Protein 5WQC (pdb70)

InterPro domains:
  IPR000204 Orexin receptor family [PR01064] (26-37)
  IPR000204 Orexin receptor family [PR01064] (39-55)
  IPR000204 Orexin receptor family [PR01064] (107-123)
  IPR000204 Orexin receptor family [PR01064] (159-170)
  IPR000204 Orexin receptor family [PR01064] (198-214)
  IPR000204 Orexin receptor family [PR01064] (214-232)
  IPR000204 Orexin receptor family [PR01064] (247-267)
  IPR000204 Orexin receptor family [PR01064] (288-304)
  IPR000204 Orexin receptor family [PR01064] (327-351)
  IPR000204 Orexin receptor family [PR01064] (418-431)
  IPR000276 G protein-coupled receptor, rhodopsin-like [PF00001] (71-364)
  IPR000276 G protein-coupled receptor, rhodopsin-like [PR00237] (56-80)
  IPR000276 G protein-coupled receptor, rhodopsin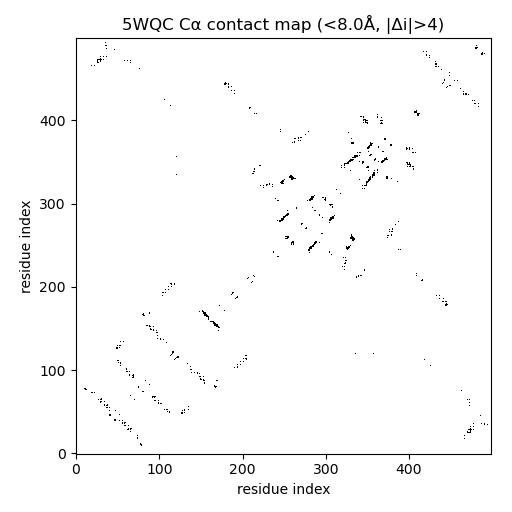-like [PR00237] (89-110)
  IPR000276 G protein-coupled receptor, rhodopsin-like [PR00237] (134-156)
  IPR000276 G protein-coupled receptor, rhodopsin-like [PR00237] (168-189)
  IPR000276 G protein-coupled receptor, rhodopsin-like [PR00237] (224-247)
  IPR000276 G protein-coupled receptor, rhodopsin-like [PR00237] (302-326)
  IPR000276 G protein-coupled receptor, rhodopsin-like [PR00237] (346-372)
  IPR000276 G protein-coupled receptor, rhodopsin-like [PS00237] (140-156)
  IPR000276 G protein-coupled receptor, rhodopsin-like [SM01381] (65-379)

B-factor: mean 40.62, std 17.28, range [17.6, 119.93]

Nearest PDB structures (foldseek):
  5wqc-assembly1_A  TM=1.002E+00  e=1.166E-77  Homo sapiens
  5ws3-assembly1_A  TM=1.001E+00  e=1.354E-74  Homo sapiens
  6tpj-assembly1_A  TM=9.831E-01  e=8.738E-69  Homo sapiens
  6tpg-assembly1_A  TM=9.563E-01  e=2.320E-66  Homo sapiens
  4zjc-assembly1_A  TM=8.568E-01  e=3.722E-63  Homo sapiens

Organism: Homo sapiens (NCBI:txid9606)

Radius of gyration: 32.54 Å; Cα contacts (8 Å, |Δi|>4): 694; chains: 1; bounding box: 53×46×111 Å

Sequence (499 aa):
FLRYLWREYLHPKEYEWVLIAGYIIVFVVALIGNVLVCVAVWKNHHMRTVTNYFIVNLSLADVLVTITCLPATLVVDITETWFFGQSLCKVIPYLQTVSSVSVSVLTLSCIALLDRWYAICHPLMFKSTAKRARNSIVIIWIVSCIIMIPQAIVMECSTVFPNKTTLFTVCDERWGGEIYPKMYHICFFLVTYMMAPLCLMVLAYLQIFRKLWCRQGIDCSFWNESYLTGSRDERKKSSLLSKFGMDEGVTFMFIGRFDRRGQKGVDVLLKAIEILSSKKEFQEMRFIIIGKGDPELEGWARSLEEKHGNVKVITEMLSREFVRELYGSVDFVIIPSYFEPFGLVALEAMCLGAIPIASAVGGLRDIITNETGILVKAGDPGELANAILKALELSRSDLSKFRENCKKRAMSFSKQIRARRKTARMLMVVLLVFAICYLPISILNVLKRVFGMFAHTEDRETVYAWFTTFSHWLVYANSAANPIIYNFLSGKFREEFKAAFSCCC

GO terms:
  GO:0005886 plasma membrane (C, IDA)
  GO:0016499 orexin receptor activity (F, IDA)
  GO:0051480 regulation of cytosolic calcium ion concentration (P, IDA)
  GO:0007218 neuropeptide signaling pathway (P, IDA)
  GO:0008188 neuropeptide receptor activity (F, TAS)
  GO:0005886 plasma membrane (C, TAS)
  GO:0007218 neuropeptide signaling pathway (P, TAS)
  GO:0007268 chemical synaptic transmission (P, TAS)
  GO:0007631 feeding behavior (P, TAS)
  GO:0005515 protein binding (F, IPI)

Foldseek 3Di:
DVVVVVPVQFDFDPCLVVLVVLLVVLLVLLQVLLVLLLVLCVVDVVNDFLLSLLVNQLSVLLNVCSPQASVQLSVCLGRVARDPDWLCLLVRVLSVQLSLQLNLLSLLVSLVQLLCVQVNLDHDPDIPVVSVVSSVVSNVVSNVVCVVVSVQWGKDWAFPVGDDIGIHIDGHDDDQPVLQVVLVVSLCNSANVSLVVSVVSLVSNCCRLPPVAFDPDVPLAQVPPDDDLVVLLVVVCVVVVHDDAAEEEEEDADDPAFFCVVLVLVLLVVCVVPPCNVRYAYEYEYYYDVVSVVSLVVVVVVDVRYHYHHDDDDVVVVSSVLLHHAAYEGQTNEDQYPNVLLSSLLNLHAYEYECDHNVVVQDDPLRHHYFHHPHSNRSNVRVVVSRVVVVDDCVVNSVVSSVSSVVVNVVSVVSVLVSVLSVVLSVLQNVLQVQVSVLSNCCRNVNPPVPDPCVPVNSVSNSSSVSSNSSSSSVSSVSCLVRPPSSVVSVVVVVVVVD

Secondary structure (P-SEA, 3-state):
ccaaaaaaabbbbcaaaaaaaaaaaaaaaaaaaaaaaaaaaaaccccccaaaaaaaaaaaaaaaaacccaaaaaaaaaccccccccaaaaaaaaaaaaaaaaaaaaaaaaaaaaaaacccccccccaaaaaaaaaaaaaaaaaaaaaaaaaabbbbbbccccccccccbbbbbccccaaaaaaaaaaaaaccaaaaaaaaaaaaaaaaacccccccccccccccccccaaaaaaaaaaaacccccbbbbbbcccccccccaaaaaaaaaaaccccccccbbbbbbbbccaaaaaaaaaaaaacccbbbbcccccaaaaaaaaacccbbbbccccccccaaaaaaaaacbbbbcccccccccccccccccccccccaaaaaaaaaaaaaaacccaaaaaaaaaaaaaaaccaaaaaaaaaaaaaaaaaaaaaaaaaaaaaaaaccccccccccccaaaaaaaaaaaaaaaaaaaaaaaaaaaaccaaaaaaaaaaaaaac

CATH classification: 3.40.50.2000

Solvent-accessible surface area: 25496 Å² total; per-residue (Å²): 175,161,170,131,109,130,172,102,73,49,146,104,36,162,58,50,182,74,14,64,41,15,1,101,109,7,60,71,52,0,46,88,12,0,64,30,0,6,52,4,0,130,168,30,154,97,0,78,66,11,9,14,59,3,1,8,4,4,2,76,0,5,26,53,5,0,92,47,0,6,56,9,27,27,50,40,7,31,25,60,8,16,81,72,39,82,82,78,0,55,65,20,25,48,40,34,17,3,3,16,1,0,4,2,44,0,9,20,26,4,2,90,9,35,68,79,12,11,22,67,124,125,108,90,211,44,72,49,140,33,0,134,68,24,36,75,103,5,66,94,60,0,44,102,67,4,86,60,11,20,113,20,14,26,37,50,79,71,103,84,186,132,129,53,79,72,36,43,26,60,25,155,60,62,45,135,112,126,16,76,93,39,4,80,72,38,39,68,67,8,16,92,44,13,28,60,117,5,67,99,12,15,107,90,0,92,118,43,1,79,78,126,40,18,24,67,41,81,24,14,44,73,96,125,21,110,56,51,40,117,107,35,34,146,52,13,4,83,169,33,62,15,109,137,14,18,0,1,1,4,40,18,145,2,12,120,32,74,65,0,0,25,6,1,0,96,0,0,68,61,0,32,104,84,168,43,1,119,65,0,21,2,1,1,7,14,110,37,33,107,126,1,26,39,72,0,85,63,6,47,157,155,25,69,14,1,60,7,22,22,115,178,42,63,120,94,83,13,26,72,2,2,0,2,0,10,0,0,2,10,3,1,79,129,22,79,24,2,67,42,0,0,17,0,0,5,0,0,0,0,0,0,0,1,35,28,32,4,0,142,91,0,5,56,132,111,9,5,24,69,12,141,31,30,41,37,28,75,2,3,93,7,0,31,114,0,1,93,54,26,127,81,123,20,69,137,34,23,88,22,0,29,100,55,0,94,44,31,2,128,89,11,92,57,92,58,130,47,0,120,6,5,46,48,3,12,102,35,3,16,98,10,15,82,29,50,16,67,19,33,19,51,80,42,16,139,34,84,54,93,187,40,176,67,120,134,69,28,42,36,138,35,3,90,0,44,67,28,7,6,15,6,3,8,26,4,6,86,18,1,39,146,39,17,36,111,2,89,104,38,9,109,53,22,113,79,109,101,140

Structure (mmCIF, N/CA/C/O backbone):
data_5WQC
#
_entry.id   5WQC
#
_cell.length_a   94.130
_cell.length_b   75.520
_cell.length_c   95.930
_cell.angle_alpha   90.00
_cell.angle_beta   111.39
_cell.angle_gamma   90.00
#
_symmetry.space_group_name_H-M   'C 1 2 1'
#
loop_
_entity.id
_entity.type
_entity.pdbx_description
1 polymer 'Orexin receptor type 2,GlgA glycogen synthase,Orexin receptor type 2'
2 non-polymer N-ethyl-2-[(6-methoxypyridin-3-yl)-(2-methylphenyl)sulfonyl-amino]-N-(pyridin-3-ylmethyl)ethanamide
3 non-polymer 'OLEIC ACID'
4 non-polymer 'PENTAETHYLENE GLYCOL'
5 water water
#
loop_
_atom_site.group_PDB
_atom_site.id
_atom_site.type_symbol
_atom_site.label_atom_id
_atom_site.label_alt_id
_atom_site.label_comp_id
_atom_site.label_asym_id
_atom_site.label_entity_id
_atom_site.label_seq_id
_atom_site.pdbx_PDB_ins_code
_atom_site.Cartn_x
_atom_site.Cartn_y
_atom_site.Cartn_z
_atom_site.occupancy
_atom_site.B_iso_or_equiv
_atom_site.auth_seq_id
_atom_site.auth_comp_id
_atom_site.auth_asym_id
_atom_site.auth_atom_id
_atom_site.pdbx_PDB_model_num
ATOM 1 N N . PHE A 1 46 ? 58.996 62.172 -73.604 1.00 100.28 39 PHE A N 1
ATOM 2 C CA . PHE A 1 46 ? 58.466 61.236 -74.586 1.00 102.72 39 PHE A CA 1
ATOM 3 C C . PHE A 1 46 ? 58.214 59.913 -73.902 1.00 103.36 39 PHE A C 1
ATOM 4 O O . PHE A 1 46 ? 57.319 59.145 -74.280 1.00 101.20 39 PHE A O 1
ATOM 12 N N . LEU A 1 47 ? 59.022 59.648 -72.878 1.00 104.39 40 LEU A N 1
ATOM 13 C CA . LEU A 1 47 ? 58.928 58.367 -72.194 1.00 100.60 40 LEU A CA 1
ATOM 14 C C . LEU A 1 47 ? 57.651 58.281 -71.367 1.00 96.66 40 LEU A C 1
ATOM 15 O O . LEU A 1 47 ? 56.991 57.234 -71.345 1.00 95.55 40 LEU A O 1
ATOM 20 N N . ARG A 1 48 ? 57.268 59.376 -70.703 1.00 94.09 41 ARG A N 1
ATOM 21 C CA . ARG A 1 48 ? 55.997 59.400 -69.984 1.00 89.51 41 ARG A CA 1
ATOM 22 C C . ARG A 1 48 ? 54.806 59.548 -70.924 1.00 79.25 41 ARG A C 1
ATOM 23 O O . ARG A 1 48 ? 53.682 59.190 -70.551 1.00 75.42 41 ARG A O 1
ATOM 31 N N . TYR A 1 49 ? 55.040 60.036 -72.145 1.00 73.74 42 TYR A N 1
ATOM 32 C CA . TYR A 1 49 ? 53.941 60.376 -73.042 1.00 73.89 42 TYR A CA 1
ATOM 33 C C . TYR A 1 49 ? 53.165 59.140 -73.496 1.00 76.85 42 TYR A C 1
ATOM 34 O O . TYR A 1 49 ? 51.940 59.082 -73.334 1.00 82.40 42 TYR A O 1
ATOM 43 N N . LEU A 1 50 ? 53.855 58.139 -74.069 1.00 72.37 43 LEU A N 1
ATOM 44 C CA . LEU A 1 50 ? 53.158 56.945 -74.552 1.00 68.82 43 LEU A CA 1
ATOM 45 C C . LEU A 1 50 ? 52.433 56.228 -73.414 1.00 65.88 43 LEU A C 1
ATOM 46 O O . LEU A 1 50 ? 51.332 55.701 -73.605 1.00 65.79 43 LEU A O 1
ATOM 51 N N . TRP A 1 51 ? 53.014 56.223 -72.214 1.00 67.46 44 TRP A N 1
ATOM 52 C CA . TRP A 1 51 ? 52.348 55.572 -71.081 1.00 70.44 44 TRP A CA 1
ATOM 53 C C . TRP A 1 51 ? 51.098 56.332 -70.655 1.00 69.16 44 TRP A C 1
ATOM 54 O O . TRP A 1 51 ? 50.075 55.715 -70.328 1.00 65.27 44 TRP A O 1
ATOM 65 N N . ARG A 1 52 ? 51.165 57.672 -70.642 1.00 68.09 45 ARG A N 1
ATOM 66 C CA . ARG A 1 52 ? 49.987 58.453 -70.279 1.00 70.04 45 ARG A CA 1
ATOM 67 C C . ARG A 1 52 ? 48.891 58.332 -71.341 1.00 70.17 45 ARG A C 1
ATOM 68 O O . ARG A 1 52 ? 47.707 58.236 -70.991 1.00 68.83 45 ARG A O 1
ATOM 76 N N . GLU A 1 53 ? 49.262 58.300 -72.639 1.00 66.22 46 GLU A N 1
ATOM 77 C CA . GLU A 1 53 ? 48.297 57.951 -73.688 1.00 66.16 46 GLU A CA 1
ATOM 78 C C . GLU A 1 53 ? 47.712 56.553 -73.488 1.00 71.71 46 GLU A C 1
ATOM 79 O O . GLU A 1 53 ? 46.540 56.311 -73.807 1.00 78.90 46 GLU A O 1
ATOM 85 N N . TYR A 1 54 ? 48.507 55.622 -72.964 1.00 64.94 47 TYR A N 1
ATOM 86 C CA . TYR A 1 54 ? 48.048 54.249 -72.835 1.00 67.39 47 TYR A CA 1
ATOM 87 C C . TYR A 1 54 ? 47.199 54.060 -71.575 1.00 72.12 47 TYR A C 1
ATOM 88 O O . TYR A 1 54 ? 46.172 53.372 -71.620 1.00 75.06 47 TYR A O 1
ATOM 97 N N . LEU A 1 55 ? 47.581 54.705 -70.461 1.00 67.11 48 LEU A N 1
ATOM 98 C CA . LEU A 1 55 ? 46.920 54.556 -69.157 1.00 58.30 48 LEU A CA 1
ATOM 99 C C . LEU A 1 55 ? 45.900 55.679 -68.953 1.00 64.90 48 LEU A C 1
ATOM 100 O O . LEU A 1 55 ? 46.273 56.811 -68.621 1.00 72.40 48 LEU A O 1
ATOM 105 N N . HIS A 1 56 ? 44.610 55.366 -69.117 1.00 63.80 49 HIS A N 1
ATOM 106 C CA . HIS A 1 56 ? 43.556 56.382 -68.981 1.00 71.15 49 HIS A CA 1
ATOM 107 C C . HIS A 1 56 ? 43.296 56.689 -67.507 1.00 66.48 49 HIS A C 1
ATOM 108 O O . HIS A 1 56 ? 42.942 55.779 -66.752 1.00 62.52 49 HIS A O 1
ATOM 115 N N . PRO A 1 57 ? 43.423 57.945 -67.066 1.00 66.29 50 PRO A N 1
ATOM 116 C CA . PRO A 1 57 ? 43.268 58.251 -65.633 1.00 62.68 50 PRO A CA 1
ATOM 117 C C . PRO A 1 57 ? 41.824 58.157 -65.167 1.00 55.09 50 PRO A C 1
ATOM 118 O O . PRO A 1 57 ? 40.884 58.494 -65.889 1.00 53.55 50 PRO A O 1
ATOM 122 N N . LYS A 1 58 ? 41.656 57.729 -63.919 1.00 56.45 51 LYS A N 1
ATOM 123 C CA . LYS A 1 58 ? 40.352 57.775 -63.268 1.00 56.61 51 LYS A CA 1
ATOM 124 C C . LYS A 1 58 ? 40.227 59.053 -62.455 1.00 54.92 51 LYS A C 1
ATOM 125 O O . LYS A 1 58 ? 41.191 59.499 -61.831 1.00 54.98 51 LYS A O 1
ATOM 131 N N . GLU A 1 59 ? 39.031 59.635 -62.457 1.00 55.55 52 GLU A N 1
ATOM 132 C CA . GLU A 1 59 ? 38.873 60.987 -61.937 1.00 56.87 52 GLU A CA 1
ATOM 133 C C . GLU A 1 59 ? 39.217 61.081 -60.468 1.00 53.78 52 GLU A C 1
ATOM 134 O O . GLU A 1 59 ? 39.645 62.151 -60.004 1.00 53.98 52 GLU A O 1
ATOM 140 N N . TYR A 1 60 ? 39.043 59.971 -59.730 1.00 45.88 53 TYR A N 1
ATOM 141 C CA . TYR A 1 60 ? 39.260 59.872 -58.296 1.00 45.28 53 TYR A CA 1
ATOM 142 C C . TYR A 1 60 ? 40.617 59.274 -57.947 1.00 37.84 53 TYR A C 1
ATOM 143 O O . TYR A 1 60 ? 40.819 58.846 -56.808 1.00 38.10 53 TYR A O 1
ATOM 152 N N . GLU A 1 61 ? 41.554 59.194 -58.892 1.00 41.29 54 GLU A N 1
ATOM 153 C CA . GLU A 1 61 ? 42.806 58.551 -58.490 1.00 43.57 54 GLU A CA 1
ATOM 154 C C . GLU A 1 61 ? 43.543 59.377 -57.431 1.00 38.93 54 GLU A C 1
ATOM 155 O O . GLU A 1 61 ? 44.211 58.801 -56.579 1.00 37.83 54 GLU A O 1
ATOM 161 N N . TRP A 1 62 ? 43.391 60.708 -57.416 1.00 38.11 55 TRP A N 1
ATOM 162 C CA . TRP A 1 62 ? 44.100 61.485 -56.399 1.00 37.65 55 TRP A CA 1
ATOM 163 C C . TRP A 1 62 ? 43.730 61.021 -54.996 1.00 35.82 55 TRP A C 1
ATOM 164 O O . TRP A 1 62 ? 44.603 60.831 -54.141 1.00 34.76 55 TRP A O 1
ATOM 175 N N . VAL A 1 63 ? 42.445 60.780 -54.758 1.00 35.55 56 VAL A N 1
ATOM 176 C CA . VAL A 1 63 ? 42.027 60.464 -53.396 1.00 37.77 56 VAL A CA 1
ATOM 177 C C . VAL A 1 63 ? 42.345 59.022 -53.091 1.00 34.36 56 VAL A C 1
ATOM 178 O O . VAL A 1 63 ? 42.670 58.679 -51.949 1.00 33.24 56 VAL A O 1
ATOM 182 N N . LEU A 1 64 ? 42.309 58.159 -54.106 1.00 34.69 57 LEU A N 1
ATOM 183 C CA . LEU A 1 64 ? 42.716 56.774 -53.919 1.00 31.77 57 LEU A CA 1
ATOM 184 C C . LEU A 1 64 ? 44.188 56.695 -53.525 1.00 29.77 57 LEU A C 1
ATOM 185 O O . LEU A 1 64 ? 44.571 55.975 -52.621 1.00 28.36 57 LEU A O 1
ATOM 190 N N . ILE A 1 65 ? 45.033 57.449 -54.208 1.00 33.71 58 ILE A N 1
ATOM 191 C CA . ILE A 1 65 ? 46.459 57.416 -53.902 1.00 35.34 58 ILE A CA 1
ATOM 192 C C . ILE A 1 65 ? 46.704 57.991 -52.507 1.00 33.47 58 ILE A C 1
ATOM 193 O O . ILE A 1 65 ? 47.492 57.461 -51.723 1.00 29.28 58 ILE A O 1
ATOM 198 N N . ALA A 1 66 ? 46.054 59.116 -52.207 1.00 31.87 59 ALA A N 1
ATOM 199 C CA . ALA A 1 66 ? 46.204 59.713 -50.884 1.00 31.07 59 ALA A CA 1
ATOM 200 C C . ALA A 1 66 ? 45.773 58.729 -49.795 1.00 31.37 59 ALA A C 1
ATOM 201 O O . ALA A 1 66 ? 46.486 58.522 -48.801 1.00 29.98 59 ALA A O 1
ATOM 203 N N . GLY A 1 67 ? 44.604 58.115 -49.972 1.00 29.35 60 GLY A N 1
ATOM 204 C CA . GLY A 1 67 ? 44.109 57.154 -48.994 1.00 27.37 60 GLY A CA 1
ATOM 205 C C . GLY A 1 67 ? 44.989 55.921 -48.832 1.00 28.72 60 GLY A C 1
ATOM 206 O O . GLY A 1 67 ? 45.121 55.389 -47.724 1.00 25.08 60 GLY A O 1
ATOM 207 N N . TYR A 1 68 ? 45.591 55.424 -49.939 1.00 26.14 61 TYR A N 1
ATOM 208 C CA . TYR A 1 68 ? 46.533 54.306 -49.802 1.00 25.12 61 TYR A CA 1
ATOM 209 C C . TYR A 1 68 ? 47.826 54.731 -49.109 1.00 25.66 61 TYR A C 1
ATOM 210 O O . TYR A 1 68 ? 48.376 53.984 -48.300 1.00 30.18 61 TYR A O 1
ATOM 219 N N . ILE A 1 69 ? 48.355 55.906 -49.425 1.00 26.67 62 ILE A N 1
ATOM 220 C CA . ILE A 1 69 ? 49.568 56.333 -48.735 1.00 27.73 62 ILE A CA 1
ATOM 221 C C . ILE A 1 69 ? 49.314 56.464 -47.228 1.00 29.72 62 ILE A C 1
ATOM 222 O O . ILE A 1 69 ? 50.136 56.037 -46.411 1.00 32.02 62 ILE A O 1
ATOM 227 N N . ILE A 1 70 ? 48.178 57.058 -46.851 1.00 27.24 63 ILE A N 1
ATOM 228 C CA . ILE A 1 70 ? 47.853 57.248 -45.438 1.00 26.26 63 ILE A CA 1
ATOM 229 C C . ILE A 1 70 ? 47.682 55.907 -44.735 1.00 28.39 63 ILE A C 1
ATOM 230 O O . ILE A 1 70 ? 48.255 55.669 -43.653 1.00 29.87 63 ILE A O 1
ATOM 235 N N . VAL A 1 71 ? 46.889 55.009 -45.330 1.00 27.45 64 VAL A N 1
ATOM 236 C CA . VAL A 1 71 ? 46.700 53.680 -44.727 1.00 26.63 64 VAL A CA 1
ATOM 237 C C . VAL A 1 71 ? 48.014 52.917 -44.657 1.00 27.99 64 VAL A C 1
ATOM 238 O O . VAL A 1 71 ? 48.316 52.257 -43.647 1.00 28.69 64 VAL A O 1
ATOM 242 N N . PHE A 1 72 ? 48.828 53.008 -45.703 1.00 23.48 65 PHE A N 1
ATOM 243 C CA . PHE A 1 72 ? 50.133 52.346 -45.695 1.00 28.72 65 PHE A CA 1
ATOM 244 C C . PHE A 1 72 ? 50.970 52.770 -44.478 1.00 28.22 65 PHE A C 1
ATOM 245 O O . PHE A 1 72 ? 51.437 51.910 -43.697 1.00 25.05 65 PHE A O 1
ATOM 253 N N . VAL A 1 73 ? 51.142 54.085 -44.294 1.00 32.28 66 VAL A N 1
ATOM 254 C CA . VAL A 1 73 ? 51.978 54.591 -43.202 1.00 29.94 66 VAL A CA 1
ATOM 255 C C . VAL A 1 73 ? 51.390 54.218 -41.843 1.00 31.36 66 VAL A C 1
ATOM 256 O O . VAL A 1 73 ? 52.112 53.764 -40.938 1.00 29.02 66 VAL A O 1
ATOM 260 N N . VAL A 1 74 ? 50.077 54.399 -41.676 1.00 27.32 67 VAL A N 1
ATOM 261 C CA . VAL A 1 74 ? 49.475 54.162 -40.368 1.00 30.45 67 VAL A CA 1
ATOM 262 C C . VAL A 1 74 ? 49.489 52.675 -40.014 1.00 33.55 67 VAL A C 1
ATOM 263 O O . VAL A 1 74 ? 49.764 52.305 -38.860 1.00 32.01 67 VAL A O 1
ATOM 267 N N . ALA A 1 75 ? 49.182 51.799 -40.988 1.00 27.46 68 ALA A N 1
ATOM 268 C CA . ALA A 1 75 ? 49.158 50.354 -40.743 1.00 28.61 68 ALA A CA 1
ATOM 269 C C . ALA A 1 75 ? 50.565 49.832 -40.463 1.00 31.43 68 ALA A C 1
ATOM 270 O O . ALA A 1 75 ? 50.769 48.968 -39.597 1.00 28.59 68 ALA A O 1
ATOM 272 N N . LEU A 1 76 ? 51.552 50.341 -41.190 1.00 29.05 69 LEU A N 1
ATOM 273 C CA . LEU A 1 76 ? 52.905 49.851 -40.976 1.00 32.78 69 LEU A CA 1
ATOM 274 C C . LEU A 1 76 ? 53.428 50.267 -39.602 1.00 31.62 69 LEU A C 1
ATOM 275 O O . LEU A 1 76 ? 53.875 49.419 -38.819 1.00 37.40 69 LEU A O 1
ATOM 280 N N . ILE A 1 77 ? 53.356 51.559 -39.285 1.00 29.52 70 ILE A N 1
ATOM 281 C CA . ILE A 1 77 ? 53.871 52.024 -38.002 1.00 34.88 70 ILE A CA 1
ATOM 282 C C . ILE A 1 77 ? 53.052 51.425 -36.853 1.00 32.51 70 ILE A C 1
ATOM 283 O O . ILE A 1 77 ? 53.600 50.945 -35.856 1.00 30.41 70 ILE A O 1
ATOM 288 N N . GLY A 1 78 ? 51.723 51.480 -36.976 1.00 29.39 71 GLY A N 1
ATOM 289 C CA . GLY A 1 78 ? 50.860 51.016 -35.915 1.00 31.38 71 GLY A CA 1
ATOM 290 C C . GLY A 1 78 ? 51.023 49.532 -35.630 1.00 30.82 71 GLY A C 1
ATOM 291 O O . GLY A 1 78 ? 51.170 49.131 -34.470 1.00 26.43 71 GLY A O 1
ATOM 292 N N . ASN A 1 79 ? 51.057 48.689 -36.679 1.00 21.19 72 ASN A N 1
ATOM 293 C CA . ASN A 1 79 ? 51.170 47.259 -36.382 1.00 21.13 72 ASN A CA 1
ATOM 294 C C . ASN A 1 79 ? 52.565 46.873 -35.896 1.00 25.95 72 ASN A C 1
ATOM 295 O O . ASN A 1 79 ? 52.715 45.942 -35.083 1.00 30.30 72 ASN A O 1
ATOM 300 N N . VAL A 1 80 ? 53.598 47.544 -36.397 1.00 27.73 73 VAL A N 1
ATOM 301 C CA . VAL A 1 80 ? 54.927 47.328 -35.842 1.00 27.27 73 VAL A CA 1
ATOM 302 C C . VAL A 1 80 ? 54.948 47.698 -34.359 1.00 30.73 73 VAL A C 1
ATOM 303 O O . VAL A 1 80 ? 55.521 46.974 -33.523 1.00 30.36 73 VAL A O 1
ATOM 307 N N . LEU A 1 81 ? 54.339 48.829 -34.001 1.00 24.48 74 LEU A N 1
ATOM 308 C CA . LEU A 1 81 ? 54.358 49.204 -32.600 1.00 26.10 74 LEU A CA 1
ATOM 309 C C . LEU A 1 81 ? 53.548 48.241 -31.733 1.00 27.27 74 LEU A C 1
ATOM 310 O O . LEU A 1 81 ? 53.860 48.090 -30.548 1.00 28.61 74 LEU A O 1
ATOM 315 N N . VAL A 1 82 ? 52.477 47.647 -32.266 1.00 25.79 75 VAL A N 1
ATOM 316 C CA . VAL A 1 82 ? 51.801 46.586 -31.524 1.00 29.88 75 VAL A CA 1
ATOM 317 C C . VAL A 1 82 ? 52.774 45.460 -31.177 1.00 32.34 75 VAL A C 1
ATOM 318 O O . VAL A 1 82 ? 52.868 45.021 -30.014 1.00 28.60 75 VAL A O 1
ATOM 322 N N . CYS A 1 83 ? 53.486 44.941 -32.191 1.00 28.16 76 CYS A N 1
ATOM 323 C CA . CYS A 1 83 ? 54.470 43.887 -31.921 1.00 31.81 76 CYS A CA 1
ATOM 324 C C . CYS A 1 83 ? 55.517 44.327 -30.897 1.00 32.79 76 CYS A C 1
ATOM 325 O O . CYS A 1 83 ? 55.875 43.568 -29.986 1.00 32.25 76 CYS A O 1
ATOM 328 N N . VAL A 1 84 ? 56.054 45.534 -31.059 1.00 32.66 77 VAL A N 1
ATOM 329 C CA . VAL A 1 84 ? 57.053 46.052 -30.133 1.00 35.62 77 VAL A CA 1
ATOM 330 C C . VAL A 1 84 ? 56.494 46.165 -28.703 1.00 38.19 77 VAL A C 1
ATOM 331 O O . VAL A 1 84 ? 57.194 45.880 -27.732 1.00 37.83 77 VAL A O 1
ATOM 335 N N . ALA A 1 85 ? 55.263 46.651 -28.549 1.00 33.92 78 ALA A N 1
ATOM 336 C CA . ALA A 1 85 ? 54.702 46.793 -27.208 1.00 31.98 78 ALA A CA 1
ATOM 337 C C . ALA A 1 85 ? 54.593 45.428 -26.522 1.00 31.00 78 ALA A C 1
ATOM 338 O O . ALA A 1 85 ? 54.959 45.283 -25.354 1.00 31.62 78 ALA A O 1
ATOM 340 N N . VAL A 1 86 ? 54.074 44.417 -27.230 1.00 29.84 79 VAL A N 1
ATOM 341 C CA . VAL A 1 86 ? 53.947 43.113 -26.575 1.00 31.02 79 VAL A CA 1
ATOM 342 C C . VAL A 1 86 ? 55.320 42.484 -26.327 1.00 33.98 79 VAL A C 1
ATOM 343 O O . VAL A 1 86 ? 55.579 41.933 -25.241 1.00 33.27 79 VAL A O 1
ATOM 347 N N . TRP A 1 87 ? 56.240 42.594 -27.287 1.00 31.97 80 TRP A N 1
ATOM 348 C CA . TRP A 1 87 ? 57.518 41.900 -27.143 1.00 33.40 80 TRP A CA 1
ATOM 349 C C . TRP A 1 87 ? 58.374 42.514 -26.059 1.00 35.81 80 TRP A C 1
ATOM 350 O O . TRP A 1 87 ? 59.059 41.787 -25.326 1.00 36.54 80 TRP A O 1
ATOM 361 N N . LYS A 1 88 ? 58.335 43.842 -25.904 1.00 36.27 81 LYS A N 1
ATOM 362 C CA . LYS A 1 88 ? 59.217 44.473 -24.915 1.00 41.00 81 LYS A CA 1
ATOM 363 C C . LYS A 1 88 ? 58.676 44.489 -23.486 1.00 42.24 81 LYS A C 1
ATOM 364 O O . LYS A 1 88 ? 59.448 44.754 -22.564 1.00 44.07 81 LYS A O 1
ATOM 370 N N . ASN A 1 89 ? 57.390 44.251 -23.258 1.00 42.04 82 ASN A N 1
ATOM 371 C CA . ASN A 1 89 ? 56.813 44.486 -21.932 1.00 41.03 82 ASN A CA 1
ATOM 372 C C . ASN A 1 89 ? 56.163 43.202 -21.420 1.00 37.14 82 ASN A C 1
ATOM 373 O O . ASN A 1 89 ? 55.135 42.760 -21.948 1.00 33.70 82 ASN A O 1
ATOM 378 N N . HIS A 1 90 ? 56.772 42.601 -20.393 1.00 41.01 83 HIS A N 1
ATOM 379 C CA . HIS A 1 90 ? 56.323 41.281 -19.957 1.00 40.99 83 HIS A CA 1
ATOM 380 C C . HIS A 1 90 ? 54.889 41.302 -19.449 1.00 38.37 83 HIS A C 1
ATOM 381 O O . HIS A 1 90 ? 54.166 40.308 -19.600 1.00 37.70 83 HIS A O 1
ATOM 388 N N . HIS A 1 91 ? 54.442 42.425 -18.895 1.00 37.44 84 HIS A N 1
ATOM 389 C CA . HIS A 1 91 ? 53.073 42.498 -18.407 1.00 42.64 84 HIS A CA 1
ATOM 390 C C . HIS A 1 91 ? 52.060 42.435 -19.527 1.00 41.18 84 HIS A C 1
ATOM 391 O O . HIS A 1 91 ? 50.894 42.136 -19.248 1.00 46.80 84 HIS A O 1
ATOM 398 N N . MET A 1 92 ? 52.488 42.636 -20.789 1.00 34.86 85 MET A N 1
ATOM 399 C CA . MET A 1 92 ? 51.627 42.479 -21.954 1.00 33.81 85 MET A CA 1
ATOM 400 C C . MET A 1 92 ? 51.518 41.046 -22.445 1.00 35.79 85 MET A C 1
ATOM 401 O O . MET A 1 92 ? 50.782 40.799 -23.389 1.00 31.17 85 MET A O 1
ATOM 406 N N . ARG A 1 93 ? 52.238 40.099 -21.867 1.00 40.12 86 ARG A N 1
ATOM 407 C CA . ARG A 1 93 ? 52.205 38.733 -22.375 1.00 38.70 86 ARG A CA 1
ATOM 408 C C . ARG A 1 93 ? 50.933 38.059 -21.856 1.00 44.66 86 ARG A C 1
ATOM 409 O O . ARG A 1 93 ? 50.886 37.550 -20.731 1.00 48.69 86 ARG A O 1
ATOM 417 N N . THR A 1 94 ? 49.876 38.093 -22.665 1.00 36.92 87 THR A N 1
ATOM 418 C CA . THR A 1 94 ? 48.666 37.322 -22.438 1.00 35.14 87 THR A CA 1
ATOM 419 C C . THR A 1 94 ? 48.368 36.544 -23.707 1.00 33.95 87 THR A C 1
ATOM 420 O O . THR A 1 94 ? 48.827 36.920 -24.799 1.00 27.05 87 THR A O 1
ATOM 424 N N . VAL A 1 95 ? 47.577 35.464 -23.579 1.00 29.67 88 VAL A N 1
ATOM 425 C CA . VAL A 1 95 ? 47.177 34.751 -24.794 1.00 31.92 88 VAL A CA 1
ATOM 426 C C . VAL A 1 95 ? 46.478 35.697 -25.781 1.00 29.12 88 VAL A C 1
ATOM 427 O O . VAL A 1 95 ? 46.761 35.683 -27.007 1.00 25.62 88 VAL A O 1
ATOM 431 N N . THR A 1 96 ? 45.598 36.562 -25.273 1.00 27.37 89 THR A N 1
ATOM 432 C CA . THR A 1 96 ? 44.941 37.540 -26.139 1.00 27.92 89 THR A CA 1
ATOM 433 C C . THR A 1 96 ? 45.971 38.360 -26.911 1.00 30.68 89 THR A C 1
ATOM 434 O O . THR A 1 96 ? 45.841 38.568 -28.123 1.00 24.98 89 THR A O 1
ATOM 438 N N . ASN A 1 97 ? 46.984 38.871 -26.215 1.00 27.17 90 ASN A N 1
ATOM 439 C CA . ASN A 1 97 ? 47.906 39.773 -26.904 1.00 24.94 90 ASN A CA 1
ATOM 440 C C . ASN A 1 97 ? 48.849 39.021 -27.843 1.00 27.80 90 ASN A C 1
ATOM 441 O O . ASN A 1 97 ? 49.291 39.599 -28.837 1.00 26.18 90 ASN A O 1
ATOM 446 N N . TYR A 1 98 ? 49.188 37.766 -27.547 1.00 25.03 91 TYR A N 1
ATOM 447 C CA . TYR A 1 98 ? 49.919 36.967 -28.542 1.00 24.85 91 TYR A CA 1
ATOM 448 C C . TYR A 1 98 ? 49.121 36.791 -29.819 1.00 22.30 91 TYR A C 1
ATOM 449 O O . TYR A 1 98 ? 49.686 36.839 -30.928 1.00 23.38 91 TYR A O 1
ATOM 458 N N . PHE A 1 99 ? 47.804 36.577 -29.698 1.00 22.04 92 PHE A N 1
ATOM 459 C CA . PHE A 1 99 ? 46.968 36.534 -30.892 1.00 20.94 92 PHE A CA 1
ATOM 460 C C . PHE A 1 99 ? 46.924 37.890 -31.592 1.00 23.70 92 PHE A C 1
ATOM 461 O O . PHE A 1 99 ? 46.938 37.972 -32.828 1.00 22.26 92 PHE A O 1
ATOM 469 N N . ILE A 1 100 ? 46.857 38.967 -30.820 1.00 23.27 93 ILE A N 1
ATOM 470 C CA . ILE A 1 100 ? 46.835 40.288 -31.450 1.00 24.09 93 ILE A CA 1
ATOM 471 C C . ILE A 1 100 ? 48.127 40.527 -32.215 1.00 22.82 93 ILE A C 1
ATOM 472 O O . ILE A 1 100 ? 48.115 41.083 -33.319 1.00 24.57 93 ILE A O 1
ATOM 477 N N . VAL A 1 101 ? 49.262 40.087 -31.662 1.00 22.76 94 VAL A N 1
ATOM 478 C CA . VAL A 1 101 ? 50.518 40.182 -32.413 1.00 21.71 94 VAL A CA 1
ATOM 479 C C . VAL A 1 101 ? 50.415 39.437 -33.730 1.00 26.32 94 VAL A C 1
ATOM 480 O O . VAL A 1 101 ? 50.816 39.961 -34.789 1.00 22.51 94 VAL A O 1
ATOM 484 N N . ASN A 1 102 ? 49.839 38.221 -33.707 1.00 22.65 95 ASN A N 1
ATOM 485 C CA . ASN A 1 102 ? 49.659 37.484 -34.961 1.00 21.27 95 ASN A CA 1
ATOM 486 C C . ASN A 1 102 ? 48.847 38.274 -35.983 1.00 22.84 95 ASN A C 1
ATOM 487 O O . ASN A 1 102 ? 49.177 38.299 -37.186 1.00 25.75 95 ASN A O 1
ATOM 492 N N . LEU A 1 103 ? 47.722 38.830 -35.551 1.00 24.88 96 LEU A N 1
ATOM 493 C CA . LEU A 1 103 ? 46.920 39.696 -36.412 1.00 26.20 96 LEU A CA 1
ATOM 494 C C . LEU A 1 103 ? 47.766 40.827 -37.004 1.00 30.91 96 LEU A C 1
ATOM 495 O O . LEU A 1 103 ? 47.765 41.055 -38.230 1.00 26.55 96 LEU A O 1
ATOM 500 N N . SER A 1 104 ? 48.573 41.486 -36.152 1.00 27.58 97 SER A N 1
ATOM 501 C CA . SER A 1 104 ? 49.428 42.576 -36.625 1.00 22.64 97 SER A CA 1
ATOM 502 C C . SER A 1 104 ? 50.520 42.088 -37.588 1.00 25.01 97 SER A C 1
ATOM 503 O O . SER A 1 104 ? 50.887 42.820 -38.512 1.00 23.48 97 SER A O 1
ATOM 506 N N . LEU A 1 105 ? 51.055 40.879 -37.412 1.00 20.68 98 LEU A N 1
ATOM 507 C CA . LEU A 1 105 ? 52.015 40.355 -38.401 1.00 26.69 98 LEU A CA 1
ATOM 508 C C . LEU A 1 105 ? 51.355 40.080 -39.753 1.00 26.88 98 LEU A C 1
ATOM 509 O O . LEU A 1 105 ? 51.938 40.394 -40.803 1.00 31.62 98 LEU A O 1
ATOM 514 N N . ALA A 1 106 ? 50.174 39.454 -39.756 1.00 26.63 99 ALA A N 1
ATOM 515 C CA . ALA A 1 106 ? 49.456 39.266 -41.015 1.00 27.65 99 ALA A CA 1
ATOM 516 C C . ALA A 1 106 ? 49.187 40.612 -41.704 1.00 25.64 99 ALA A C 1
ATOM 517 O O . ALA A 1 106 ? 49.294 40.734 -42.939 1.00 28.96 99 ALA A O 1
ATOM 519 N N . ASP A 1 107 ? 48.836 41.628 -40.917 1.00 23.27 100 ASP A N 1
ATOM 520 C CA . ASP A 1 107 ? 48.556 42.945 -41.483 1.00 24.33 100 ASP A CA 1
ATOM 521 C C . ASP A 1 107 ? 49.817 43.646 -42.008 1.00 27.47 100 ASP A C 1
ATOM 522 O O . ASP A 1 107 ? 49.755 44.350 -43.028 1.00 30.07 100 ASP A O 1
ATOM 527 N N . VAL A 1 108 ? 50.960 43.492 -41.332 1.00 24.63 101 VAL A N 1
ATOM 528 C CA . VAL A 1 108 ? 52.211 44.029 -41.870 1.00 27.16 101 VAL A CA 1
ATOM 529 C C . VAL A 1 108 ? 52.561 43.350 -43.194 1.00 30.49 101 VAL A C 1
ATOM 530 O O . VAL A 1 108 ? 52.980 43.999 -44.176 1.00 28.07 101 VAL A O 1
ATOM 534 N N . LEU A 1 109 ? 52.427 42.023 -43.223 1.00 26.17 102 LEU A N 1
ATOM 535 C CA . LEU A 1 109 ? 52.715 41.257 -44.439 1.00 27.16 102 LEU A CA 1
ATOM 536 C C . LEU A 1 109 ? 51.975 41.803 -45.645 1.00 23.83 102 LEU A C 1
ATOM 537 O O . LEU A 1 109 ? 52.569 42.014 -46.724 1.00 28.44 102 LEU A O 1
ATOM 542 N N . VAL A 1 110 ? 50.650 41.950 -45.529 1.00 25.93 103 VAL A N 1
ATOM 543 C CA . VAL A 1 110 ? 49.979 42.416 -46.748 1.00 29.99 103 VAL A CA 1
ATOM 544 C C . VAL A 1 110 ? 50.180 43.906 -46.963 1.00 29.53 103 VAL A C 1
ATOM 545 O O . VAL A 1 110 ? 50.103 44.372 -48.103 1.00 29.39 103 VAL A O 1
ATOM 549 N N . THR A 1 111 ? 50.408 44.684 -45.899 1.00 24.62 104 THR A N 1
ATOM 550 C CA . THR A 1 111 ? 50.645 46.107 -46.131 1.00 24.95 104 THR A CA 1
ATOM 551 C C . THR A 1 111 ? 51.887 46.308 -46.998 1.00 24.21 104 THR A C 1
ATOM 552 O O . THR A 1 111 ? 51.950 47.207 -47.846 1.00 26.54 104 THR A O 1
ATOM 556 N N . ILE A 1 112 ? 52.891 45.473 -46.798 1.00 24.70 105 ILE A N 1
ATOM 557 C CA . ILE A 1 112 ? 54.131 45.612 -47.546 1.00 28.64 105 ILE A CA 1
ATOM 558 C C . ILE A 1 112 ? 54.074 44.904 -48.902 1.00 29.14 105 ILE A C 1
ATOM 559 O O . ILE A 1 112 ? 54.562 45.439 -49.905 1.00 29.28 105 ILE A O 1
ATOM 564 N N . THR A 1 113 ? 53.498 43.696 -48.971 1.00 27.89 106 THR A N 1
ATOM 565 C CA . THR A 1 113 ? 53.587 42.897 -50.198 1.00 35.04 106 THR A CA 1
ATOM 566 C C . THR A 1 113 ? 52.393 43.006 -51.136 1.00 34.54 106 THR A C 1
ATOM 567 O O . THR A 1 113 ? 52.526 42.628 -52.306 1.00 34.07 106 THR A O 1
ATOM 571 N N . CYS A 1 114 ? 51.228 43.406 -50.657 1.00 28.43 107 CYS A N 1
ATOM 572 C CA . CYS A 1 114 ? 50.015 43.356 -51.486 1.00 27.02 107 CYS A CA 1
ATOM 573 C C . CYS A 1 114 ? 49.427 44.729 -51.751 1.00 25.72 107 CYS A C 1
ATOM 574 O O . CYS A 1 114 ? 48.965 44.997 -52.865 1.00 27.59 107 CYS A O 1
ATOM 577 N N . LEU A 1 115 ? 49.358 45.574 -50.730 1.00 22.90 108 LEU A N 1
ATOM 578 C CA . LEU A 1 115 ? 48.740 46.888 -50.888 1.00 23.04 108 LEU A CA 1
ATOM 579 C C . LEU A 1 115 ? 49.315 47.690 -52.056 1.00 23.43 108 LEU A C 1
ATOM 580 O O . LEU A 1 115 ? 48.528 48.245 -52.836 1.00 22.92 108 LEU A O 1
ATOM 585 N N . PRO A 1 116 ? 50.638 47.838 -52.211 1.00 23.60 109 PRO A N 1
ATOM 586 C CA . PRO A 1 116 ? 51.141 48.625 -53.359 1.00 28.56 109 PRO A CA 1
ATOM 587 C C . PRO A 1 116 ? 50.698 48.065 -54.704 1.00 30.68 109 PRO A C 1
ATOM 588 O O . PRO A 1 116 ? 50.362 48.824 -55.644 1.00 29.13 109 PRO A O 1
ATOM 592 N N . ALA A 1 117 ? 50.694 46.735 -54.820 1.00 28.72 110 ALA A N 1
ATOM 593 C CA . ALA A 1 117 ? 50.273 46.117 -56.073 1.00 31.19 110 ALA A CA 1
ATOM 594 C C . ALA A 1 117 ? 48.800 46.379 -56.331 1.00 28.25 110 ALA A C 1
ATOM 595 O O . ALA A 1 117 ? 48.392 46.594 -57.475 1.00 26.14 110 ALA A O 1
ATOM 597 N N . THR A 1 118 ? 47.979 46.316 -55.272 1.00 26.33 111 THR A N 1
ATOM 598 C CA . THR A 1 118 ? 46.548 46.523 -55.444 1.00 25.48 111 THR A CA 1
ATOM 599 C C . THR A 1 118 ? 46.280 47.958 -55.878 1.00 24.86 111 THR A C 1
ATOM 600 O O . THR A 1 118 ? 45.407 48.221 -56.719 1.00 25.76 111 THR A O 1
ATOM 604 N N . LEU A 1 119 ? 47.024 48.905 -55.308 1.00 26.38 112 LEU A N 1
ATOM 605 C CA . LEU A 1 119 ? 46.862 50.295 -55.726 1.00 30.41 112 LEU A CA 1
ATOM 606 C C . LEU A 1 119 ? 47.162 50.444 -57.223 1.00 32.42 112 LEU A C 1
ATOM 607 O O . LEU A 1 119 ? 46.401 51.077 -57.963 1.00 28.83 112 LEU A O 1
ATOM 612 N N . VAL A 1 120 ? 48.292 49.885 -57.671 1.00 27.89 113 VAL A N 1
ATOM 613 C CA . VAL A 1 120 ? 48.676 50.051 -59.076 1.00 30.25 113 VAL A CA 1
ATOM 614 C C . VAL A 1 120 ? 47.618 49.436 -59.981 1.00 31.01 113 VAL A C 1
ATOM 615 O O . VAL A 1 120 ? 47.235 50.012 -61.021 1.00 32.09 113 VAL A O 1
ATOM 619 N N . VAL A 1 121 ? 47.161 48.239 -59.623 1.00 28.77 114 VAL A N 1
ATOM 620 C CA . VAL A 1 121 ? 46.173 47.556 -60.449 1.00 35.36 114 VAL A CA 1
ATOM 621 C C . VAL A 1 121 ? 44.884 48.355 -60.494 1.00 32.13 114 VAL A C 1
ATOM 622 O O . VAL A 1 121 ? 44.298 48.553 -61.561 1.00 31.83 114 VAL A O 1
ATOM 626 N N . ASP A 1 122 ? 44.399 48.802 -59.334 1.00 29.26 115 ASP A N 1
ATOM 627 C CA . ASP A 1 122 ? 43.151 49.549 -59.373 1.00 29.51 115 ASP A CA 1
ATOM 628 C C . ASP A 1 122 ? 43.288 50.862 -60.131 1.00 31.25 115 ASP A C 1
ATOM 629 O O . ASP A 1 122 ? 42.308 51.321 -60.719 1.00 34.92 115 ASP A O 1
ATOM 634 N N . ILE A 1 123 ? 44.460 51.505 -60.107 1.00 31.55 116 ILE A N 1
ATOM 635 C CA . ILE A 1 123 ? 44.618 52.754 -60.878 1.00 33.43 116 ILE A CA 1
ATOM 636 C C . ILE A 1 123 ? 44.704 52.475 -62.386 1.00 35.09 116 ILE A C 1
ATOM 637 O O . ILE A 1 123 ? 44.198 53.249 -63.209 1.00 36.89 116 ILE A O 1
ATOM 642 N N . THR A 1 124 ? 45.368 51.389 -62.779 1.00 36.11 117 THR A N 1
ATOM 643 C CA . THR A 1 124 ? 45.697 51.185 -64.196 1.00 36.47 117 THR A CA 1
ATOM 644 C C . THR A 1 124 ? 44.861 50.117 -64.876 1.00 36.70 117 THR A C 1
ATOM 645 O O . THR A 1 124 ? 44.869 50.041 -66.128 1.00 38.51 117 THR A O 1
ATOM 649 N N . GLU A 1 125 ? 44.175 49.279 -64.091 1.00 35.08 118 GLU A N 1
ATOM 650 C CA . GLU A 1 125 ? 43.478 48.075 -64.591 1.00 41.87 118 GLU A CA 1
ATOM 651 C C . GLU A 1 125 ? 44.406 47.165 -65.409 1.00 45.86 118 GLU A C 1
ATOM 652 O O . GLU A 1 125 ? 43.962 46.472 -66.338 1.00 40.40 118 GLU A O 1
ATOM 658 N N . THR A 1 126 ? 45.700 47.168 -65.071 1.00 42.59 119 THR A N 1
ATOM 659 C CA . THR A 1 126 ? 46.724 46.409 -65.777 1.00 39.63 119 THR A CA 1
ATOM 660 C C . THR A 1 126 ? 47.587 45.662 -64.772 1.00 38.84 119 THR A C 1
ATOM 661 O O . THR A 1 126 ? 47.849 46.151 -63.670 1.00 35.92 119 THR A O 1
ATOM 665 N N . TRP A 1 127 ? 48.043 44.479 -65.141 1.00 33.94 120 TRP A N 1
ATOM 666 C CA . TRP A 1 127 ? 48.943 43.733 -64.262 1.00 38.66 120 TRP A CA 1
ATOM 667 C C . TRP A 1 127 ? 50.336 43.853 -64.870 1.00 36.89 120 TRP A C 1
ATOM 668 O O . TRP A 1 127 ? 50.587 43.347 -65.965 1.00 37.88 120 TRP A O 1
ATOM 679 N N . PHE A 1 128 ? 51.234 44.487 -64.154 1.00 34.64 121 PHE A N 1
ATOM 680 C CA . PHE A 1 128 ? 52.571 44.759 -64.655 1.00 35.09 121 PHE A CA 1
ATOM 681 C C . PHE A 1 128 ? 53.610 43.744 -64.209 1.00 33.99 121 PHE A C 1
ATOM 682 O O . PHE A 1 128 ? 54.722 43.749 -64.766 1.00 36.36 121 PHE A O 1
ATOM 690 N N . PHE A 1 129 ? 53.287 42.907 -63.212 1.00 32.23 122 PHE A N 1
ATOM 691 C CA . PHE A 1 129 ? 54.297 42.234 -62.417 1.00 33.74 122 PHE A CA 1
ATOM 692 C C . PHE A 1 129 ? 54.568 40.790 -62.828 1.00 31.81 122 PHE A C 1
ATOM 693 O O . PHE A 1 129 ? 55.205 40.069 -62.074 1.00 35.39 122 PHE A O 1
ATOM 701 N N . GLY A 1 130 ? 54.119 40.348 -63.982 1.00 32.96 123 GLY A N 1
ATOM 702 C CA . GLY A 1 130 ? 54.449 38.993 -64.402 1.00 33.46 123 GLY A CA 1
ATOM 703 C C . GLY A 1 130 ? 53.595 37.863 -63.815 1.00 32.14 123 GLY A C 1
ATOM 704 O O . GLY A 1 130 ? 52.741 38.033 -62.945 1.00 31.50 123 GLY A O 1
ATOM 705 N N . GLN A 1 131 ? 53.890 36.660 -64.313 1.00 35.18 124 GLN A N 1
ATOM 706 C CA . GLN A 1 131 ? 53.049 35.486 -64.068 1.00 33.33 124 GLN A CA 1
ATOM 707 C C . GLN A 1 131 ? 53.195 34.965 -62.636 1.00 30.48 124 GLN A C 1
ATOM 708 O O . GLN A 1 131 ? 52.195 34.719 -61.940 1.00 31.38 124 GLN A O 1
ATOM 714 N N . SER A 1 132 ? 54.431 34.787 -62.169 1.00 30.56 125 SER A N 1
ATOM 715 C CA . SER A 1 132 ? 54.616 34.254 -60.811 1.00 29.18 125 SER A CA 1
ATOM 716 C C . SER A 1 132 ? 53.992 35.178 -59.770 1.00 28.73 125 SER A C 1
ATOM 717 O O . SER A 1 132 ? 53.274 34.716 -58.872 1.00 26.44 125 SER A O 1
ATOM 720 N N . LEU A 1 133 ? 54.211 36.496 -59.887 1.00 30.30 126 LEU A N 1
ATOM 721 C CA . LEU A 1 133 ? 53.604 37.372 -58.867 1.00 34.23 126 LEU A CA 1
ATOM 722 C C . LEU A 1 133 ? 52.091 37.455 -59.003 1.00 25.94 126 LEU A C 1
ATOM 723 O O . LEU A 1 133 ? 51.398 37.673 -57.988 1.00 24.71 126 LEU A O 1
ATOM 728 N N . CYS A 1 134 ? 51.561 37.183 -60.200 1.00 26.97 127 CYS A N 1
ATOM 729 C CA . CYS A 1 134 ? 50.110 37.041 -60.364 1.00 29.06 127 CYS A CA 1
ATOM 730 C C . CYS A 1 134 ? 49.561 35.899 -59.517 1.00 28.97 127 CYS A C 1
ATOM 731 O O . CYS A 1 134 ? 48.380 35.928 -59.126 1.00 26.53 127 CYS A O 1
ATOM 734 N N . LYS A 1 135 ? 50.378 34.863 -59.260 1.00 26.25 128 LYS A N 1
ATOM 735 C CA . LYS A 1 135 ? 49.882 33.889 -58.270 1.00 24.70 128 LYS A CA 1
ATOM 736 C C . LYS A 1 135 ? 50.264 34.255 -56.841 1.00 23.47 128 LYS A C 1
ATOM 737 O O . LYS A 1 135 ? 49.455 34.108 -55.920 1.00 28.58 128 LYS A O 1
ATOM 743 N N . VAL A 1 136 ? 51.483 34.728 -56.623 1.00 26.96 129 VAL A N 1
ATOM 744 C CA . VAL A 1 136 ? 51.975 34.907 -55.262 1.00 23.21 129 VAL A CA 1
ATOM 745 C C . VAL A 1 136 ? 51.212 35.997 -54.515 1.00 25.41 129 VAL A C 1
ATOM 746 O O . VAL A 1 136 ? 50.912 35.855 -53.314 1.00 24.72 129 VAL A O 1
ATOM 750 N N . ILE A 1 137 ? 50.937 37.121 -55.164 1.00 22.35 130 ILE A N 1
ATOM 751 C CA . ILE A 1 137 ? 50.356 38.234 -54.421 1.00 21.42 130 ILE A CA 1
ATOM 752 C C . ILE A 1 137 ? 48.911 37.958 -54.015 1.00 23.90 130 ILE A C 1
ATOM 753 O O . ILE A 1 137 ? 48.561 38.148 -52.837 1.00 23.46 130 ILE A O 1
ATOM 758 N N . PRO A 1 138 ? 48.053 37.451 -54.901 1.00 24.66 131 PRO A N 1
ATOM 759 C CA . PRO A 1 138 ? 46.716 37.035 -54.439 1.00 22.02 131 PRO A CA 1
ATOM 760 C C . PRO A 1 138 ? 46.786 35.924 -53.413 1.00 23.30 131 PRO A C 1
ATOM 761 O O . PRO A 1 138 ? 45.943 35.842 -52.489 1.00 20.31 131 PRO A O 1
ATOM 765 N N . TYR A 1 139 ? 47.817 35.094 -53.503 1.00 22.10 132 TYR A N 1
ATOM 766 C CA . TYR A 1 139 ? 47.924 34.048 -52.487 1.00 21.30 132 TYR A CA 1
ATOM 767 C C . TYR A 1 139 ? 48.218 34.663 -51.113 1.00 21.45 132 TYR A C 1
ATOM 768 O O . TYR A 1 139 ? 47.573 34.304 -50.122 1.00 24.92 132 TYR A O 1
ATOM 777 N N . LEU A 1 140 ? 49.219 35.550 -51.022 1.00 20.30 133 LEU A N 1
ATOM 778 C CA . LEU A 1 140 ? 49.496 36.210 -49.739 1.00 22.64 133 LEU A CA 1
ATOM 779 C C . LEU A 1 140 ? 48.278 36.949 -49.220 1.00 24.95 133 LEU A C 1
ATOM 780 O O . LEU A 1 140 ? 48.021 36.966 -47.994 1.00 20.69 133 LEU A O 1
ATOM 785 N N . GLN A 1 141 ? 47.581 37.662 -50.102 1.00 21.95 134 GLN A N 1
ATOM 786 C CA . GLN A 1 141 ? 46.413 38.435 -49.660 1.00 25.46 134 GLN A CA 1
ATOM 787 C C . GLN A 1 141 ? 45.362 37.520 -49.041 1.00 27.46 134 GLN A C 1
ATOM 788 O O . GLN A 1 141 ? 44.817 37.807 -47.957 1.00 25.71 134 GLN A O 1
ATOM 794 N N . THR A 1 142 ? 45.066 36.404 -49.717 1.00 24.74 135 THR A N 1
ATOM 795 C CA . THR A 1 142 ? 44.001 35.543 -49.207 1.00 22.37 135 THR A CA 1
ATOM 796 C C . THR A 1 142 ? 44.476 34.748 -48.010 1.00 21.75 135 THR A C 1
ATOM 797 O O . THR A 1 142 ? 43.683 34.511 -47.101 1.00 19.85 135 THR A O 1
ATOM 801 N N . VAL A 1 143 ? 45.764 34.373 -47.967 1.00 18.82 136 VAL A N 1
ATOM 802 C CA . VAL A 1 143 ? 46.300 33.757 -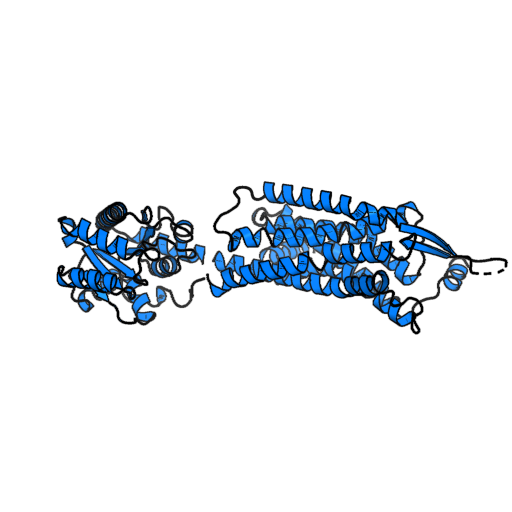46.760 1.00 23.15 136 VAL A CA 1
ATOM 803 C C . VAL A 1 143 ? 46.154 34.712 -45.586 1.00 28.08 136 VAL A C 1
ATOM 804 O O . VAL A 1 143 ? 45.761 34.319 -44.480 1.00 22.07 136 VAL A O 1
ATOM 808 N N . SER A 1 144 ? 46.418 35.995 -45.802 1.00 26.46 137 SER A N 1
ATOM 809 C CA A SER A 1 144 ? 46.333 36.929 -44.690 0.47 23.67 137 SER A CA 1
ATOM 810 C CA B SER A 1 144 ? 46.335 36.900 -44.674 0.53 23.49 137 SER A CA 1
ATOM 811 C C . SER A 1 144 ? 44.901 37.114 -44.218 1.00 24.05 137 SER A C 1
ATOM 812 O O . SER A 1 144 ? 44.658 37.274 -43.008 1.00 24.48 137 SER A O 1
ATOM 817 N N . VAL A 1 145 ? 43.942 37.136 -45.150 1.00 19.96 138 VAL A N 1
ATOM 818 C CA . VAL A 1 145 ? 42.542 37.213 -44.744 1.00 19.90 138 VAL A CA 1
ATOM 819 C C . VAL A 1 145 ? 42.167 36.009 -43.870 1.00 21.30 138 VAL A C 1
ATOM 820 O O . VAL A 1 145 ? 41.539 36.158 -42.796 1.00 19.40 138 VAL A O 1
ATOM 824 N N . SER A 1 146 ? 42.566 34.797 -44.306 1.00 21.97 139 SER A N 1
ATOM 825 C CA . SER A 1 146 ? 42.292 33.592 -43.498 1.00 20.54 139 SER A CA 1
ATOM 826 C C . SER A 1 146 ? 42.967 33.672 -42.138 1.00 20.76 139 SER A C 1
ATOM 827 O O . SER A 1 146 ? 42.345 33.367 -41.120 1.00 22.28 139 SER A O 1
ATOM 830 N N . VAL A 1 147 ? 44.260 34.041 -42.099 1.00 21.73 140 VAL A N 1
ATOM 831 C CA . VAL A 1 147 ? 44.948 34.198 -40.819 1.00 24.35 140 VAL A CA 1
ATOM 832 C C . VAL A 1 147 ? 44.200 35.184 -39.924 1.00 28.14 140 VAL A C 1
ATOM 833 O O . VAL A 1 147 ? 44.006 34.930 -38.726 1.00 23.12 140 VAL A O 1
ATOM 837 N N . SER A 1 148 ? 43.783 36.327 -40.480 1.00 20.84 141 SER A N 1
ATOM 838 C CA . SER A 1 148 ? 43.087 37.325 -39.683 1.00 23.21 141 SER A CA 1
ATOM 839 C C . SER A 1 148 ? 41.810 36.763 -39.089 1.00 25.30 141 SER A C 1
ATOM 840 O O . SER A 1 148 ? 41.547 36.888 -37.888 1.00 27.34 141 SER A O 1
ATOM 843 N N . VAL A 1 149 ? 40.997 36.124 -39.914 1.00 21.66 142 VAL A N 1
ATOM 844 C CA . VAL A 1 149 ? 39.714 35.710 -39.401 1.00 26.01 142 VAL A CA 1
ATOM 845 C C . VAL A 1 149 ? 39.828 34.470 -38.466 1.00 26.51 142 VAL A C 1
ATOM 846 O O . VAL A 1 149 ? 39.080 34.362 -37.482 1.00 23.78 142 VAL A O 1
ATOM 850 N N . LEU A 1 150 ? 40.785 33.568 -38.705 1.00 21.98 143 LEU A N 1
ATOM 851 C CA . LEU A 1 150 ? 40.993 32.437 -37.790 1.00 22.29 143 LEU A CA 1
ATOM 852 C C . LEU A 1 150 ? 41.646 32.893 -36.487 1.00 25.60 143 LEU A C 1
ATOM 853 O O . LEU A 1 150 ? 41.394 32.313 -35.416 1.00 24.11 143 LEU A O 1
ATOM 858 N N . THR A 1 151 ? 42.485 33.936 -36.562 1.00 24.39 144 THR A N 1
ATOM 859 C CA . THR A 1 151 ? 43.054 34.523 -35.359 1.00 24.01 144 THR A CA 1
ATOM 860 C C . THR A 1 151 ? 41.972 35.189 -34.526 1.00 20.35 144 THR A C 1
ATOM 861 O O . THR A 1 151 ? 41.867 34.958 -33.303 1.00 23.16 144 THR A O 1
ATOM 865 N N . LEU A 1 152 ? 41.131 36.003 -35.169 1.00 19.43 145 LEU A N 1
ATOM 866 C CA . LEU A 1 152 ? 39.966 36.547 -34.459 1.00 24.21 145 LEU A CA 1
ATOM 867 C C . LEU A 1 152 ? 39.120 35.434 -33.854 1.00 23.39 145 LEU A C 1
ATOM 868 O O . LEU A 1 152 ? 38.581 35.567 -32.719 1.00 20.60 145 LEU A O 1
ATOM 873 N N . SER A 1 153 ? 38.982 34.317 -34.587 1.00 22.70 146 SER A N 1
ATOM 874 C CA . SER A 1 153 ? 38.195 33.200 -34.058 1.00 27.76 146 SER A CA 1
ATOM 875 C C . SER A 1 153 ? 38.829 32.617 -32.806 1.00 25.46 146 SER A C 1
ATOM 876 O O . SER A 1 153 ? 38.126 32.294 -31.846 1.00 24.49 146 SER A O 1
ATOM 879 N N . CYS A 1 154 ? 40.154 32.387 -32.832 1.00 23.16 147 CYS A N 1
ATOM 880 C CA . CYS A 1 154 ? 40.820 31.814 -31.654 1.00 24.35 147 CYS A CA 1
ATOM 881 C C . CYS A 1 154 ? 40.809 32.780 -30.475 1.00 24.78 147 CYS A C 1
ATOM 882 O O . CYS A 1 154 ? 40.733 32.356 -29.318 1.00 26.84 147 CYS A O 1
ATOM 885 N N . ILE A 1 155 ? 40.898 34.084 -30.747 1.00 22.93 148 ILE A N 1
ATOM 886 C CA . ILE A 1 155 ? 40.705 35.061 -29.681 1.00 27.73 148 ILE A CA 1
ATOM 887 C C . ILE A 1 155 ? 39.348 34.842 -29.045 1.00 23.15 148 ILE A C 1
ATOM 888 O O . ILE A 1 155 ? 39.202 34.825 -27.815 1.00 24.28 148 ILE A O 1
ATOM 893 N N . ALA A 1 156 ? 38.317 34.682 -29.882 1.00 23.75 149 ALA A N 1
ATOM 894 C CA . ALA A 1 156 ? 36.972 34.549 -29.316 1.00 27.12 149 ALA A CA 1
ATOM 895 C C . ALA A 1 156 ? 36.863 33.251 -28.509 1.00 26.64 149 ALA A C 1
ATOM 896 O O . ALA A 1 156 ? 36.327 33.229 -27.394 1.00 26.89 149 ALA A O 1
ATOM 898 N N . LEU A 1 157 ? 37.455 32.179 -29.020 1.00 28.53 150 LEU A N 1
ATOM 899 C CA A LEU A 1 157 ? 37.369 30.902 -28.296 0.62 30.59 150 LEU A CA 1
ATOM 900 C CA B LEU A 1 157 ? 37.387 30.902 -28.308 0.38 30.69 150 LEU A CA 1
ATOM 901 C C . LEU A 1 157 ? 38.143 30.960 -26.983 1.00 26.68 150 LEU A C 1
ATOM 902 O O . LEU A 1 157 ? 37.698 30.419 -25.960 1.00 28.13 150 LEU A O 1
ATOM 911 N N . ASP A 1 158 ? 39.322 31.564 -26.993 1.00 26.05 151 ASP A N 1
ATOM 912 C CA . ASP A 1 158 ? 40.088 31.637 -25.757 1.00 32.55 151 ASP A CA 1
ATOM 913 C C . ASP A 1 158 ? 39.302 32.414 -24.693 1.00 29.61 151 ASP A C 1
ATOM 914 O O . ASP A 1 158 ? 39.314 32.057 -23.506 1.00 30.30 151 ASP A O 1
ATOM 919 N N . ARG A 1 159 ? 38.631 33.507 -25.099 1.00 29.57 152 ARG A N 1
ATOM 920 C CA . ARG A 1 159 ? 37.822 34.260 -24.114 1.00 35.37 152 ARG A CA 1
ATOM 921 C C . ARG A 1 159 ? 36.597 33.464 -23.667 1.00 31.48 152 ARG A C 1
ATOM 922 O O . ARG A 1 159 ? 36.185 33.541 -22.494 1.00 31.53 152 ARG A O 1
ATOM 930 N N . TRP A 1 160 ? 35.985 32.715 -24.597 1.00 29.42 153 TRP A N 1
ATOM 931 C CA . TRP A 1 160 ? 34.828 31.878 -24.259 1.00 30.71 153 TRP A CA 1
ATOM 932 C C . TRP A 1 160 ? 35.210 30.771 -23.290 1.00 34.60 153 TRP A C 1
ATOM 933 O O . TRP A 1 160 ? 34.473 30.500 -22.332 1.00 36.27 153 TRP A O 1
ATOM 944 N N . TYR A 1 161 ? 36.329 30.074 -23.540 1.00 34.11 154 TYR A N 1
ATOM 945 C CA . TYR A 1 161 ? 36.751 29.054 -22.577 1.00 33.10 154 TYR A CA 1
ATOM 946 C C . TYR A 1 161 ? 37.068 29.709 -21.235 1.00 34.37 154 TYR A C 1
ATOM 947 O O . TYR A 1 161 ? 36.773 29.156 -20.173 1.00 36.25 154 TYR A O 1
ATOM 956 N N . ALA A 1 162 ? 37.695 30.894 -21.265 1.00 33.96 155 ALA A N 1
ATOM 957 C CA . ALA A 1 162 ? 38.107 31.499 -19.993 1.00 35.49 155 ALA A CA 1
ATOM 958 C C . ALA A 1 162 ? 36.897 31.925 -19.164 1.00 42.82 155 ALA A C 1
ATOM 959 O O . ALA A 1 162 ? 36.857 31.700 -17.944 1.00 47.58 155 ALA A O 1
ATOM 961 N N . ILE A 1 163 ? 35.890 32.513 -19.807 1.00 43.28 156 ILE A N 1
ATOM 962 C CA . ILE A 1 163 ? 34.809 33.224 -19.121 1.00 40.07 156 ILE A CA 1
ATOM 963 C C . ILE A 1 163 ? 33.549 32.373 -18.989 1.00 43.02 156 ILE A C 1
ATOM 964 O O . ILE A 1 163 ? 32.894 32.387 -17.946 1.00 46.53 156 ILE A O 1
ATOM 969 N N . CYS A 1 164 ? 33.178 31.648 -20.041 1.00 45.60 157 CYS A N 1
ATOM 970 C CA . CYS A 1 164 ? 31.960 30.838 -20.073 1.00 51.43 157 CYS A CA 1
ATOM 971 C C . CYS A 1 164 ? 32.182 29.380 -19.675 1.00 51.96 157 CYS A C 1
ATOM 972 O O . CYS A 1 164 ? 31.310 28.799 -19.033 1.00 58.37 157 CYS A O 1
ATOM 975 N N . HIS A 1 165 ? 33.338 28.747 -20.050 1.00 49.89 158 HIS A N 1
ATOM 976 C CA . HIS A 1 165 ? 33.592 27.347 -19.663 1.00 51.98 158 HIS A CA 1
ATOM 977 C C . HIS A 1 165 ? 34.015 27.276 -18.191 1.00 54.80 158 HIS A C 1
ATOM 978 O O . HIS A 1 165 ? 34.793 28.117 -17.725 1.00 54.75 158 HIS A O 1
ATOM 985 N N . PRO A 1 166 ? 33.493 26.308 -17.423 1.00 62.02 159 PRO A N 1
ATOM 986 C CA . PRO A 1 166 ? 33.897 26.201 -16.002 1.00 63.51 159 PRO A CA 1
ATOM 987 C C . PRO A 1 166 ? 35.373 25.885 -15.809 1.00 65.30 159 PRO A C 1
ATOM 988 O O . PRO A 1 166 ? 35.947 26.258 -14.783 1.00 64.57 159 PRO A O 1
ATOM 992 N N . LEU A 1 167 ? 36.008 25.188 -16.747 1.00 65.10 160 LEU A N 1
ATOM 993 C CA . LEU A 1 167 ? 37.405 24.833 -16.561 1.00 67.74 160 LEU A CA 1
ATOM 994 C C . LEU A 1 167 ? 38.329 25.865 -17.222 1.00 72.17 160 LEU A C 1
ATOM 995 O O . LEU A 1 167 ? 37.889 26.804 -17.890 1.00 67.51 160 LEU A O 1
ATOM 1000 N N . MET A 1 168 ? 39.634 25.680 -17.010 1.00 81.41 161 MET A N 1
ATOM 1001 C CA . MET A 1 168 ? 40.670 26.578 -17.503 1.00 83.18 161 MET A CA 1
ATOM 1002 C C . MET A 1 168 ? 41.798 25.767 -18.130 1.00 77.75 161 MET A C 1
ATOM 1003 O O . MET A 1 168 ? 42.215 24.746 -17.575 1.00 79.63 161 MET A O 1
ATOM 1008 N N . PHE A 1 169 ? 42.298 26.224 -19.283 1.00 66.69 162 PHE A N 1
ATOM 1009 C CA . PHE A 1 169 ? 43.481 25.597 -19.864 1.00 59.86 162 PHE A CA 1
ATOM 1010 C C . PHE A 1 169 ? 44.689 25.760 -18.946 1.00 62.49 162 PHE A C 1
ATOM 1011 O O . PHE A 1 169 ? 44.927 26.838 -18.393 1.00 63.60 162 PHE A O 1
ATOM 1019 N N . LYS A 1 170 ? 45.472 24.687 -18.800 1.00 68.37 163 LYS A N 1
ATOM 1020 C CA . LYS A 1 170 ? 46.743 24.811 -18.088 1.00 72.97 163 LYS A CA 1
ATOM 1021 C C . LYS A 1 170 ? 47.756 25.604 -18.915 1.00 71.86 163 LYS A C 1
ATOM 1022 O O . LYS A 1 170 ? 48.426 26.507 -18.395 1.00 71.84 163 LYS A O 1
ATOM 1028 N N . SER A 1 171 ? 47.870 25.287 -20.210 1.00 64.18 164 SER A N 1
ATOM 1029 C CA . SER A 1 171 ? 48.795 25.974 -21.103 1.00 57.56 164 SER A CA 1
ATOM 1030 C C . SER A 1 171 ? 48.248 27.344 -21.507 1.00 54.54 164 SER A C 1
ATOM 1031 O O . SER A 1 171 ? 47.056 27.516 -21.783 1.00 58.12 164 SER A O 1
ATOM 1034 N N . THR A 1 172 ? 49.103 28.344 -21.507 1.00 48.79 165 THR A N 1
ATOM 1035 C CA . THR A 1 172 ? 48.678 29.606 -22.088 1.00 46.95 165 THR A CA 1
ATOM 1036 C C . THR A 1 172 ? 49.545 29.968 -23.277 1.00 51.24 165 THR A C 1
ATOM 1037 O O . THR A 1 172 ? 49.071 29.876 -24.415 1.00 55.27 165 THR A O 1
ATOM 1041 N N . ALA A 1 173 ? 50.835 30.233 -23.069 1.00 46.40 166 ALA A N 1
ATOM 1042 C CA . ALA A 1 173 ? 51.615 30.690 -24.210 1.00 50.85 166 ALA A CA 1
ATOM 1043 C C . ALA A 1 173 ? 51.907 29.541 -25.180 1.00 47.57 166 ALA A C 1
ATOM 1044 O O . ALA A 1 173 ? 51.912 29.752 -26.397 1.00 43.94 166 ALA A O 1
ATOM 1046 N N . LYS A 1 174 ? 52.145 28.329 -24.660 1.00 39.35 167 LYS A N 1
ATOM 1047 C CA . LYS A 1 174 ? 52.307 27.191 -25.553 1.00 47.65 167 LYS A CA 1
ATOM 1048 C C . LYS A 1 174 ? 51.042 26.949 -26.370 1.00 44.11 167 LYS A C 1
ATOM 1049 O O . LYS A 1 174 ? 51.116 26.710 -27.576 1.00 44.98 167 LYS A O 1
ATOM 1055 N N . ARG A 1 175 ? 49.873 27.014 -25.727 1.00 42.21 168 ARG A N 1
ATOM 1056 C CA . ARG A 1 175 ? 48.605 26.888 -26.436 1.00 42.33 168 ARG A CA 1
ATOM 1057 C C . ARG A 1 175 ? 48.437 27.989 -27.484 1.00 43.75 168 ARG A C 1
ATOM 1058 O O . ARG A 1 175 ? 47.981 27.734 -28.612 1.00 39.00 168 ARG A O 1
ATOM 1066 N N . ALA A 1 176 ? 48.786 29.229 -27.146 1.00 36.27 169 ALA A N 1
ATOM 1067 C CA . ALA A 1 176 ? 48.687 30.262 -28.163 1.00 33.33 169 ALA A CA 1
ATOM 1068 C C . ALA A 1 176 ? 49.622 29.962 -29.331 1.00 32.92 169 ALA A C 1
ATOM 1069 O O . ALA A 1 176 ? 49.254 30.132 -30.497 1.00 33.89 169 ALA A O 1
ATOM 1071 N N . ARG A 1 177 ? 50.863 29.570 -29.028 1.00 35.61 170 ARG A N 1
ATOM 1072 C CA . ARG A 1 177 ? 51.829 29.239 -30.069 1.00 40.48 170 ARG A CA 1
ATOM 1073 C C . ARG A 1 177 ? 51.297 28.118 -30.963 1.00 35.62 170 ARG A C 1
ATOM 1074 O O . ARG A 1 177 ? 51.322 28.208 -32.198 1.00 35.20 170 ARG A O 1
ATOM 1082 N N . ASN A 1 178 ? 50.799 27.061 -30.347 1.00 34.42 171 ASN A N 1
ATOM 1083 C CA . ASN A 1 178 ? 50.242 25.955 -31.112 1.00 32.62 171 ASN A CA 1
ATOM 1084 C C . ASN A 1 178 ? 49.107 26.420 -32.006 1.00 30.99 171 ASN A C 1
ATOM 1085 O O . ASN A 1 178 ? 49.024 26.015 -33.170 1.00 30.76 171 ASN A O 1
ATOM 1090 N N . SER A 1 179 ? 48.204 27.238 -31.467 1.00 24.24 172 SER A N 1
ATOM 1091 C CA . SER A 1 179 ? 47.078 27.720 -32.244 1.00 23.14 172 SER A CA 1
ATOM 1092 C C . SER A 1 179 ? 47.563 28.567 -33.416 1.00 27.22 172 SER A C 1
ATOM 1093 O O . SER A 1 179 ? 47.036 28.447 -34.523 1.00 23.41 172 SER A O 1
ATOM 1096 N N . ILE A 1 180 ? 48.560 29.430 -33.182 1.00 24.61 173 ILE A N 1
ATOM 1097 C CA . ILE A 1 180 ? 49.054 30.317 -34.241 1.00 26.91 173 ILE A CA 1
ATOM 1098 C C . ILE A 1 180 ? 49.678 29.484 -35.356 1.00 31.94 173 ILE A C 1
ATOM 1099 O O . ILE A 1 180 ? 49.481 29.765 -36.556 1.00 27.87 173 ILE A O 1
ATOM 1104 N N . VAL A 1 181 ? 50.419 28.426 -34.972 1.00 26.02 174 VAL A N 1
ATOM 1105 C CA . VAL A 1 181 ? 51.025 27.569 -35.978 1.00 26.35 174 VAL A CA 1
ATOM 1106 C C . VAL A 1 181 ? 49.941 26.897 -36.807 1.00 26.87 174 VAL A C 1
ATOM 1107 O O . VAL A 1 181 ? 49.998 26.865 -38.048 1.00 30.64 174 VAL A O 1
ATOM 1111 N N . ILE A 1 182 ? 48.949 26.327 -36.132 1.00 25.75 175 ILE A N 1
ATOM 1112 C CA . ILE A 1 182 ? 47.802 25.758 -36.844 1.00 30.44 175 ILE A CA 1
ATOM 1113 C C . ILE A 1 182 ? 47.150 26.774 -37.777 1.00 29.72 175 ILE A C 1
ATOM 1114 O O . ILE A 1 182 ? 46.798 26.437 -38.918 1.00 29.79 175 ILE A O 1
ATOM 1119 N N . ILE A 1 183 ? 46.945 28.014 -37.308 1.00 23.61 176 ILE A N 1
ATOM 1120 C CA . ILE A 1 183 ? 46.255 29.025 -38.121 1.00 24.18 176 ILE A CA 1
ATOM 1121 C C . ILE A 1 183 ? 46.991 29.240 -39.442 1.00 22.99 176 ILE A C 1
ATOM 1122 O O . ILE A 1 183 ? 46.378 29.314 -40.521 1.00 21.26 176 ILE A O 1
ATOM 1127 N N . TRP A 1 184 ? 48.317 29.376 -39.366 1.00 21.58 177 TRP A N 1
ATOM 1128 C CA . TRP A 1 184 ? 49.109 29.640 -40.559 1.00 23.53 177 TRP A CA 1
ATOM 1129 C C . TRP A 1 184 ? 49.154 28.411 -41.466 1.00 28.27 177 TRP A C 1
ATOM 1130 O O . TRP A 1 184 ? 49.105 28.524 -42.695 1.00 23.90 177 TRP A O 1
ATOM 1141 N N . ILE A 1 185 ? 49.239 27.218 -40.879 1.00 26.63 178 ILE A N 1
ATOM 1142 C CA . ILE A 1 185 ? 49.278 26.027 -41.702 1.00 24.09 178 ILE A CA 1
ATOM 1143 C C . ILE A 1 185 ? 47.975 25.862 -42.456 1.00 26.73 178 ILE A C 1
ATOM 1144 O O . ILE A 1 185 ? 47.948 25.682 -43.693 1.00 25.29 178 ILE A O 1
ATOM 1149 N N . VAL A 1 186 ? 46.873 25.901 -41.730 1.00 21.98 179 VAL A N 1
ATOM 1150 C CA . VAL A 1 186 ? 45.565 25.798 -42.372 1.00 24.43 179 VAL A CA 1
ATOM 1151 C C . VAL A 1 186 ? 45.390 26.892 -43.430 1.00 28.15 179 VAL A C 1
ATOM 1152 O O . VAL A 1 186 ? 44.896 26.632 -44.540 1.00 27.60 179 VAL A O 1
ATOM 1156 N N . SER A 1 187 ? 45.780 28.127 -43.104 1.00 24.03 180 SER A N 1
ATOM 1157 C CA . SER A 1 187 ? 45.551 29.231 -44.028 1.00 21.74 180 SER A CA 1
ATOM 1158 C C . SER A 1 187 ? 46.357 29.045 -45.306 1.00 23.73 180 SER A C 1
ATOM 1159 O O . SER A 1 187 ? 45.845 29.268 -46.405 1.00 25.06 180 SER A O 1
ATOM 1162 N N . CYS A 1 188 ? 47.633 28.667 -45.182 1.00 25.15 181 CYS A N 1
ATOM 1163 C CA . CYS A 1 188 ? 48.463 28.458 -46.362 1.00 28.10 181 CYS A CA 1
ATOM 1164 C C . CYS A 1 188 ? 47.970 27.300 -47.222 1.00 33.14 181 CYS A C 1
ATOM 1165 O O . CYS A 1 188 ? 48.180 27.317 -48.445 1.00 26.43 181 CYS A O 1
ATOM 1168 N N . ILE A 1 189 ? 47.375 26.267 -46.600 1.00 25.23 182 ILE A N 1
ATOM 1169 C CA . ILE A 1 189 ? 46.905 25.129 -47.370 1.00 28.55 182 ILE A CA 1
ATOM 1170 C C . ILE A 1 189 ? 45.578 25.449 -48.037 1.00 28.39 182 ILE A C 1
ATOM 1171 O O . ILE A 1 189 ? 45.377 25.164 -49.222 1.00 25.49 182 ILE A O 1
ATOM 1176 N N . ILE A 1 190 ? 44.641 26.067 -47.326 1.00 20.61 183 ILE A N 1
ATOM 1177 C CA . ILE A 1 190 ? 43.341 26.181 -47.968 1.00 25.36 183 ILE A CA 1
ATOM 1178 C C . ILE A 1 190 ? 43.317 27.224 -49.083 1.00 28.37 183 ILE A C 1
ATOM 1179 O O . ILE A 1 190 ? 42.309 27.315 -49.802 1.00 27.16 183 ILE A O 1
ATOM 1184 N N . MET A 1 191 ? 44.361 28.046 -49.205 1.00 26.46 184 MET A N 1
ATOM 1185 C CA . MET A 1 191 ? 44.417 29.039 -50.267 1.00 32.41 184 MET A CA 1
ATOM 1186 C C . MET A 1 191 ? 45.277 28.566 -51.436 1.00 29.87 184 MET A C 1
ATOM 1187 O O . MET A 1 191 ? 45.490 29.333 -52.379 1.00 26.06 184 MET A O 1
ATOM 1192 N N . ILE A 1 192 ? 45.769 27.315 -51.401 1.00 23.92 185 ILE A N 1
ATOM 1193 C CA . ILE A 1 192 ? 46.437 26.747 -52.577 1.00 27.40 185 ILE A CA 1
ATOM 1194 C C . ILE A 1 192 ? 45.541 26.828 -53.816 1.00 29.89 185 ILE A C 1
ATOM 1195 O O . ILE A 1 192 ? 46.039 27.208 -54.895 1.00 31.40 185 ILE A O 1
ATOM 1200 N N . PRO A 1 193 ? 44.246 26.500 -53.745 1.00 30.00 186 PRO A N 1
ATOM 1201 C CA . PRO A 1 193 ? 43.422 26.610 -54.964 1.00 35.66 186 PRO A CA 1
ATOM 1202 C C . PRO A 1 193 ? 43.406 28.015 -55.553 1.00 30.21 186 PRO A C 1
ATOM 1203 O O . PRO A 1 193 ? 43.526 28.184 -56.783 1.00 25.75 186 PRO A O 1
ATOM 1207 N N . GLN A 1 194 ? 43.282 29.030 -54.696 1.00 30.20 187 GLN A N 1
ATOM 1208 C CA . GLN A 1 194 ? 43.375 30.407 -55.156 1.00 23.64 187 GLN A CA 1
ATOM 1209 C C . GLN A 1 194 ? 44.662 30.636 -55.938 1.00 27.37 187 GLN A C 1
ATOM 1210 O O . GLN A 1 194 ? 44.648 31.240 -57.017 1.00 28.21 187 GLN A O 1
ATOM 1216 N N . ALA A 1 195 ? 45.809 30.212 -55.394 1.00 24.99 188 ALA A N 1
ATOM 1217 C CA . ALA A 1 195 ? 47.020 30.381 -56.181 1.00 29.91 188 ALA A CA 1
ATOM 1218 C C . ALA A 1 195 ? 46.950 29.598 -57.501 1.00 35.26 188 ALA A C 1
ATOM 1219 O O . ALA A 1 195 ? 47.455 30.074 -58.540 1.00 34.35 188 ALA A O 1
ATOM 1221 N N . ILE A 1 196 ? 46.269 28.448 -57.516 1.00 30.14 189 ILE A N 1
ATOM 1222 C CA . ILE A 1 196 ? 46.260 27.650 -58.748 1.00 30.64 189 ILE A CA 1
ATOM 1223 C C . ILE A 1 196 ? 45.489 28.384 -59.833 1.00 30.10 189 ILE A C 1
ATOM 1224 O O . ILE A 1 196 ? 45.923 28.421 -60.996 1.00 29.40 189 ILE A O 1
ATOM 1229 N N . VAL A 1 197 ? 44.349 28.989 -59.485 1.00 26.67 190 VAL A N 1
ATOM 1230 C CA . VAL A 1 197 ? 43.498 29.533 -60.545 1.00 31.04 190 VAL A CA 1
ATOM 1231 C C . VAL A 1 197 ? 43.962 30.895 -61.086 1.00 28.67 190 VAL A C 1
ATOM 1232 O O . VAL A 1 197 ? 43.525 31.274 -62.190 1.00 30.94 190 VAL A O 1
ATOM 1236 N N . MET A 1 198 ? 44.862 31.615 -60.397 1.00 26.77 191 MET A N 1
ATOM 1237 C CA . MET A 1 198 ? 45.263 32.941 -60.901 1.00 28.95 191 MET A CA 1
ATOM 1238 C C . MET A 1 198 ? 46.129 32.766 -62.138 1.00 31.38 191 MET A C 1
ATOM 1239 O O . MET A 1 198 ? 47.052 31.942 -62.154 1.00 33.33 191 MET A O 1
ATOM 1244 N N . GLU A 1 199 ? 45.820 33.519 -63.181 1.00 30.66 192 GLU A N 1
ATOM 1245 C CA . GLU A 1 199 ? 46.611 33.467 -64.418 1.00 31.26 192 GLU A CA 1
ATOM 1246 C C . GLU A 1 199 ? 46.704 34.860 -65.023 1.00 31.95 192 GLU A C 1
ATOM 1247 O O . GLU A 1 199 ? 45.782 35.664 -64.908 1.00 31.74 192 GLU A O 1
ATOM 1253 N N . CYS A 1 200 ? 47.838 35.142 -65.663 1.00 34.88 193 CYS A N 1
ATOM 1254 C CA . CYS A 1 200 ? 47.948 36.286 -66.574 1.00 39.00 193 CYS A CA 1
ATOM 1255 C C . CYS A 1 200 ? 47.352 35.986 -67.937 1.00 40.48 193 CYS A C 1
ATOM 1256 O O . CYS A 1 200 ? 47.676 34.968 -68.556 1.00 42.42 193 CYS A O 1
ATOM 1259 N N . SER A 1 201 ? 46.544 36.909 -68.437 1.00 38.46 194 SER A N 1
ATOM 1260 C CA . SER A 1 201 ? 45.976 36.834 -69.775 1.00 43.04 194 SER A CA 1
ATOM 1261 C C . SER A 1 201 ? 46.314 38.113 -70.532 1.00 40.67 194 SER A C 1
ATOM 1262 O O . SER A 1 201 ? 46.303 39.203 -69.954 1.00 39.81 194 SER A O 1
ATOM 1265 N N . THR A 1 202 ? 46.570 37.996 -71.814 1.00 46.25 195 THR A N 1
ATOM 1266 C CA . THR A 1 202 ? 46.760 39.165 -72.649 1.00 50.07 195 THR A CA 1
ATOM 1267 C C . THR A 1 202 ? 45.527 39.334 -73.519 1.00 54.06 195 THR A C 1
ATOM 1268 O O . THR A 1 202 ? 44.918 38.354 -73.939 1.00 54.97 195 THR A O 1
ATOM 1272 N N . VAL A 1 203 ? 45.140 40.573 -73.766 1.00 53.32 196 VAL A N 1
ATOM 1273 C CA . VAL A 1 203 ? 44.090 40.866 -74.722 1.00 61.23 196 VAL A CA 1
ATOM 1274 C C . VAL A 1 203 ? 44.659 41.851 -75.732 1.00 60.00 196 VAL A C 1
ATOM 1275 O O . VAL A 1 203 ? 45.420 42.757 -75.368 1.00 58.21 196 VAL A O 1
ATOM 1279 N N . PHE A 1 204 ? 44.314 41.638 -76.996 1.00 63.07 197 PHE A N 1
ATOM 1280 C CA . PHE A 1 204 ? 44.792 42.396 -78.148 1.00 69.56 197 PHE A CA 1
ATOM 1281 C C . PHE A 1 204 ? 43.626 43.197 -78.705 1.00 77.34 197 PHE A C 1
ATOM 1282 O O . PHE A 1 204 ? 42.829 42.669 -79.492 1.00 83.57 197 PHE A O 1
ATOM 1290 N N . PRO A 1 205 ? 43.454 44.465 -78.304 1.00 80.12 198 PRO A N 1
ATOM 1291 C CA . PRO A 1 205 ? 42.537 45.373 -79.003 1.00 85.39 198 PRO A CA 1
ATOM 1292 C C . PRO A 1 205 ? 43.233 46.133 -80.129 1.00 89.41 198 PRO A C 1
ATOM 1293 O O . PRO A 1 205 ? 44.062 45.553 -80.836 1.00 91.60 198 PRO A O 1
ATOM 1297 N N . ASN A 1 209 ? 44.798 44.975 -87.594 1.00 106.46 202 ASN A N 1
ATOM 1298 C CA . ASN A 1 209 ? 46.060 44.396 -87.145 1.00 103.27 202 ASN A CA 1
ATOM 1299 C C . ASN A 1 209 ? 46.418 44.948 -85.785 1.00 97.06 202 ASN A C 1
ATOM 1300 O O . ASN A 1 209 ? 46.487 46.159 -85.617 1.00 97.69 202 ASN A O 1
ATOM 1305 N N . LYS A 1 210 ? 46.663 44.063 -84.819 1.00 94.09 203 LYS A N 1
ATOM 1306 C CA . LYS A 1 210 ? 46.893 44.508 -83.451 1.00 90.33 203 LYS A CA 1
ATOM 1307 C C . LYS A 1 210 ? 48.143 45.379 -83.371 1.00 84.30 203 LYS A C 1
ATOM 1308 O O . LYS A 1 210 ? 49.179 45.083 -83.978 1.00 82.07 203 LYS A O 1
ATOM 1314 N N . THR A 1 211 ? 48.019 46.480 -82.646 1.00 78.29 204 THR A N 1
ATOM 1315 C CA . THR A 1 211 ? 49.146 47.333 -82.334 1.00 78.01 204 THR A CA 1
ATOM 1316 C C . THR A 1 211 ? 49.299 47.530 -80.843 1.00 76.71 204 THR A C 1
ATOM 1317 O O . THR A 1 211 ? 50.212 48.247 -80.421 1.00 81.22 204 THR A O 1
ATOM 1321 N N . THR A 1 212 ? 48.404 46.965 -80.041 1.00 69.90 205 THR A N 1
ATOM 1322 C CA . THR A 1 212 ? 48.347 47.285 -78.627 1.00 72.60 205 THR A CA 1
ATOM 1323 C C . THR A 1 212 ? 47.881 46.040 -77.903 1.00 71.73 205 THR A C 1
ATOM 1324 O O . THR A 1 212 ? 47.449 45.063 -78.517 1.00 74.76 205 THR A O 1
ATOM 1328 N N . LEU A 1 213 ? 47.961 46.089 -76.586 1.00 69.10 206 LEU A N 1
ATOM 1329 C CA . LEU A 1 213 ? 47.516 44.958 -75.803 1.00 69.96 206 LEU A CA 1
ATOM 1330 C C . LEU A 1 213 ? 47.385 45.412 -74.365 1.00 66.61 206 LEU A C 1
ATOM 1331 O O . LEU A 1 213 ? 47.868 46.480 -73.975 1.00 60.18 206 LEU A O 1
ATOM 1336 N N . PHE A 1 214 ? 46.769 44.565 -73.567 1.00 65.48 207 PHE A N 1
ATOM 1337 C CA . PHE A 1 214 ? 46.976 44.724 -72.146 1.00 63.92 207 PHE A CA 1
ATOM 1338 C C . PHE A 1 214 ? 46.948 43.349 -71.509 1.00 55.23 207 PHE A C 1
ATOM 1339 O O . PHE A 1 214 ? 46.515 42.363 -72.102 1.00 48.48 207 PHE A O 1
ATOM 1347 N N . THR A 1 215 ? 47.488 43.291 -70.313 1.00 54.85 208 THR A N 1
ATOM 1348 C CA . THR A 1 215 ? 47.631 42.045 -69.599 1.00 55.38 208 THR A CA 1
ATOM 1349 C C . THR A 1 215 ? 46.938 42.212 -68.256 1.00 44.15 208 THR A C 1
ATOM 1350 O O . THR A 1 215 ? 47.093 43.249 -67.606 1.00 37.75 208 THR A O 1
ATOM 1354 N N . VAL A 1 216 ? 46.096 41.252 -67.893 1.00 36.87 209 VAL A N 1
ATOM 1355 C CA . VAL A 1 216 ? 45.455 41.297 -66.588 1.00 34.87 209 VAL A CA 1
ATOM 1356 C C . VAL A 1 216 ? 45.761 39.999 -65.862 1.00 33.48 209 VAL A C 1
ATOM 1357 O O . VAL A 1 216 ? 46.116 38.968 -66.456 1.00 34.17 209 VAL A O 1
ATOM 1361 N N . CYS A 1 217 ? 45.644 40.082 -64.557 1.00 33.58 210 CYS A N 1
ATOM 1362 C CA . CYS A 1 217 ? 45.828 38.953 -63.664 1.00 34.35 210 CYS A CA 1
ATOM 1363 C C . CYS A 1 217 ? 44.454 38.661 -63.105 1.00 37.57 210 CYS A C 1
ATOM 1364 O O . CYS A 1 217 ? 43.838 39.556 -62.512 1.00 34.71 210 CYS A O 1
ATOM 1367 N N . ASP A 1 218 ? 43.955 37.443 -63.322 1.00 32.30 211 ASP A N 1
ATOM 1368 C CA . ASP A 1 218 ? 42.605 37.138 -62.862 1.00 35.09 211 ASP A CA 1
ATOM 1369 C C . ASP A 1 218 ? 42.463 35.624 -62.676 1.00 37.10 211 ASP A C 1
ATOM 1370 O O . ASP A 1 218 ? 43.310 34.846 -63.116 1.00 34.19 211 ASP A O 1
ATOM 1375 N N . GLU A 1 219 ? 41.379 35.223 -62.007 1.00 32.17 212 GLU A N 1
ATOM 1376 C CA . GLU A 1 219 ? 41.037 33.807 -61.880 1.00 28.72 212 GLU A CA 1
ATOM 1377 C C . GLU A 1 219 ? 40.641 33.224 -63.240 1.00 30.61 212 GLU A C 1
ATOM 1378 O O . GLU A 1 219 ? 39.777 33.771 -63.927 1.00 36.04 212 GLU A O 1
ATOM 1384 N N . ARG A 1 220 ? 41.191 32.062 -63.579 1.00 31.90 213 ARG A N 1
ATOM 1385 C CA . ARG A 1 220 ? 40.880 31.361 -64.822 1.00 35.86 213 ARG A CA 1
ATOM 1386 C C . ARG A 1 220 ? 40.083 30.090 -64.509 1.00 41.35 213 ARG A C 1
ATOM 1387 O O . ARG A 1 220 ? 40.622 29.151 -63.920 1.00 39.64 213 ARG A O 1
ATOM 1395 N N . TRP A 1 221 ? 38.799 30.072 -64.870 1.00 34.20 214 TRP A N 1
ATOM 1396 C CA . TRP A 1 221 ? 37.917 28.954 -64.572 1.00 41.87 214 TRP A CA 1
ATOM 1397 C C . TRP A 1 221 ? 37.561 28.210 -65.856 1.00 51.62 214 TRP A C 1
ATOM 1398 O O . TRP A 1 221 ? 37.344 28.825 -66.911 1.00 49.73 214 TRP A O 1
ATOM 1409 N N . GLY A 1 222 ? 37.509 26.889 -65.766 1.00 53.82 215 GLY A N 1
ATOM 1410 C CA . GLY A 1 222 ? 36.885 26.167 -66.854 1.00 62.86 215 GLY A CA 1
ATOM 1411 C C . GLY A 1 222 ? 35.426 25.936 -66.524 1.00 68.71 215 GLY A C 1
ATOM 1412 O O . GLY A 1 222 ? 35.088 24.955 -65.850 1.00 79.12 215 GLY A O 1
ATOM 1413 N N . GLY A 1 223 ? 34.550 26.818 -66.975 1.00 59.76 216 GLY A N 1
ATOM 1414 C CA . GLY A 1 223 ? 33.130 26.589 -66.823 1.00 56.43 216 GLY A CA 1
ATOM 1415 C C . GLY A 1 223 ? 32.499 27.509 -65.802 1.00 50.41 216 GLY A C 1
ATOM 1416 O O . GLY A 1 223 ? 33.165 28.164 -65.002 1.00 55.65 216 GLY A O 1
ATOM 1417 N N . GLU A 1 224 ? 31.175 27.530 -65.831 1.00 50.61 217 GLU A N 1
ATOM 1418 C CA . GLU A 1 224 ? 30.417 28.442 -64.980 1.00 54.14 217 GLU A CA 1
ATOM 1419 C C . GLU A 1 224 ? 30.150 27.897 -63.580 1.00 47.67 217 GLU A C 1
ATOM 1420 O O . GLU A 1 224 ? 29.830 28.678 -62.681 1.00 45.06 217 GLU A O 1
ATOM 1426 N N . ILE A 1 225 ? 30.286 26.586 -63.369 1.00 46.70 218 ILE A N 1
ATOM 1427 C CA . ILE A 1 225 ? 29.883 25.963 -62.106 1.00 43.03 218 ILE A CA 1
ATOM 1428 C C . ILE A 1 225 ? 30.947 26.143 -61.038 1.00 37.60 218 ILE A C 1
ATOM 1429 O O . ILE A 1 225 ? 30.658 26.499 -59.877 1.00 46.08 218 ILE A O 1
ATOM 1434 N N . TYR A 1 226 ? 32.202 25.887 -61.405 1.00 35.77 219 TYR A N 1
ATOM 1435 C CA . TYR A 1 226 ? 33.274 25.882 -60.414 1.00 35.21 219 TYR A CA 1
ATOM 1436 C C . TYR A 1 226 ? 33.407 27.205 -59.694 1.00 34.74 219 TYR A C 1
ATOM 1437 O O . TYR A 1 226 ? 33.469 27.194 -58.452 1.00 31.70 219 TYR A O 1
ATOM 1446 N N . PRO A 1 227 ? 33.482 28.362 -60.369 1.00 33.89 220 PRO A N 1
ATOM 1447 C CA . PRO A 1 227 ? 33.623 29.601 -59.587 1.00 34.95 220 PRO A CA 1
ATOM 1448 C C . PRO A 1 227 ? 32.445 29.826 -58.657 1.00 30.90 220 PRO A C 1
ATOM 1449 O O . PRO A 1 227 ? 32.612 30.415 -57.588 1.00 29.53 220 PRO A O 1
ATOM 1453 N N . LYS A 1 228 ? 31.246 29.398 -59.041 1.00 32.47 221 LYS A N 1
ATOM 1454 C CA . LYS A 1 228 ? 30.107 29.560 -58.147 1.00 35.24 221 LYS A CA 1
ATOM 1455 C C . LYS A 1 228 ? 30.308 28.756 -56.859 1.00 36.46 221 LYS A C 1
ATOM 1456 O O . LYS A 1 228 ? 30.194 29.289 -55.758 1.00 33.37 221 LYS A O 1
ATOM 1462 N N . MET A 1 229 ? 30.665 27.470 -56.983 1.00 38.12 222 MET A N 1
ATOM 1463 C CA . MET A 1 229 ? 30.884 26.666 -55.781 1.00 32.81 222 MET A CA 1
ATOM 1464 C C . MET A 1 229 ? 32.085 27.150 -54.988 1.00 33.55 222 MET A C 1
ATOM 1465 O O . MET A 1 229 ? 32.049 27.219 -53.741 1.00 35.18 222 MET A O 1
ATOM 1470 N N . TYR A 1 230 ? 33.177 27.457 -55.681 1.00 28.56 223 TYR A N 1
ATOM 1471 C CA . TYR A 1 230 ? 34.357 27.960 -54.985 1.00 27.20 223 TYR A CA 1
ATOM 1472 C C . TYR A 1 230 ? 34.045 29.224 -54.189 1.00 30.09 223 TYR A C 1
ATOM 1473 O O . TYR A 1 230 ? 34.438 29.356 -53.017 1.00 28.13 223 TYR A O 1
ATOM 1482 N N . HIS A 1 231 ? 33.365 30.195 -54.805 1.00 31.52 224 HIS A N 1
ATOM 1483 C CA . HIS A 1 231 ? 33.201 31.441 -54.061 1.00 27.80 224 HIS A CA 1
ATOM 1484 C C . HIS A 1 231 ? 32.084 31.379 -53.014 1.00 29.41 224 HIS A C 1
ATOM 1485 O O . HIS A 1 231 ? 32.093 32.202 -52.073 1.00 29.38 224 HIS A O 1
ATOM 1492 N N . ILE A 1 232 ? 31.115 30.463 -53.150 1.00 32.27 225 ILE A N 1
ATOM 1493 C CA . ILE A 1 232 ? 30.299 30.110 -51.978 1.00 30.65 225 ILE A CA 1
ATOM 1494 C C . ILE A 1 232 ? 31.193 29.653 -50.821 1.00 28.57 225 ILE A C 1
ATOM 1495 O O . ILE A 1 232 ? 31.100 30.167 -49.691 1.00 27.79 225 ILE A O 1
ATOM 1500 N N . CYS A 1 233 ? 32.051 28.656 -51.065 1.00 29.78 226 CYS A N 1
ATOM 1501 C CA . CYS A 1 233 ? 32.895 28.185 -49.972 1.00 30.09 226 CYS A CA 1
ATOM 1502 C C . CYS A 1 233 ? 33.778 29.311 -49.437 1.00 32.94 226 CYS A C 1
ATOM 1503 O O . CYS A 1 233 ? 33.955 29.463 -48.213 1.00 29.50 226 CYS A O 1
ATOM 1506 N N . PHE A 1 234 ? 34.345 30.121 -50.338 1.00 23.45 227 PHE A N 1
ATOM 1507 C CA . PHE A 1 234 ? 35.268 31.167 -49.913 1.00 22.01 227 PHE A CA 1
ATOM 1508 C C . PHE A 1 234 ? 34.556 32.150 -48.988 1.00 22.98 227 PHE A C 1
ATOM 1509 O O . PHE A 1 234 ? 35.101 32.564 -47.964 1.00 27.37 227 PHE A O 1
ATOM 1517 N N . PHE A 1 235 ? 33.317 32.518 -49.342 1.00 25.31 228 PHE A N 1
ATOM 1518 C CA . PHE A 1 235 ? 32.533 33.409 -48.515 1.00 23.37 228 PHE A CA 1
ATOM 1519 C C . PHE A 1 235 ? 32.230 32.791 -47.140 1.00 30.50 228 PHE A C 1
ATOM 1520 O O . PHE A 1 235 ? 32.315 33.472 -46.105 1.00 30.05 228 PHE A O 1
ATOM 1528 N N . LEU A 1 236 ? 31.852 31.514 -47.116 1.00 29.40 229 LEU A N 1
ATOM 1529 C CA . LEU A 1 236 ? 31.531 30.860 -45.842 1.00 26.41 229 LEU A CA 1
ATOM 1530 C C . LEU A 1 236 ? 32.741 30.804 -44.926 1.00 28.81 229 LEU A C 1
ATOM 1531 O O . LEU A 1 236 ? 32.620 31.023 -43.724 1.00 31.36 229 LEU A O 1
ATOM 1536 N N . VAL A 1 237 ? 33.912 30.481 -45.477 1.00 30.93 230 VAL A N 1
ATOM 1537 C CA . VAL A 1 237 ? 35.116 30.221 -44.690 1.00 31.57 230 VAL A CA 1
ATOM 1538 C C . VAL A 1 237 ? 35.769 31.507 -44.210 1.00 33.60 230 VAL A C 1
ATOM 1539 O O . VAL A 1 237 ? 36.300 31.562 -43.087 1.00 29.17 230 VAL A O 1
ATOM 1543 N N . THR A 1 238 ? 35.796 32.548 -45.061 1.00 30.40 231 THR A N 1
ATOM 1544 C CA . THR A 1 238 ? 36.498 33.767 -44.675 1.00 28.61 231 THR A CA 1
ATOM 1545 C C . THR A 1 238 ? 35.614 34.765 -43.954 1.00 29.76 231 THR A C 1
ATOM 1546 O O . THR A 1 238 ? 36.131 35.737 -43.387 1.00 27.68 231 THR A O 1
ATOM 1550 N N . TYR A 1 239 ? 34.308 34.667 -44.119 1.00 28.88 232 TYR A N 1
ATOM 1551 C CA . TYR A 1 239 ? 33.459 35.687 -43.554 1.00 29.46 232 TYR A CA 1
ATOM 1552 C C . TYR A 1 239 ? 32.252 35.153 -42.777 1.00 32.66 232 TYR A C 1
ATOM 1553 O O . TYR A 1 239 ? 32.096 35.411 -41.579 1.00 35.11 232 TYR A O 1
ATOM 1562 N N . MET A 1 240 ? 31.388 34.391 -43.432 1.00 29.71 233 MET A N 1
ATOM 1563 C CA A MET A 1 240 ? 30.069 34.153 -42.850 0.40 31.37 233 MET A CA 1
ATOM 1564 C CA B MET A 1 240 ? 30.068 34.151 -42.864 0.60 31.29 233 MET A CA 1
ATOM 1565 C C . MET A 1 240 ? 30.144 33.192 -41.669 1.00 32.00 233 MET A C 1
ATOM 1566 O O . MET A 1 240 ? 29.679 33.516 -40.566 1.00 32.87 233 MET A O 1
ATOM 1575 N N . ALA A 1 241 ? 30.750 32.016 -41.857 1.00 28.12 234 ALA A N 1
ATOM 1576 C CA . ALA A 1 241 ? 30.753 31.046 -40.765 1.00 27.43 234 ALA A CA 1
ATOM 1577 C C . ALA A 1 241 ? 31.515 31.546 -39.539 1.00 32.37 234 ALA A C 1
ATOM 1578 O O . ALA A 1 241 ? 30.955 31.485 -38.430 1.00 33.02 234 ALA A O 1
ATOM 1580 N N . PRO A 1 242 ? 32.756 32.037 -39.644 1.00 34.07 235 PRO A N 1
ATOM 1581 C CA . PRO A 1 242 ? 33.449 32.508 -38.440 1.00 32.28 235 PRO A CA 1
ATOM 1582 C C . PRO A 1 242 ? 32.778 33.692 -37.792 1.00 32.11 235 PRO A C 1
ATOM 1583 O O . PRO A 1 242 ? 32.787 33.811 -36.557 1.00 28.94 235 PRO A O 1
ATOM 1587 N N . LEU A 1 243 ? 32.208 34.591 -38.586 1.00 25.93 236 LEU A N 1
ATOM 1588 C CA . LEU A 1 243 ? 31.521 35.728 -37.981 1.00 27.01 236 LEU A CA 1
ATOM 1589 C C . LEU A 1 243 ? 30.281 35.269 -37.215 1.00 32.53 236 LEU A C 1
ATOM 1590 O O . LEU A 1 243 ? 30.004 35.756 -36.100 1.00 30.49 236 LEU A O 1
ATOM 1595 N N . CYS A 1 244 ? 29.491 34.356 -37.787 1.00 27.34 237 CYS A N 1
ATOM 1596 C CA . CYS A 1 244 ? 28.325 33.922 -37.022 1.00 32.47 237 CYS A CA 1
ATOM 1597 C C . CYS A 1 244 ? 28.757 33.247 -35.724 1.00 31.99 237 CYS A C 1
ATOM 1598 O O . CYS A 1 244 ? 28.198 33.518 -34.658 1.00 34.49 237 CYS A O 1
ATOM 1601 N N . LEU A 1 245 ? 29.783 32.393 -35.794 1.00 32.28 238 LEU A N 1
ATOM 1602 C CA . LEU A 1 245 ? 30.222 31.701 -34.582 1.00 37.30 238 LEU A CA 1
ATOM 1603 C C . LEU A 1 245 ? 30.798 32.666 -33.560 1.00 33.08 238 LEU A C 1
ATOM 1604 O O . LEU A 1 245 ? 30.586 32.490 -32.355 1.00 33.53 238 LEU A O 1
ATOM 1609 N N . MET A 1 246 ? 31.526 33.707 -34.018 1.00 29.60 239 MET A N 1
ATOM 1610 C CA . MET A 1 246 ? 32.082 34.682 -33.061 1.00 30.15 239 MET A CA 1
ATOM 1611 C C . MET A 1 246 ? 30.995 35.549 -32.450 1.00 34.96 239 MET A C 1
ATOM 1612 O O . MET A 1 246 ? 31.086 35.927 -31.271 1.00 38.58 239 MET A O 1
ATOM 1617 N N . VAL A 1 247 ? 29.978 35.914 -33.233 1.00 31.74 240 VAL A N 1
ATOM 1618 C CA . VAL A 1 247 ? 28.872 36.667 -32.653 1.00 31.32 240 VAL A CA 1
ATOM 1619 C C . VAL A 1 247 ? 28.205 35.830 -31.558 1.00 37.43 240 VAL A C 1
ATOM 1620 O O . VAL A 1 247 ? 27.940 36.319 -30.453 1.00 32.67 240 VAL A O 1
ATOM 1624 N N . LEU A 1 248 ? 27.968 34.548 -31.820 1.00 37.07 241 LEU A N 1
ATOM 1625 C CA . LEU A 1 248 ? 27.383 33.714 -30.765 1.00 38.69 241 LEU A CA 1
ATOM 1626 C C . LEU A 1 248 ? 28.276 33.668 -29.520 1.00 35.89 241 LEU A C 1
ATOM 1627 O O . LEU A 1 248 ? 27.795 33.806 -28.385 1.00 34.88 241 LEU A O 1
ATOM 1632 N N . ALA A 1 249 ? 29.590 33.491 -29.716 1.00 33.67 242 ALA A N 1
ATOM 1633 C CA . ALA A 1 249 ? 30.486 33.362 -28.571 1.00 33.27 242 ALA A CA 1
ATOM 1634 C C . ALA A 1 249 ? 30.507 34.647 -27.743 1.00 36.22 242 ALA A C 1
ATOM 1635 O O . ALA A 1 249 ? 30.459 34.612 -26.500 1.00 30.55 242 ALA A O 1
ATOM 1637 N N . TYR A 1 250 ? 30.560 35.795 -28.416 1.00 28.93 243 TYR A N 1
ATOM 1638 C CA . TYR A 1 250 ? 30.602 37.054 -27.694 1.00 28.90 243 TYR A CA 1
ATOM 1639 C C . TYR A 1 250 ? 29.269 37.406 -27.082 1.00 30.59 243 TYR A C 1
ATOM 1640 O O . TYR A 1 250 ? 29.230 38.125 -26.077 1.00 34.61 243 TYR A O 1
ATOM 1649 N N . LEU A 1 251 ? 28.159 36.957 -27.645 1.00 32.06 244 LEU A N 1
ATOM 1650 C CA . LEU A 1 251 ? 26.893 37.132 -26.915 1.00 33.14 244 LEU A CA 1
ATOM 1651 C C . LEU A 1 251 ? 26.891 36.353 -25.592 1.00 34.51 244 LEU A C 1
ATOM 1652 O O . LEU A 1 251 ? 26.425 36.856 -24.552 1.00 36.03 244 LEU A O 1
ATOM 1657 N N . GLN A 1 252 ? 27.390 35.118 -25.603 1.00 40.90 245 GLN A N 1
ATOM 1658 C CA . GLN A 1 252 ? 27.443 34.380 -24.338 1.00 41.61 245 GLN A CA 1
ATOM 1659 C C . GLN A 1 252 ? 28.441 35.015 -23.374 1.00 37.55 245 GLN A C 1
ATOM 1660 O O . GLN A 1 252 ? 28.168 35.115 -22.168 1.00 38.66 245 GLN A O 1
ATOM 1666 N N . ILE A 1 253 ? 29.583 35.491 -23.906 1.00 37.04 246 ILE A N 1
ATOM 1667 C CA . ILE A 1 253 ? 30.565 36.187 -23.078 1.00 39.72 246 ILE A CA 1
ATOM 1668 C C . ILE A 1 253 ? 29.943 37.422 -22.444 1.00 40.99 246 ILE A C 1
ATOM 1669 O O . ILE A 1 253 ? 30.008 37.631 -21.221 1.00 41.54 246 ILE A O 1
ATOM 1674 N N . PHE A 1 254 ? 29.301 38.247 -23.261 1.00 38.76 247 PHE A N 1
ATOM 1675 C CA . PHE A 1 254 ? 28.621 39.415 -22.720 1.00 38.66 247 PHE A CA 1
ATOM 1676 C C . PHE A 1 254 ? 27.659 39.021 -21.603 1.00 38.54 247 PHE A C 1
ATOM 1677 O O . PHE A 1 254 ? 27.670 39.608 -20.519 1.00 43.08 247 PHE A O 1
ATOM 1685 N N . ARG A 1 255 ? 26.833 38.009 -21.835 1.00 41.51 248 ARG A N 1
ATOM 1686 C CA . ARG A 1 255 ? 25.815 37.684 -20.838 1.00 41.23 248 ARG A CA 1
ATOM 1687 C C . ARG A 1 255 ? 26.446 37.203 -19.524 1.00 44.99 248 ARG A C 1
ATOM 1688 O O . ARG A 1 255 ? 25.952 37.533 -18.421 1.00 44.16 248 ARG A O 1
ATOM 1696 N N . LYS A 1 256 ? 27.556 36.460 -19.610 1.00 45.12 249 LYS A N 1
ATOM 1697 C CA . LYS A 1 256 ? 28.213 36.012 -18.389 1.00 47.91 249 LYS A CA 1
ATOM 1698 C C . LYS A 1 256 ? 28.941 37.158 -17.686 1.00 45.72 249 LYS A C 1
ATOM 1699 O O . LYS A 1 256 ? 28.814 37.320 -16.467 1.00 44.26 249 LYS A O 1
ATOM 1705 N N . LEU A 1 257 ? 29.671 37.977 -18.434 1.00 42.33 250 LEU A N 1
ATOM 1706 C CA . LEU A 1 257 ? 30.545 38.988 -17.840 1.00 46.19 250 LEU A CA 1
ATOM 1707 C C . LEU A 1 257 ? 29.763 40.179 -17.330 1.00 46.06 250 LEU A C 1
ATOM 1708 O O . LEU A 1 257 ? 30.070 40.721 -16.250 1.00 46.89 250 LEU A O 1
ATOM 1713 N N . TRP A 1 258 ? 28.748 40.601 -18.075 1.00 43.29 251 TRP A N 1
ATOM 1714 C CA . TRP A 1 258 ? 27.995 41.781 -17.654 1.00 50.33 251 TRP A CA 1
ATOM 1715 C C . TRP A 1 258 ? 26.741 41.462 -16.862 1.00 55.02 251 TRP A C 1
ATOM 1716 O O . TRP A 1 258 ? 26.371 42.235 -15.981 1.00 57.89 251 TRP A O 1
ATOM 1727 N N . CYS A 1 259 ? 26.072 40.350 -17.114 1.00 62.05 252 CYS A N 1
ATOM 1728 C CA . CYS A 1 259 ? 24.795 40.131 -16.457 1.00 60.05 252 CYS A CA 1
ATOM 1729 C C . CYS A 1 259 ? 24.828 39.082 -15.361 1.00 63.06 252 CYS A C 1
ATOM 1730 O O . CYS A 1 259 ? 24.083 39.217 -14.391 1.00 66.60 252 CYS A O 1
ATOM 1733 N N . ARG A 1 260 ? 25.703 38.081 -15.439 1.00 60.69 253 ARG A N 1
ATOM 1734 C CA . ARG A 1 260 ? 25.783 37.053 -14.405 1.00 57.66 253 ARG A CA 1
ATOM 1735 C C . ARG A 1 260 ? 26.982 37.203 -13.476 1.00 59.37 253 ARG A C 1
ATOM 1736 O O . ARG A 1 260 ? 27.078 36.464 -12.496 1.00 63.60 253 ARG A O 1
ATOM 1744 N N . GLN A 1 261 ? 27.905 38.118 -13.736 1.00 57.49 254 GLN A N 1
ATOM 1745 C CA . GLN A 1 261 ? 29.019 38.319 -12.815 1.00 54.43 254 GLN A CA 1
ATOM 1746 C C . GLN A 1 261 ? 29.152 39.795 -12.462 1.00 56.05 254 GLN A C 1
ATOM 1747 O O . GLN A 1 261 ? 28.547 40.681 -13.081 1.00 60.22 254 GLN A O 1
ATOM 1753 N N . GLY A 1 262 ? 30.008 40.046 -11.491 1.00 56.40 1001 GLY A N 1
ATOM 1754 C CA . GLY A 1 262 ? 30.215 41.385 -10.995 1.00 61.10 1001 GLY A CA 1
ATOM 1755 C C . GLY A 1 262 ? 29.455 41.626 -9.699 1.00 57.50 1001 GLY A C 1
ATOM 1756 O O . GLY A 1 262 ? 28.471 40.954 -9.378 1.00 54.40 1001 GLY A O 1
ATOM 1757 N N . ILE A 1 263 ? 29.945 42.592 -8.937 1.00 47.51 1002 ILE A N 1
ATOM 1758 C CA . ILE A 1 263 ? 29.294 43.051 -7.733 1.00 41.97 1002 ILE A CA 1
ATOM 1759 C C . ILE A 1 263 ? 29.235 44.576 -7.778 1.00 39.48 1002 ILE A C 1
ATOM 1760 O O . ILE A 1 263 ? 30.132 45.220 -8.332 1.00 41.61 1002 ILE A O 1
ATOM 1765 N N . ASP A 1 264 ? 28.163 45.159 -7.224 1.00 41.73 1003 ASP A N 1
ATOM 1766 C CA . ASP A 1 264 ? 28.067 46.627 -7.141 1.00 42.25 1003 ASP A CA 1
ATOM 1767 C C . ASP A 1 264 ? 28.979 47.107 -6.019 1.00 33.42 1003 ASP A C 1
ATOM 1768 O O . ASP A 1 264 ? 28.583 47.132 -4.846 1.00 31.02 1003 ASP A O 1
ATOM 1773 N N . CYS A 1 265 ? 30.221 47.429 -6.367 1.00 33.43 1004 CYS A N 1
ATOM 1774 C CA . CYS A 1 265 ? 31.214 47.852 -5.388 1.00 44.20 1004 CYS A CA 1
ATOM 1775 C C . CYS A 1 265 ? 30.920 49.224 -4.771 1.00 37.25 1004 CYS A C 1
ATOM 1776 O O . CYS A 1 265 ? 31.441 49.503 -3.692 1.00 38.30 1004 CYS A O 1
ATOM 1779 N N . SER A 1 266 ? 30.145 50.087 -5.428 1.00 37.42 1005 SER A N 1
ATOM 1780 C CA . SER A 1 266 ? 29.791 51.356 -4.796 1.00 40.02 1005 SER A CA 1
ATOM 1781 C C . SER A 1 266 ? 28.771 51.154 -3.678 1.00 39.98 1005 SER A C 1
ATOM 1782 O O . SER A 1 266 ? 28.642 52.029 -2.805 1.00 42.09 1005 SER A O 1
ATOM 1785 N N . PHE A 1 267 ? 28.076 50.010 -3.653 1.00 32.85 1006 PHE A N 1
ATOM 1786 C CA . PHE A 1 267 ? 27.147 49.704 -2.568 1.00 34.49 1006 PHE A CA 1
ATOM 1787 C C . PHE A 1 267 ? 27.735 48.758 -1.533 1.00 35.71 1006 PHE A C 1
ATOM 1788 O O . PHE A 1 267 ? 27.610 49.029 -0.323 1.00 32.52 1006 PHE A O 1
ATOM 1796 N N . TRP A 1 268 ? 28.332 47.623 -1.953 1.00 33.23 1007 TRP A N 1
ATOM 1797 C CA . TRP A 1 268 ? 28.784 46.617 -0.972 1.00 31.90 1007 TRP A CA 1
ATOM 1798 C C . TRP A 1 268 ? 30.118 47.122 -0.472 1.00 37.06 1007 TRP A C 1
ATOM 1799 O O . TRP A 1 268 ? 31.178 46.825 -1.024 1.00 36.84 1007 TRP A O 1
ATOM 1810 N N . ASN A 1 269 ? 30.055 47.952 0.562 1.00 36.01 1008 ASN A N 1
ATOM 1811 C CA . ASN A 1 269 ? 31.144 48.864 0.843 1.00 36.98 1008 ASN A CA 1
ATOM 1812 C C . ASN A 1 269 ? 31.132 49.148 2.336 1.00 35.07 1008 ASN A C 1
ATOM 1813 O O . ASN A 1 269 ? 30.091 49.540 2.867 1.00 35.17 1008 ASN A O 1
ATOM 1818 N N . GLU A 1 270 ? 32.262 48.942 3.013 1.00 36.44 1009 GLU A N 1
ATOM 1819 C CA . GLU A 1 270 ? 32.301 49.153 4.463 1.00 37.04 1009 GLU A CA 1
ATOM 1820 C C . GLU A 1 270 ? 32.281 50.646 4.864 1.00 39.82 1009 GLU A C 1
ATOM 1821 O O . GLU A 1 270 ? 31.951 50.959 6.018 1.00 35.99 1009 GLU A O 1
ATOM 1827 N N . SER A 1 271 ? 32.530 51.577 3.931 1.00 39.27 1010 SER A N 1
ATOM 1828 C CA . SER A 1 271 ? 32.409 53.001 4.264 1.00 44.72 1010 SER A CA 1
ATOM 1829 C C . SER A 1 271 ? 31.046 53.332 4.847 1.00 38.05 1010 SER A C 1
ATOM 1830 O O . SER A 1 271 ? 30.909 54.294 5.606 1.00 38.89 1010 SER A O 1
ATOM 1833 N N . TYR A 1 272 ? 30.022 52.573 4.483 1.00 31.47 1011 TYR A N 1
ATOM 1834 C CA . TYR A 1 272 ? 28.679 52.863 4.960 1.00 34.25 1011 TYR A CA 1
ATOM 1835 C C . TYR A 1 272 ? 28.433 52.349 6.376 1.00 40.24 1011 TYR A C 1
ATOM 1836 O O . TYR A 1 272 ? 27.381 52.639 6.960 1.00 44.73 1011 TYR A O 1
ATOM 1845 N N . LEU A 1 273 ? 29.363 51.600 6.945 1.00 37.67 1012 LEU A N 1
ATOM 1846 C CA . LEU A 1 273 ? 29.173 51.099 8.316 1.00 43.16 1012 LEU A CA 1
ATOM 1847 C C . LEU A 1 273 ? 29.758 52.079 9.329 1.00 43.31 1012 LEU A C 1
ATOM 1848 O O . LEU A 1 273 ? 30.776 52.723 9.069 1.00 46.25 1012 LEU A O 1
ATOM 1853 N N . THR A 1 274 ? 29.122 52.173 10.484 1.00 40.25 1013 THR A N 1
ATOM 1854 C CA . THR A 1 274 ? 29.555 53.069 11.539 1.00 45.85 1013 THR A CA 1
ATOM 1855 C C . THR A 1 274 ? 29.946 52.278 12.788 1.00 44.48 1013 THR A C 1
ATOM 1856 O O . THR A 1 274 ? 29.495 51.151 13.004 1.00 38.46 1013 THR A O 1
ATOM 1860 N N . GLY A 1 275 ? 30.794 52.897 13.614 1.00 46.06 1014 GLY A N 1
ATOM 1861 C CA . GLY A 1 275 ? 31.290 52.256 14.814 1.00 44.46 1014 GLY A CA 1
ATOM 1862 C C . GLY A 1 275 ? 32.209 51.098 14.457 1.00 42.89 1014 GLY A C 1
ATOM 1863 O O . GLY A 1 275 ? 32.516 50.824 13.294 1.00 43.27 1014 GLY A O 1
ATOM 1864 N N . SER A 1 276 ? 32.660 50.417 15.495 1.00 38.79 1015 SER A N 1
ATOM 1865 C CA . SER A 1 276 ? 33.516 49.248 15.348 1.00 35.69 1015 SER A CA 1
ATOM 1866 C C . SER A 1 276 ? 32.680 48.020 15.059 1.00 33.52 1015 SER A C 1
ATOM 1867 O O . SER A 1 276 ? 31.475 47.970 15.335 1.00 33.99 1015 SER A O 1
ATOM 1870 N N . ARG A 1 277 ? 33.333 47.006 14.483 1.00 32.75 1016 AR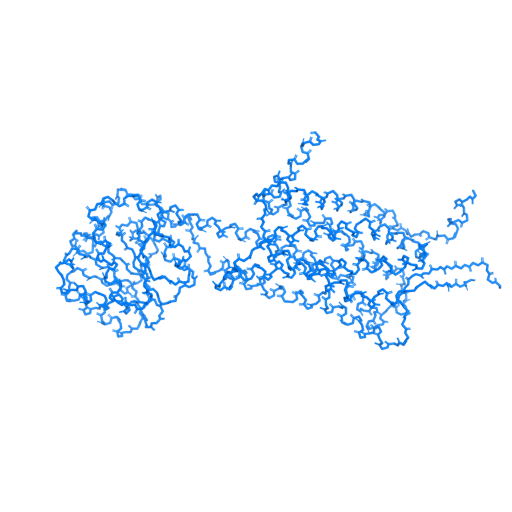G A N 1
ATOM 1871 C CA . ARG A 1 277 ? 32.643 45.750 14.240 1.00 29.05 1016 ARG A CA 1
ATOM 1872 C C . ARG A 1 277 ? 32.073 45.172 15.541 1.00 27.65 1016 ARG A C 1
ATOM 1873 O O . ARG A 1 277 ? 31.016 44.540 15.522 1.00 27.41 1016 ARG A O 1
ATOM 1881 N N . ASP A 1 278 ? 32.791 45.316 16.647 1.00 31.02 1017 ASP A N 1
ATOM 1882 C CA . ASP A 1 278 ? 32.297 44.822 17.948 1.00 40.18 1017 ASP A CA 1
ATOM 1883 C C . ASP A 1 278 ? 30.984 45.494 18.329 1.00 38.17 1017 ASP A C 1
ATOM 1884 O O . ASP A 1 278 ? 30.038 44.837 18.803 1.00 32.56 1017 ASP A O 1
ATOM 1889 N N . GLU A 1 279 ? 30.951 46.831 18.203 1.00 38.89 1018 GLU A N 1
ATOM 1890 C CA . GLU A 1 279 ? 29.734 47.586 18.482 1.00 38.23 1018 GLU A CA 1
ATOM 1891 C C . GLU A 1 279 ? 28.587 47.116 17.592 1.00 32.15 1018 GLU A C 1
ATOM 1892 O O . GLU A 1 279 ? 27.459 46.917 18.076 1.00 31.19 1018 GLU A O 1
ATOM 1898 N N . ARG A 1 280 ? 28.851 46.907 16.282 1.00 27.30 1019 ARG A N 1
ATOM 1899 C CA . ARG A 1 280 ? 27.762 46.489 15.405 1.00 25.83 1019 ARG A CA 1
ATOM 1900 C C . ARG A 1 280 ? 27.320 45.058 15.691 1.00 26.33 1019 ARG A C 1
ATOM 1901 O O . ARG A 1 280 ? 26.135 44.729 15.585 1.00 24.35 1019 ARG A O 1
ATOM 1909 N N . LYS A 1 281 ? 28.261 44.170 15.962 1.00 24.18 1020 LYS A N 1
ATOM 1910 C CA . LYS A 1 281 ? 27.862 42.802 16.318 1.00 27.00 1020 LYS A CA 1
ATOM 1911 C C . LYS A 1 281 ? 27.006 42.791 17.594 1.00 24.53 1020 LYS A C 1
ATOM 1912 O O . LYS A 1 281 ? 25.995 42.086 17.665 1.00 31.05 1020 LYS A O 1
ATOM 1918 N N . LYS A 1 282 ? 27.414 43.540 18.605 1.00 26.30 1021 LYS A N 1
ATOM 1919 C CA . LYS A 1 282 ? 26.628 43.611 19.841 1.00 39.27 1021 LYS A CA 1
ATOM 1920 C C . LYS A 1 282 ? 25.220 44.139 19.560 1.00 39.02 1021 LYS A C 1
ATOM 1921 O O . LYS A 1 282 ? 24.218 43.586 20.033 1.00 33.66 1021 LYS A O 1
ATOM 1927 N N . SER A 1 283 ? 25.123 45.191 18.746 1.00 32.79 1022 SER A N 1
ATOM 1928 C CA A SER A 1 283 ? 23.810 45.707 18.373 0.48 33.67 1022 SER A CA 1
ATOM 1929 C CA B SER A 1 283 ? 23.813 45.706 18.388 0.52 33.64 1022 SER A CA 1
ATOM 1930 C C . SER A 1 283 ? 23.006 44.667 17.618 1.00 30.33 1022 SER A C 1
ATOM 1931 O O . SER A 1 283 ? 21.821 44.466 17.892 1.00 33.40 1022 SER A O 1
ATOM 1936 N N . LEU A 1 284 ? 23.624 44.026 16.619 1.00 29.77 1023 LEU A N 1
ATOM 1937 C CA . LEU A 1 284 ? 22.946 42.986 15.864 1.00 27.71 1023 LEU A CA 1
ATOM 1938 C C . LEU A 1 284 ? 22.373 41.903 16.779 1.00 26.86 1023 LEU A C 1
ATOM 1939 O O . LEU A 1 284 ? 21.223 41.487 16.611 1.00 26.45 1023 LEU A O 1
ATOM 1944 N N . LEU A 1 285 ? 23.190 41.365 17.683 1.00 30.04 1024 LEU A N 1
ATOM 1945 C CA . LEU A 1 285 ? 22.697 40.282 18.550 1.00 38.24 1024 LEU A CA 1
ATOM 1946 C C . LEU A 1 285 ? 21.621 40.785 19.512 1.00 35.66 1024 LEU A C 1
ATOM 1947 O O . LEU A 1 285 ? 20.627 40.084 19.766 1.00 33.53 1024 LEU A O 1
ATOM 1952 N N . SER A 1 286 ? 21.768 42.014 20.016 1.00 32.44 1025 SER A N 1
ATOM 1953 C CA . SER A 1 286 ? 20.705 42.578 20.843 1.00 35.87 1025 SER A CA 1
ATOM 1954 C C . SER A 1 286 ? 19.383 42.664 20.068 1.00 41.60 1025 SER A C 1
ATOM 1955 O O . SER A 1 286 ? 18.315 42.295 20.582 1.00 38.84 1025 SER A O 1
ATOM 1958 N N . LYS A 1 287 ? 19.433 43.134 18.819 1.00 35.01 1026 LYS A N 1
ATOM 1959 C CA . LYS A 1 287 ? 18.199 43.307 18.062 1.00 34.36 1026 LYS A CA 1
ATOM 1960 C C . LYS A 1 287 ? 17.573 41.971 17.716 1.00 28.37 1026 LYS A C 1
ATOM 1961 O O . LYS A 1 287 ? 16.355 41.893 17.552 1.00 40.07 1026 LYS A O 1
ATOM 1967 N N . PHE A 1 288 ? 18.369 40.919 17.572 1.00 26.75 1027 PHE A N 1
ATOM 1968 C CA . PHE A 1 288 ? 17.849 39.601 17.253 1.00 28.75 1027 PHE A CA 1
ATOM 1969 C C . PHE A 1 288 ? 17.517 38.789 18.508 1.00 33.90 1027 PHE A C 1
ATOM 1970 O O . PHE A 1 288 ? 17.240 37.589 18.388 1.00 35.84 1027 PHE A O 1
ATOM 1978 N N . GLY A 1 289 ? 17.639 39.376 19.689 1.00 36.67 1028 GLY A N 1
ATOM 1979 C CA . GLY A 1 289 ? 17.302 38.642 20.904 1.00 34.22 1028 GLY A CA 1
ATOM 1980 C C . GLY A 1 289 ? 18.210 37.468 21.189 1.00 38.05 1028 GLY A C 1
ATOM 1981 O O . GLY A 1 289 ? 17.767 36.461 21.777 1.00 43.45 1028 GLY A O 1
ATOM 1982 N N . MET A 1 290 ? 19.483 37.579 20.840 1.00 31.73 1029 MET A N 1
ATOM 1983 C CA . MET A 1 290 ? 20.415 36.475 21.011 1.00 34.26 1029 MET A CA 1
ATOM 1984 C C . MET A 1 290 ? 21.522 36.939 21.935 1.00 38.32 1029 MET A C 1
ATOM 1985 O O . MET A 1 290 ? 21.750 38.143 22.072 1.00 37.12 1029 MET A O 1
ATOM 1990 N N . ASP A 1 291 ? 22.144 35.990 22.638 1.00 33.53 1030 ASP A N 1
ATOM 1991 C CA . ASP A 1 291 ? 23.314 36.314 23.451 1.00 37.09 1030 ASP A CA 1
ATOM 1992 C C . ASP A 1 291 ? 24.538 36.559 22.577 1.00 36.54 1030 ASP A C 1
ATOM 1993 O O . ASP A 1 291 ? 24.636 36.063 21.454 1.00 34.65 1030 ASP A O 1
ATOM 1998 N N . GLU A 1 292 ? 25.515 37.243 23.161 1.00 37.94 1031 GLU A N 1
ATOM 1999 C CA . GLU A 1 292 ? 26.840 37.373 22.569 1.00 40.20 1031 GLU A CA 1
ATOM 2000 C C . GLU A 1 292 ? 27.457 36.004 22.311 1.00 32.49 1031 GLU A C 1
ATOM 2001 O O . GLU A 1 292 ? 27.309 35.068 23.102 1.00 31.06 1031 GLU A O 1
ATOM 2007 N N . GLY A 1 293 ? 28.129 35.876 21.175 1.00 30.58 1032 GLY A N 1
ATOM 2008 C CA . GLY A 1 293 ? 28.754 34.611 20.817 1.00 34.43 1032 GLY A CA 1
ATOM 2009 C C . GLY A 1 293 ? 29.190 34.701 19.369 1.00 29.31 1032 GLY A C 1
ATOM 2010 O O . GLY A 1 293 ? 28.986 35.720 18.701 1.00 28.22 1032 GLY A O 1
ATOM 2011 N N . VAL A 1 294 ? 29.807 33.627 18.891 1.00 26.13 1033 VAL A N 1
ATOM 2012 C CA . VAL A 1 294 ? 30.325 33.631 17.513 1.00 24.98 1033 VAL A CA 1
ATOM 2013 C C . VAL A 1 294 ? 29.165 33.443 16.546 1.00 22.04 1033 VAL A C 1
ATOM 2014 O O . VAL A 1 294 ? 28.367 32.507 16.695 1.00 26.22 1033 VAL A O 1
ATOM 2018 N N . THR A 1 295 ? 29.065 34.311 15.532 1.00 20.08 1034 THR A N 1
ATOM 2019 C CA . THR A 1 295 ? 27.811 34.468 14.794 1.00 20.54 1034 THR A CA 1
ATOM 2020 C C . THR A 1 295 ? 28.006 34.058 13.330 1.00 24.96 1034 THR A C 1
ATOM 2021 O O . THR A 1 295 ? 28.925 34.545 12.651 1.00 24.02 1034 THR A O 1
ATOM 2025 N N . PHE A 1 296 ? 27.178 33.117 12.878 1.00 20.59 1035 PHE A N 1
ATOM 2026 C CA . PHE A 1 296 ? 27.216 32.550 11.538 1.00 21.40 1035 PHE A CA 1
ATOM 2027 C C . PHE A 1 296 ? 25.935 32.947 10.841 1.00 24.97 1035 PHE A C 1
ATOM 2028 O O . PHE A 1 296 ? 24.858 32.931 11.458 1.00 25.90 1035 PHE A O 1
ATOM 2036 N N . MET A 1 297 ? 26.053 33.261 9.553 1.00 21.37 1036 MET A N 1
ATOM 2037 C CA . MET A 1 297 ? 24.909 33.622 8.742 1.00 22.10 1036 MET A CA 1
ATOM 2038 C C . MET A 1 297 ? 24.890 32.777 7.471 1.00 20.12 1036 MET A C 1
ATOM 2039 O O . MET A 1 297 ? 25.931 32.528 6.862 1.00 20.72 1036 MET A O 1
ATOM 2044 N N . PHE A 1 298 ? 23.690 32.380 7.062 1.00 20.16 1037 PHE A N 1
ATOM 2045 C CA . PHE A 1 298 ? 23.442 31.781 5.746 1.00 24.24 1037 PHE A CA 1
ATOM 2046 C C . PHE A 1 298 ? 22.395 32.638 5.074 1.00 22.95 1037 PHE A C 1
ATOM 2047 O O . PHE A 1 298 ? 21.429 33.048 5.738 1.00 24.80 1037 PHE A O 1
ATOM 2055 N N . ILE A 1 299 ? 22.537 32.884 3.758 1.00 23.33 1038 ILE A N 1
ATOM 2056 C CA . ILE A 1 299 ? 21.472 33.578 3.051 1.00 24.37 1038 ILE A CA 1
ATOM 2057 C C . ILE A 1 299 ? 21.330 32.944 1.673 1.00 24.32 1038 ILE A C 1
ATOM 2058 O O . ILE A 1 299 ? 22.318 32.813 0.943 1.00 22.42 1038 ILE A O 1
ATOM 2063 N N . GLY A 1 300 ? 20.128 32.503 1.333 1.00 25.94 1039 GLY A N 1
ATOM 2064 C CA . GLY A 1 300 ? 19.943 31.829 0.057 1.00 29.05 1039 GLY A CA 1
ATOM 2065 C C . GLY A 1 300 ? 18.618 31.096 0.019 1.00 30.13 1039 GLY A C 1
ATOM 2066 O O . GLY A 1 300 ? 17.938 30.924 1.033 1.00 29.98 1039 GLY A O 1
ATOM 2067 N N . ARG A 1 301 ? 18.226 30.722 -1.190 1.00 29.42 1040 ARG A N 1
ATOM 2068 C CA . ARG A 1 301 ? 17.021 29.923 -1.362 1.00 35.96 1040 ARG A CA 1
ATOM 2069 C C . ARG A 1 301 ? 17.125 28.619 -0.576 1.00 31.80 1040 ARG A C 1
ATOM 2070 O O . ARG A 1 301 ? 18.219 28.087 -0.362 1.00 32.36 1040 ARG A O 1
ATOM 2078 N N . PHE A 1 302 ? 15.981 28.120 -0.117 1.00 31.90 1041 PHE A N 1
ATOM 2079 C CA . PHE A 1 302 ? 15.925 26.836 0.586 1.00 32.38 1041 PHE A CA 1
ATOM 2080 C C . PHE A 1 302 ? 15.551 25.783 -0.449 1.00 33.16 1041 PHE A C 1
ATOM 2081 O O . PHE A 1 302 ? 14.413 25.784 -0.960 1.00 34.85 1041 PHE A O 1
ATOM 2089 N N . ASP A 1 303 ? 16.499 24.891 -0.759 1.00 32.12 1042 ASP A N 1
ATOM 2090 C CA . ASP A 1 303 ? 16.290 23.821 -1.735 1.00 37.86 1042 ASP A CA 1
ATOM 2091 C C . ASP A 1 303 ? 17.199 22.639 -1.400 1.00 39.53 1042 ASP A C 1
ATOM 2092 O O . ASP A 1 303 ? 18.110 22.736 -0.574 1.00 36.08 1042 ASP A O 1
ATOM 2097 N N . ARG A 1 304 ? 16.989 21.544 -2.104 1.00 43.86 1043 ARG A N 1
ATOM 2098 C CA A ARG A 1 304 ? 17.815 20.347 -1.974 0.39 48.43 1043 ARG A CA 1
ATOM 2099 C CA B ARG A 1 304 ? 17.821 20.353 -1.968 0.61 48.73 1043 ARG A CA 1
ATOM 2100 C C . ARG A 1 304 ? 18.642 20.196 -3.244 1.00 50.00 1043 ARG A C 1
ATOM 2101 O O . ARG A 1 304 ? 18.102 19.898 -4.311 1.00 55.05 1043 ARG A O 1
ATOM 2116 N N . GLY A 1 305 ? 19.948 20.388 -3.133 1.00 41.28 1044 GLY A N 1
ATOM 2117 C CA . GLY A 1 305 ? 20.809 20.143 -4.271 1.00 40.36 1044 GLY A CA 1
ATOM 2118 C C . GLY A 1 305 ? 21.405 21.384 -4.906 1.00 45.11 1044 GLY A C 1
ATOM 2119 O O . GLY A 1 305 ? 22.153 21.229 -5.872 1.00 43.23 1044 GLY A O 1
ATOM 2120 N N . GLN A 1 306 ? 21.081 22.614 -4.439 1.00 40.22 1045 GLN A N 1
ATOM 2121 C CA . GLN A 1 306 ? 21.689 23.816 -5.023 1.00 40.17 1045 GLN A CA 1
ATOM 2122 C C . GLN A 1 306 ? 22.411 24.691 -4.005 1.00 31.98 1045 GLN A C 1
ATOM 2123 O O . GLN A 1 306 ? 23.643 24.732 -4.008 1.00 38.63 1045 GLN A O 1
ATOM 2129 N N . LYS A 1 307 ? 21.692 25.317 -3.069 1.00 30.39 1046 LYS A N 1
ATOM 2130 C CA . LYS A 1 307 ? 22.302 26.270 -2.161 1.00 30.81 1046 LYS A CA 1
ATOM 2131 C C . LYS A 1 307 ? 22.684 25.651 -0.816 1.00 31.32 1046 LYS A C 1
ATOM 2132 O O . LYS A 1 307 ? 23.397 26.285 -0.048 1.00 25.31 1046 LYS A O 1
ATOM 2138 N N . GLY A 1 308 ? 22.300 24.416 -0.547 1.00 33.16 1047 GLY A N 1
ATOM 2139 C CA . GLY A 1 308 ? 22.934 23.737 0.570 1.00 31.26 1047 GLY A CA 1
ATOM 2140 C C . GLY A 1 308 ? 22.352 23.982 1.942 1.00 29.99 1047 GLY A C 1
ATOM 2141 O O . GLY A 1 308 ? 22.971 23.568 2.930 1.00 30.07 1047 GLY A O 1
ATOM 2142 N N . VAL A 1 309 ? 21.175 24.607 2.056 1.00 26.14 1048 VAL A N 1
ATOM 2143 C CA . VAL A 1 309 ? 20.661 24.833 3.409 1.00 25.11 1048 VAL A CA 1
ATOM 2144 C C . VAL A 1 309 ? 20.388 23.510 4.110 1.00 26.22 1048 VAL A C 1
ATOM 2145 O O . VAL A 1 309 ? 20.480 23.440 5.348 1.00 28.59 1048 VAL A O 1
ATOM 2149 N N . ASP A 1 310 ? 20.069 22.457 3.347 1.00 28.34 1049 ASP A N 1
ATOM 2150 C CA . ASP A 1 310 ? 19.895 21.114 3.904 1.00 29.54 1049 ASP A CA 1
ATOM 2151 C C . ASP A 1 310 ? 21.164 20.641 4.586 1.00 32.54 1049 ASP A C 1
ATOM 2152 O O . ASP A 1 310 ? 21.116 19.974 5.636 1.00 33.16 1049 ASP A O 1
ATOM 2157 N N . VAL A 1 311 ? 22.313 20.979 4.004 1.00 29.01 1050 VAL A N 1
ATOM 2158 C CA . VAL A 1 311 ? 23.586 20.574 4.581 1.00 28.75 1050 VAL A CA 1
ATOM 2159 C C . VAL A 1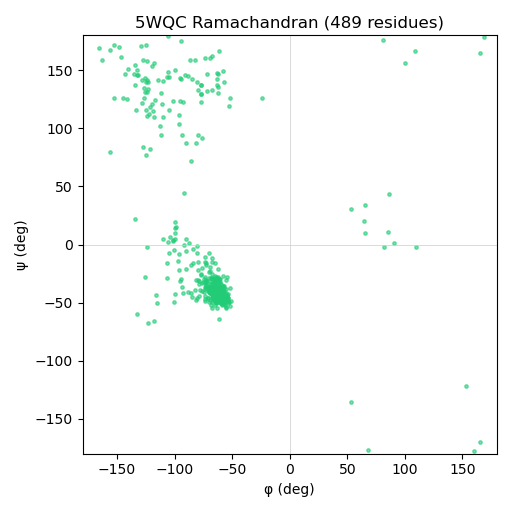 311 ? 23.824 21.335 5.881 1.00 26.58 1050 VAL A C 1
ATOM 2160 O O . VAL A 1 311 ? 24.280 20.766 6.879 1.00 26.96 1050 VAL A O 1
ATOM 2164 N N . LEU A 1 312 ? 23.509 22.628 5.880 1.00 25.05 1051 LEU A N 1
ATOM 2165 C CA . LEU A 1 312 ? 23.677 23.451 7.068 1.00 23.71 1051 LEU A CA 1
ATOM 2166 C C . LEU A 1 312 ? 22.757 22.993 8.204 1.00 24.75 1051 LEU A C 1
ATOM 2167 O O . LEU A 1 312 ? 23.189 22.884 9.349 1.00 26.72 1051 LEU A O 1
ATOM 2172 N N . LEU A 1 313 ? 21.487 22.708 7.906 1.00 25.12 1052 LEU A N 1
ATOM 2173 C CA . LEU A 1 313 ? 20.563 22.280 8.946 1.00 25.97 1052 LEU A CA 1
ATOM 2174 C C . LEU A 1 313 ? 20.992 20.938 9.536 1.00 30.09 1052 LEU A C 1
ATOM 2175 O O . LEU A 1 313 ? 20.962 20.743 10.770 1.00 29.69 1052 LEU A O 1
ATOM 2180 N N . LYS A 1 314 ? 21.453 20.011 8.671 1.00 28.43 1053 LYS A N 1
ATOM 2181 C CA . LYS A 1 314 ? 22.003 18.768 9.208 1.00 31.42 1053 LYS A CA 1
ATOM 2182 C C . LYS A 1 314 ? 23.249 19.036 10.060 1.00 31.99 1053 LYS A C 1
ATOM 2183 O O . LYS A 1 314 ? 23.431 18.404 11.119 1.00 31.02 1053 LYS A O 1
ATOM 2189 N N . ALA A 1 315 ? 24.111 19.973 9.623 1.00 27.64 1054 ALA A N 1
ATOM 2190 C CA . ALA A 1 315 ? 25.327 20.262 10.384 1.00 30.64 1054 ALA A CA 1
ATOM 2191 C C . ALA A 1 315 ? 24.977 20.824 11.767 1.00 33.24 1054 ALA A C 1
ATOM 2192 O O . ALA A 1 315 ? 25.651 20.540 12.764 1.00 33.77 1054 ALA A O 1
ATOM 2194 N N . ILE A 1 316 ? 23.909 21.608 11.833 1.00 26.55 1055 ILE A N 1
ATOM 2195 C CA . ILE A 1 316 ? 23.466 22.169 13.098 1.00 28.95 1055 ILE A CA 1
ATOM 2196 C C . ILE A 1 316 ? 22.965 21.059 14.015 1.00 34.87 1055 ILE A C 1
ATOM 2197 O O . ILE A 1 316 ? 23.326 21.018 15.196 1.00 33.72 1055 ILE A O 1
ATOM 2202 N N . GLU A 1 317 ? 22.195 20.097 13.474 1.00 32.62 1056 GLU A N 1
ATOM 2203 C CA . GLU A 1 317 ? 21.811 18.957 14.304 1.00 35.14 1056 GLU A CA 1
ATOM 2204 C C . GLU A 1 317 ? 23.029 18.220 14.825 1.00 38.17 1056 GLU A C 1
ATOM 2205 O O . GLU A 1 317 ? 23.057 17.802 15.989 1.00 38.01 1056 GLU A O 1
ATOM 2211 N N . ILE A 1 318 ? 24.025 18.004 13.967 1.00 35.32 1057 ILE A N 1
ATOM 2212 C CA . ILE A 1 318 ? 25.245 17.338 14.415 1.00 36.07 1057 ILE A CA 1
ATOM 2213 C C . ILE A 1 318 ? 25.872 18.124 15.549 1.00 35.24 1057 ILE A C 1
ATOM 2214 O O . ILE A 1 318 ? 26.178 17.584 16.607 1.00 38.20 1057 ILE A O 1
ATOM 2219 N N . LEU A 1 319 ? 26.021 19.430 15.362 1.00 31.60 1058 LEU A N 1
ATOM 2220 C CA . LEU A 1 319 ? 26.657 20.283 16.367 1.00 29.74 1058 LEU A CA 1
ATOM 2221 C C . LEU A 1 319 ? 25.862 20.360 17.667 1.00 32.84 1058 LEU A C 1
ATOM 2222 O O . LEU A 1 319 ? 26.442 20.586 18.732 1.00 34.28 1058 LEU A O 1
ATOM 2227 N N . SER A 1 320 ? 24.545 20.167 17.609 1.00 33.78 1059 SER A N 1
ATOM 2228 C CA . SER A 1 320 ? 23.686 20.552 18.714 1.00 35.08 1059 SER A CA 1
ATOM 2229 C C . SER A 1 320 ? 23.887 19.682 19.944 1.00 41.10 1059 SER A C 1
ATOM 2230 O O . SER A 1 320 ? 23.528 20.107 21.042 1.00 42.41 1059 SER A O 1
ATOM 2233 N N . SER A 1 321 ? 24.457 18.493 19.800 1.00 40.69 1060 SER A N 1
ATOM 2234 C CA . SER A 1 321 ? 24.761 17.679 20.962 1.00 48.47 1060 SER A CA 1
ATOM 2235 C C . SER A 1 321 ? 26.128 17.994 21.559 1.00 52.77 1060 SER A C 1
ATOM 2236 O O . SER A 1 321 ? 26.522 17.338 22.531 1.00 54.54 1060 SER A O 1
ATOM 2239 N N . LYS A 1 322 ? 26.866 18.953 21.001 1.00 43.21 1061 LYS A N 1
ATOM 2240 C CA . LYS A 1 322 ? 28.209 19.264 21.477 1.00 46.80 1061 LYS A CA 1
ATOM 2241 C C . LYS A 1 322 ? 28.180 20.489 22.381 1.00 41.19 1061 LYS A C 1
ATOM 2242 O O . LYS A 1 322 ? 27.357 21.393 22.197 1.00 41.18 1061 LYS A O 1
ATOM 2248 N N . LYS A 1 323 ? 29.101 20.548 23.341 1.00 39.90 1062 LYS A N 1
ATOM 2249 C CA . LYS A 1 323 ? 29.032 21.689 24.259 1.00 48.90 1062 LYS A CA 1
ATOM 2250 C C . LYS A 1 323 ? 29.377 22.994 23.550 1.00 45.53 1062 LYS A C 1
ATOM 2251 O O . LYS A 1 323 ? 28.765 24.030 23.854 1.00 50.69 1062 LYS A O 1
ATOM 2257 N N . GLU A 1 324 ? 30.255 22.935 22.526 1.00 41.09 1063 GLU A N 1
ATOM 2258 C CA . GLU A 1 324 ? 30.630 24.110 21.737 1.00 38.15 1063 GLU A CA 1
ATOM 2259 C C . GLU A 1 324 ? 29.433 24.772 21.075 1.00 32.89 1063 GLU A C 1
ATOM 2260 O O . GLU A 1 324 ? 29.465 25.969 20.781 1.00 32.74 1063 GLU A O 1
ATOM 2266 N N . PHE A 1 325 ? 28.380 24.010 20.796 1.00 33.06 1064 PHE A N 1
ATOM 2267 C CA . PHE A 1 325 ? 27.183 24.584 20.186 1.00 29.82 1064 PHE A CA 1
ATOM 2268 C C . PHE A 1 325 ? 26.697 25.792 20.963 1.00 31.18 1064 PHE A C 1
ATOM 2269 O O . PHE A 1 325 ? 26.238 26.770 20.371 1.00 33.58 1064 PHE A O 1
ATOM 2277 N N . GLN A 1 326 ? 26.802 25.742 22.301 1.00 32.61 1065 GLN A N 1
ATOM 2278 C CA . GLN A 1 326 ? 26.306 26.838 23.133 1.00 35.05 1065 GLN A CA 1
ATOM 2279 C C . GLN A 1 326 ? 27.053 28.158 22.923 1.00 35.28 1065 GLN A C 1
ATOM 2280 O O . GLN A 1 326 ? 26.576 29.200 23.399 1.00 34.67 1065 GLN A O 1
ATOM 2286 N N . GLU A 1 327 ? 28.233 28.136 22.303 1.00 33.70 1066 GLU A N 1
ATOM 2287 C CA . GLU A 1 327 ? 28.945 29.371 21.984 1.00 32.84 1066 GLU A CA 1
ATOM 2288 C C . GLU A 1 327 ? 28.579 29.930 20.618 1.00 31.35 1066 GLU A C 1
ATOM 2289 O O . GLU A 1 327 ? 28.976 31.056 20.294 1.00 32.92 1066 GLU A O 1
ATOM 2295 N N . MET A 1 328 ? 27.782 29.222 19.849 1.00 26.84 1067 MET A N 1
ATOM 2296 C CA . MET A 1 328 ? 27.536 29.594 18.464 1.00 28.45 1067 MET A CA 1
ATOM 2297 C C . MET A 1 328 ? 26.147 30.196 18.330 1.00 22.97 1067 MET A C 1
ATOM 2298 O O . MET A 1 328 ? 25.229 29.877 19.102 1.00 27.57 1067 MET A O 1
ATOM 2303 N N . ARG A 1 329 ? 26.033 31.111 17.386 1.00 22.37 1068 ARG A N 1
ATOM 2304 C CA . ARG A 1 329 ? 24.782 31.746 17.000 1.00 26.51 1068 ARG A CA 1
ATOM 2305 C C . ARG A 1 329 ? 24.612 31.585 15.501 1.00 27.77 1068 ARG A C 1
ATOM 2306 O O . ARG A 1 329 ? 25.555 31.827 14.740 1.00 26.10 1068 ARG A O 1
ATOM 2314 N N . PHE A 1 330 ? 23.404 31.206 15.073 1.00 25.81 1069 PHE A N 1
ATOM 2315 C CA . PHE A 1 330 ? 23.112 30.982 13.657 1.00 27.47 1069 PHE A CA 1
ATOM 2316 C C . PHE A 1 330 ? 21.964 31.871 13.232 1.00 26.85 1069 PHE A C 1
ATOM 2317 O O . PHE A 1 330 ? 20.922 31.905 13.897 1.00 26.63 1069 PHE A O 1
ATOM 2325 N N . ILE A 1 331 ? 22.121 32.528 12.087 1.00 25.97 1070 ILE A N 1
ATOM 2326 C CA . ILE A 1 331 ? 21.080 33.343 11.500 1.00 25.45 1070 ILE A CA 1
ATOM 2327 C C . ILE A 1 331 ? 20.875 32.801 10.077 1.00 26.63 1070 ILE A C 1
ATOM 2328 O O . ILE A 1 331 ? 21.790 32.847 9.258 1.00 22.76 1070 ILE A O 1
ATOM 2333 N N . ILE A 1 332 ? 19.692 32.257 9.791 1.00 22.67 1071 ILE A N 1
ATOM 2334 C CA . ILE A 1 332 ? 19.455 31.506 8.558 1.00 21.61 1071 ILE A CA 1
ATOM 2335 C C . ILE A 1 332 ? 18.373 32.261 7.807 1.00 23.43 1071 ILE A C 1
ATOM 2336 O O . ILE A 1 332 ? 17.231 32.337 8.271 1.00 27.97 1071 ILE A O 1
ATOM 2341 N N . ILE A 1 333 ? 18.715 32.808 6.648 1.00 25.83 1072 ILE A N 1
ATOM 2342 C CA . ILE A 1 333 ? 17.841 33.713 5.928 1.00 26.14 1072 ILE A CA 1
ATOM 2343 C C . ILE A 1 333 ? 17.541 33.119 4.576 1.00 27.41 1072 ILE A C 1
ATOM 2344 O O . ILE A 1 333 ? 18.457 32.881 3.789 1.00 25.64 1072 ILE A O 1
ATOM 2349 N N . GLY A 1 334 ? 16.266 32.894 4.294 1.00 26.16 1073 GLY A N 1
ATOM 2350 C CA . GLY A 1 334 ? 15.906 32.462 2.963 1.00 30.70 1073 GLY A CA 1
ATOM 2351 C C . GLY A 1 334 ? 14.495 31.922 2.961 1.00 32.59 1073 GLY A C 1
ATOM 2352 O O . GLY A 1 334 ? 13.787 32.017 3.956 1.00 34.30 1073 GLY A O 1
ATOM 2353 N N . LYS A 1 335 ? 14.128 31.299 1.846 1.00 32.60 1074 LYS A N 1
ATOM 2354 C CA . LYS A 1 335 ? 12.760 30.841 1.639 1.00 37.82 1074 LYS A CA 1
ATOM 2355 C C . LYS A 1 335 ? 12.788 29.832 0.498 1.00 38.13 1074 LYS A C 1
ATOM 2356 O O . LYS A 1 335 ? 13.717 29.831 -0.317 1.00 34.52 1074 LYS A O 1
ATOM 2362 N N . GLY A 1 336 ? 11.762 28.977 0.430 1.00 40.33 1075 GLY A N 1
ATOM 2363 C CA . GLY A 1 336 ? 11.765 27.988 -0.640 1.00 42.66 1075 GLY A CA 1
ATOM 2364 C C . GLY A 1 336 ? 11.012 26.725 -0.305 1.00 47.56 1075 GLY A C 1
ATOM 2365 O O . GLY A 1 336 ? 9.802 26.759 -0.064 1.00 51.65 1075 GLY A O 1
ATOM 2366 N N . ASP A 1 337 ? 11.701 25.596 -0.364 1.00 49.12 1076 ASP A N 1
ATOM 2367 C CA . ASP A 1 337 ? 11.118 24.294 -0.064 1.00 49.12 1076 ASP A CA 1
ATOM 2368 C C . ASP A 1 337 ? 10.433 24.299 1.311 1.00 45.41 1076 ASP A C 1
ATOM 2369 O O . ASP A 1 337 ? 11.116 24.480 2.334 1.00 39.27 1076 ASP A O 1
ATOM 2374 N N . PRO A 1 338 ? 9.116 24.051 1.382 1.00 44.34 1077 PRO A N 1
ATOM 2375 C CA . PRO A 1 338 ? 8.424 24.165 2.674 1.00 44.24 1077 PRO A CA 1
ATOM 2376 C C . PRO A 1 338 ? 8.852 23.118 3.680 1.00 47.19 1077 PRO A C 1
ATOM 2377 O O . PRO A 1 338 ? 8.784 23.380 4.889 1.00 47.77 1077 PRO A O 1
ATOM 2381 N N . GLU A 1 339 ? 9.285 21.937 3.234 1.00 42.61 1078 GLU A N 1
ATOM 2382 C CA . GLU A 1 339 ? 9.800 20.970 4.193 1.00 49.05 1078 GLU A CA 1
ATOM 2383 C C . GLU A 1 339 ? 11.089 21.476 4.833 1.00 44.67 1078 GLU A C 1
ATOM 2384 O O . GLU A 1 339 ? 11.324 21.246 6.028 1.00 38.70 1078 GLU A O 1
ATOM 2390 N N . LEU A 1 340 ? 11.930 22.170 4.051 1.00 36.91 1079 LEU A N 1
ATOM 2391 C CA . LEU A 1 340 ? 13.162 22.741 4.591 1.00 34.79 1079 LEU A CA 1
ATOM 2392 C C . LEU A 1 340 ? 12.877 23.961 5.462 1.00 39.41 1079 LEU A C 1
ATOM 2393 O O . LEU A 1 340 ? 13.569 24.180 6.471 1.00 33.43 1079 LEU A O 1
ATOM 2398 N N . GLU A 1 341 ? 11.899 24.792 5.064 1.00 33.67 1080 GLU A N 1
ATOM 2399 C CA . GLU A 1 341 ? 11.464 25.892 5.933 1.00 33.96 1080 GLU A CA 1
ATOM 2400 C C . GLU A 1 341 ? 10.981 25.361 7.282 1.00 37.17 1080 GLU A C 1
ATOM 2401 O O . GLU A 1 341 ? 11.331 25.909 8.339 1.00 40.79 1080 GLU A O 1
ATOM 2407 N N . GLY A 1 342 ? 10.208 24.271 7.259 1.00 40.49 1081 GLY A N 1
ATOM 2408 C CA . GLY A 1 342 ? 9.728 23.664 8.498 1.00 43.90 1081 GLY A CA 1
ATOM 2409 C C . GLY A 1 342 ? 10.830 23.028 9.332 1.00 44.04 1081 GLY A C 1
ATOM 2410 O O . GLY A 1 342 ? 10.790 23.068 10.572 1.00 43.64 1081 GLY A O 1
ATOM 2411 N N . TRP A 1 343 ? 11.811 22.408 8.675 1.00 40.48 1082 TRP A N 1
ATOM 2412 C CA . TRP A 1 343 ? 12.994 21.927 9.390 1.00 40.73 1082 TRP A CA 1
ATOM 2413 C C . TRP A 1 343 ? 13.717 23.084 10.092 1.00 36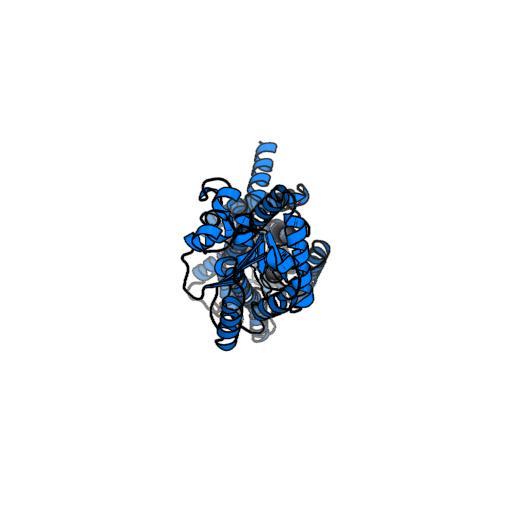.42 1082 TRP A C 1
ATOM 2414 O O . TRP A 1 343 ? 14.084 22.993 11.283 1.00 36.97 1082 TRP A O 1
ATOM 2425 N N . ALA A 1 344 ? 13.926 24.186 9.363 1.00 33.37 1083 ALA A N 1
ATOM 2426 C CA . ALA A 1 344 ? 14.624 25.320 9.940 1.00 32.82 1083 ALA A CA 1
ATOM 2427 C C . ALA A 1 344 ? 13.844 25.894 11.116 1.00 33.09 1083 ALA A C 1
ATOM 2428 O O . ALA A 1 344 ? 14.432 26.198 12.160 1.00 33.80 1083 ALA A O 1
ATOM 2430 N N . ARG A 1 345 ? 12.510 26.019 10.981 1.00 36.69 1084 ARG A N 1
ATOM 2431 C CA . ARG A 1 345 ? 11.692 26.596 12.056 1.00 36.52 1084 ARG A CA 1
ATOM 2432 C C . ARG A 1 345 ? 11.651 25.682 13.272 1.00 41.11 1084 ARG A C 1
ATOM 2433 O O . ARG A 1 345 ? 11.537 26.152 14.421 1.00 36.81 1084 ARG A O 1
ATOM 2441 N N . SER A 1 346 ? 11.680 24.370 13.027 1.00 39.11 1085 SER A N 1
ATOM 2442 C CA . SER A 1 346 ? 11.779 23.408 14.112 1.00 37.78 1085 SER A CA 1
ATOM 2443 C C . SER A 1 346 ? 13.068 23.617 14.905 1.00 37.30 1085 SER A C 1
ATOM 2444 O O . SER A 1 346 ? 13.062 23.579 16.150 1.00 38.30 1085 SER A O 1
ATOM 2447 N N . LEU A 1 347 ? 14.181 23.845 14.203 1.00 31.28 1086 LEU A N 1
ATOM 2448 C CA . LEU A 1 347 ? 15.450 24.108 14.892 1.00 36.01 1086 LEU A CA 1
ATOM 2449 C C . LEU A 1 347 ? 15.415 25.440 15.651 1.00 34.67 1086 LEU A C 1
ATOM 2450 O O . LEU A 1 347 ? 15.937 25.543 16.773 1.00 32.50 1086 LEU A O 1
ATOM 2455 N N . GLU A 1 348 ? 14.833 26.465 15.040 1.00 31.59 1087 GLU A N 1
ATOM 2456 C CA . GLU A 1 348 ? 14.692 27.755 15.710 1.00 33.76 1087 GLU A CA 1
ATOM 2457 C C . GLU A 1 348 ? 13.864 27.616 16.984 1.00 37.73 1087 GLU A C 1
ATOM 2458 O O . GLU A 1 348 ? 14.155 28.252 17.999 1.00 40.18 1087 GLU A O 1
ATOM 2464 N N . GLU A 1 349 ? 12.847 26.763 16.953 1.00 37.47 1088 GLU A N 1
ATOM 2465 C CA . GLU A 1 349 ? 12.011 26.538 18.119 1.00 40.66 1088 GLU A CA 1
ATOM 2466 C C . GLU A 1 349 ? 12.773 25.800 19.212 1.00 44.11 1088 GLU A C 1
ATOM 2467 O O . GLU A 1 349 ? 12.609 26.093 20.411 1.00 41.44 1088 GLU A O 1
ATOM 2473 N N . LYS A 1 350 ? 13.608 24.839 18.806 1.00 38.09 1089 LYS A N 1
ATOM 2474 C CA . LYS A 1 350 ? 14.336 23.998 19.749 1.00 42.03 1089 LYS A CA 1
ATOM 2475 C C . LYS A 1 350 ? 15.477 24.744 20.457 1.00 39.00 1089 LYS A C 1
ATOM 2476 O O . LYS A 1 350 ? 15.778 24.456 21.627 1.00 40.75 1089 LYS A O 1
ATOM 2482 N N . HIS A 1 351 ? 16.102 25.700 19.784 1.00 35.55 1090 HIS A N 1
ATOM 2483 C CA . HIS A 1 351 ? 17.401 26.228 20.176 1.00 38.63 1090 HIS A CA 1
ATOM 2484 C C . HIS A 1 351 ? 17.323 27.741 20.255 1.00 38.33 1090 HIS A C 1
ATOM 2485 O O . HIS A 1 351 ? 17.057 28.403 19.245 1.00 35.85 1090 HIS A O 1
ATOM 2492 N N . GLY A 1 352 ? 17.625 28.276 21.433 1.00 36.27 1091 GLY A N 1
ATOM 2493 C CA . GLY A 1 352 ? 17.637 29.714 21.628 1.00 40.61 1091 GLY A CA 1
ATOM 2494 C C . GLY A 1 352 ? 18.658 30.457 20.787 1.00 38.38 1091 GLY A C 1
ATOM 2495 O O . GLY A 1 352 ? 18.490 31.655 20.569 1.00 45.32 1091 GLY A O 1
ATOM 2496 N N . ASN A 1 353 ? 19.701 29.765 20.296 1.00 33.58 1092 ASN A N 1
ATOM 2497 C CA . ASN A 1 353 ? 20.788 30.362 19.515 1.00 30.09 1092 ASN A CA 1
ATOM 2498 C C . ASN A 1 353 ? 20.624 30.156 18.002 1.00 29.12 1092 ASN A C 1
ATOM 2499 O O . ASN A 1 353 ? 21.584 30.300 17.254 1.00 27.81 1092 ASN A O 1
ATOM 2504 N N . VAL A 1 354 ? 19.426 29.852 17.531 1.00 28.95 1093 VAL A N 1
ATOM 2505 C CA . VAL A 1 354 ? 19.168 29.720 16.107 1.00 26.45 1093 VAL A CA 1
ATOM 2506 C C . VAL A 1 354 ? 17.995 30.629 15.745 1.00 29.04 1093 VAL A C 1
ATOM 2507 O O . VAL A 1 354 ? 16.905 30.485 16.308 1.00 27.69 1093 VAL A O 1
ATOM 2511 N N . LYS A 1 355 ? 18.184 31.503 14.759 1.00 28.49 1094 LYS A N 1
ATOM 2512 C CA . LYS A 1 355 ? 17.120 32.372 14.279 1.00 30.88 1094 LYS A CA 1
ATOM 2513 C C . LYS A 1 355 ? 16.954 32.143 12.793 1.00 31.34 1094 LYS A C 1
ATOM 2514 O O . LYS A 1 355 ? 17.946 31.992 12.079 1.00 28.03 1094 LYS A O 1
ATOM 2520 N N . VAL A 1 356 ? 15.704 32.162 12.338 1.00 31.98 1095 VAL A N 1
ATOM 2521 C CA . VAL A 1 356 ? 15.351 31.909 10.941 1.00 33.31 1095 VAL A CA 1
ATOM 2522 C C . VAL A 1 356 ? 14.533 33.087 10.462 1.00 32.01 1095 VAL A C 1
ATOM 2523 O O . VAL A 1 356 ? 13.600 33.515 11.152 1.00 33.18 1095 VAL A O 1
ATOM 2527 N N . ILE A 1 357 ? 14.898 33.630 9.315 1.00 29.64 1096 ILE A N 1
ATOM 2528 C CA . ILE A 1 357 ? 14.203 34.762 8.732 1.00 33.48 1096 ILE A CA 1
ATOM 2529 C C . ILE A 1 357 ? 13.720 34.351 7.353 1.00 31.44 1096 ILE A C 1
ATOM 2530 O O . ILE A 1 357 ? 14.540 34.176 6.454 1.00 30.55 1096 ILE A O 1
ATOM 2535 N N . THR A 1 358 ? 12.397 34.233 7.163 1.00 33.74 1097 THR A N 1
ATOM 2536 C CA . THR A 1 358 ? 11.847 33.959 5.835 1.00 38.23 1097 THR A CA 1
ATOM 2537 C C . THR A 1 358 ? 11.280 35.218 5.165 1.00 45.01 1097 THR A C 1
ATOM 2538 O O . THR A 1 358 ? 10.735 35.133 4.064 1.00 46.41 1097 THR A O 1
ATOM 2542 N N . GLU A 1 359 ? 11.394 36.377 5.798 1.00 45.43 1098 GLU A N 1
ATOM 2543 C CA . GLU A 1 359 ? 10.870 37.615 5.245 1.00 51.65 1098 GLU A CA 1
ATOM 2544 C C . GLU A 1 359 ? 11.899 38.248 4.317 1.00 48.15 1098 GLU A C 1
ATOM 2545 O O . GLU A 1 359 ? 13.096 37.975 4.390 1.00 43.14 1098 GLU A O 1
ATOM 2551 N N . MET A 1 360 ? 11.424 39.104 3.435 1.00 55.36 1099 MET A N 1
ATOM 2552 C CA . MET A 1 360 ? 12.327 39.772 2.509 1.00 58.67 1099 MET A CA 1
ATOM 2553 C C . MET A 1 360 ? 13.056 40.884 3.243 1.00 49.90 1099 MET A C 1
ATOM 2554 O O . MET A 1 360 ? 12.426 41.691 3.931 1.00 52.52 1099 MET A O 1
ATOM 2559 N N . LEU A 1 361 ? 14.383 40.904 3.125 1.00 41.96 1100 LEU A N 1
ATOM 2560 C CA . LEU A 1 361 ? 15.222 41.922 3.749 1.00 41.27 1100 LEU A CA 1
ATOM 2561 C C . LEU A 1 361 ? 15.717 42.908 2.692 1.00 39.01 1100 LEU A C 1
ATOM 2562 O O . LEU A 1 361 ? 15.985 42.517 1.555 1.00 41.85 1100 LEU A O 1
ATOM 2567 N N . SER A 1 362 ? 15.827 44.182 3.050 1.00 36.81 1101 SER A N 1
ATOM 2568 C CA . SER A 1 362 ? 16.395 45.157 2.116 1.00 32.59 1101 SER A CA 1
ATOM 2569 C C . SER A 1 362 ? 17.886 44.867 1.947 1.00 31.92 1101 SER A C 1
ATOM 2570 O O . SER A 1 362 ? 18.519 44.210 2.775 1.00 26.91 1101 SER A O 1
ATOM 2573 N N . ARG A 1 363 ? 18.458 45.373 0.857 1.00 30.83 1102 ARG A N 1
ATOM 2574 C CA . ARG A 1 363 ? 19.891 45.188 0.658 1.00 29.49 1102 ARG A CA 1
ATOM 2575 C C . ARG A 1 363 ? 20.692 45.914 1.716 1.00 25.69 1102 ARG A C 1
ATOM 2576 O O . ARG A 1 363 ? 21.778 45.460 2.063 1.00 25.76 1102 ARG A O 1
ATOM 2584 N N . GLU A 1 364 ? 20.196 47.053 2.222 1.00 26.90 1103 GLU A N 1
ATOM 2585 C CA . GLU A 1 364 ? 20.905 47.757 3.293 1.00 26.59 1103 GLU A CA 1
ATOM 2586 C C . GLU A 1 364 ? 20.933 46.926 4.562 1.00 25.20 1103 GLU A C 1
ATOM 2587 O O . GLU A 1 364 ? 21.942 46.896 5.300 1.00 27.85 1103 GLU A O 1
ATOM 2593 N N . PHE A 1 365 ? 19.847 46.216 4.817 1.00 25.23 1104 PHE A N 1
ATOM 2594 C CA . PHE A 1 365 ? 19.819 45.330 5.991 1.00 25.45 1104 PHE A CA 1
ATOM 2595 C C . PHE A 1 365 ? 20.845 44.216 5.807 1.00 26.42 1104 PHE A C 1
ATOM 2596 O O . PHE A 1 365 ? 21.655 43.917 6.702 1.00 25.55 1104 PHE A O 1
ATOM 2604 N N . VAL A 1 366 ? 20.864 43.618 4.607 1.00 24.18 1105 VAL A N 1
ATOM 2605 C CA . VAL A 1 366 ? 21.818 42.556 4.362 1.00 21.00 1105 VAL A CA 1
ATOM 2606 C C . VAL A 1 366 ? 23.248 43.065 4.498 1.00 22.23 1105 VAL A C 1
ATOM 2607 O O . VAL A 1 366 ? 24.109 42.361 5.040 1.00 22.89 1105 VAL A O 1
ATOM 2611 N N . ARG A 1 367 ? 23.528 44.290 4.002 1.00 21.90 1106 ARG A N 1
ATOM 2612 C CA . ARG A 1 367 ? 24.865 44.845 4.120 1.00 25.62 1106 ARG A CA 1
ATOM 2613 C C . ARG A 1 367 ? 25.258 44.991 5.591 1.00 24.59 1106 ARG A C 1
ATOM 2614 O O . ARG A 1 367 ? 26.423 44.790 5.967 1.00 21.06 1106 ARG A O 1
ATOM 2622 N N . GLU A 1 368 ? 24.304 45.402 6.426 1.00 25.08 1107 GLU A N 1
ATOM 2623 C CA . GLU A 1 368 ? 24.555 45.481 7.869 1.00 28.40 1107 GLU A CA 1
ATOM 2624 C C . GLU A 1 368 ? 24.846 44.086 8.463 1.00 26.82 1107 GLU A C 1
ATOM 2625 O O . GLU A 1 368 ? 25.755 43.921 9.285 1.00 22.61 1107 GLU A O 1
ATOM 2631 N N . LEU A 1 369 ? 24.116 43.069 8.024 1.00 24.73 1108 LEU A N 1
ATOM 2632 C CA . LEU A 1 369 ? 24.432 41.691 8.453 1.00 22.09 1108 LEU A CA 1
ATOM 2633 C C . LEU A 1 369 ? 25.853 41.295 8.062 1.00 23.00 1108 LEU A C 1
ATOM 2634 O O . LEU A 1 369 ? 26.648 40.884 8.899 1.00 21.94 1108 LEU A O 1
ATOM 2639 N N . TYR A 1 370 ? 26.217 41.455 6.782 1.00 22.99 1109 TYR A N 1
ATOM 2640 C CA . TYR A 1 370 ? 27.570 41.096 6.373 1.00 22.05 1109 TYR A CA 1
ATOM 2641 C C . TYR A 1 370 ? 28.630 41.856 7.165 1.00 23.23 1109 TYR A C 1
ATOM 2642 O O . TYR A 1 370 ? 29.743 41.346 7.370 1.00 22.38 1109 TYR A O 1
ATOM 2651 N N . GLY A 1 371 ? 28.356 43.127 7.504 1.00 22.43 1110 GLY A N 1
ATOM 2652 C CA . GLY A 1 371 ? 29.301 43.942 8.254 1.00 23.73 1110 GLY A CA 1
ATOM 2653 C C . GLY A 1 371 ? 29.305 43.708 9.754 1.00 23.99 1110 GLY A C 1
ATOM 2654 O O . GLY A 1 371 ? 30.108 44.324 10.452 1.00 24.52 1110 GLY A O 1
ATOM 2655 N N . SER A 1 372 ? 28.455 42.823 10.284 1.00 21.87 1111 SER A N 1
ATOM 2656 C CA . SER A 1 372 ? 28.520 42.545 11.722 1.00 22.15 1111 SER A CA 1
ATOM 2657 C C . SER A 1 372 ? 28.681 41.067 12.103 1.00 23.48 1111 SER A C 1
ATOM 2658 O O . SER A 1 372 ? 29.291 40.787 13.145 1.00 25.48 1111 SER A O 1
ATOM 2661 N N . VAL A 1 373 ? 28.201 40.110 11.288 1.00 21.03 1112 VAL A N 1
ATOM 2662 C CA . VAL A 1 373 ? 28.376 38.687 11.621 1.00 21.03 1112 VAL A CA 1
ATOM 2663 C C . VAL A 1 373 ? 29.853 38.318 11.537 1.00 23.09 1112 VAL A C 1
ATOM 2664 O O . VAL A 1 373 ? 30.678 39.036 10.945 1.00 24.25 1112 VAL A O 1
ATOM 2668 N N . ASP A 1 374 ? 30.207 37.191 12.159 1.00 18.75 1113 ASP A N 1
ATOM 2669 C CA . ASP A 1 374 ? 31.595 36.744 12.090 1.00 19.23 1113 ASP A CA 1
ATOM 2670 C C . ASP A 1 374 ? 31.884 36.001 10.791 1.00 21.97 1113 ASP A C 1
ATOM 2671 O O . ASP A 1 374 ? 32.912 36.239 10.139 1.00 24.96 1113 ASP A O 1
ATOM 2676 N N . PHE A 1 375 ? 31.012 35.066 10.439 1.00 23.22 1114 PHE A N 1
ATOM 2677 C CA . PHE A 1 375 ? 31.224 34.163 9.311 1.00 20.99 1114 PHE A CA 1
ATOM 2678 C C . PHE A 1 375 ? 29.941 34.069 8.512 1.00 20.25 1114 PHE A C 1
ATOM 2679 O O . PHE A 1 375 ? 28.831 34.125 9.062 1.00 19.78 1114 PHE A O 1
ATOM 2687 N N . VAL A 1 376 ? 30.103 33.905 7.196 1.00 17.70 1115 VAL A N 1
ATOM 2688 C CA . VAL A 1 376 ? 28.993 33.592 6.312 1.00 23.60 1115 VAL A CA 1
ATOM 2689 C C . VAL A 1 376 ? 29.209 32.165 5.800 1.00 22.91 1115 VAL A C 1
ATOM 2690 O O . VAL A 1 376 ? 30.299 31.825 5.330 1.00 23.80 1115 VAL A O 1
ATOM 2694 N N . ILE A 1 377 ? 28.175 31.341 5.887 1.00 22.22 1116 ILE A N 1
ATOM 2695 C CA . ILE A 1 377 ? 28.255 29.931 5.471 1.00 22.05 1116 ILE A CA 1
ATOM 2696 C C . ILE A 1 377 ? 27.594 29.847 4.112 1.00 23.22 1116 ILE A C 1
ATOM 2697 O O . ILE A 1 377 ? 26.435 30.258 3.958 1.00 20.16 1116 ILE A O 1
ATOM 2702 N N . ILE A 1 378 ? 28.339 29.352 3.124 1.00 25.49 1117 ILE A N 1
ATOM 2703 C CA . ILE A 1 378 ? 27.902 29.255 1.733 1.00 24.87 1117 ILE A CA 1
ATOM 2704 C C . ILE A 1 378 ? 28.050 27.806 1.288 1.00 26.90 1117 ILE A C 1
ATOM 2705 O O . ILE A 1 378 ? 29.028 27.452 0.605 1.00 28.23 1117 ILE A O 1
ATOM 2710 N N . PRO A 1 379 ? 27.126 26.940 1.701 1.00 23.97 1118 PRO A N 1
ATOM 2711 C CA . PRO A 1 379 ? 27.314 25.504 1.518 1.00 30.16 1118 PRO A CA 1
ATOM 2712 C C . PRO A 1 379 ? 26.720 25.007 0.223 1.00 28.51 1118 PRO A C 1
ATOM 2713 O O . PRO A 1 379 ? 26.115 23.931 0.185 1.00 28.34 1118 PRO A O 1
ATOM 2717 N N . SER A 1 380 ? 26.951 25.737 -0.870 1.00 27.34 1119 SER A N 1
ATOM 2718 C CA . SER A 1 380 ? 26.345 25.397 -2.145 1.00 29.24 1119 SER A CA 1
ATOM 2719 C C . SER A 1 380 ? 26.785 24.027 -2.643 1.00 33.25 1119 SER A C 1
ATOM 2720 O O . SER A 1 380 ? 27.932 23.610 -2.444 1.00 35.36 1119 SER A O 1
ATOM 2723 N N . TYR A 1 381 ? 25.874 23.332 -3.337 1.00 36.04 1120 TYR A N 1
ATOM 2724 C CA . TYR A 1 381 ? 26.304 22.213 -4.198 1.00 34.45 1120 TYR A CA 1
ATOM 2725 C C . TYR A 1 381 ? 26.868 22.734 -5.512 1.00 39.15 1120 TYR A C 1
ATOM 2726 O O . TYR A 1 381 ? 27.829 22.174 -6.046 1.00 38.11 1120 TYR A O 1
ATOM 2735 N N . PHE A 1 382 ? 26.308 23.845 -5.990 1.00 37.99 1121 PHE A N 1
ATOM 2736 C CA . PHE A 1 382 ? 26.546 24.413 -7.312 1.00 43.74 1121 PHE A CA 1
ATOM 2737 C C . PHE A 1 382 ? 26.503 25.931 -7.161 1.00 41.54 1121 PHE A C 1
ATOM 2738 O O . PHE A 1 382 ? 25.549 26.472 -6.590 1.00 36.54 1121 PHE A O 1
ATOM 2746 N N . GLU A 1 383 ? 27.563 26.607 -7.614 1.00 38.61 1122 GLU A N 1
ATOM 2747 C CA . GLU A 1 383 ? 27.701 28.055 -7.433 1.00 34.61 1122 GLU A CA 1
ATOM 2748 C C . GLU A 1 383 ? 28.635 28.615 -8.505 1.00 40.46 1122 GLU A C 1
ATOM 2749 O O . GLU A 1 383 ? 29.830 28.824 -8.257 1.00 45.29 1122 GLU A O 1
ATOM 2755 N N . PRO A 1 384 ? 28.142 28.828 -9.716 1.00 41.88 1123 PRO A N 1
ATOM 2756 C CA . PRO A 1 384 ? 29.040 29.304 -10.787 1.00 42.80 1123 PRO A CA 1
ATOM 2757 C C . PRO A 1 384 ? 29.749 30.624 -10.462 1.00 40.56 1123 PRO A C 1
ATOM 2758 O O . PRO A 1 384 ? 30.906 30.804 -10.851 1.00 43.98 1123 PRO A O 1
ATOM 2762 N N . PHE A 1 385 ? 29.107 31.551 -9.763 1.00 35.63 1124 PHE A N 1
ATOM 2763 C CA . PHE A 1 385 ? 29.710 32.866 -9.612 1.00 47.13 1124 PHE A CA 1
ATOM 2764 C C . PHE A 1 385 ? 30.077 33.206 -8.178 1.00 46.36 1124 PHE A C 1
ATOM 2765 O O . PHE A 1 385 ? 31.185 33.672 -7.926 1.00 60.06 1124 PHE A O 1
ATOM 2773 N N . GLY A 1 386 ? 29.170 33.046 -7.244 1.00 39.20 1125 GLY A N 1
ATOM 2774 C CA . GLY A 1 386 ? 29.563 33.220 -5.842 1.00 31.48 1125 GLY A CA 1
ATOM 2775 C C . GLY A 1 386 ? 29.479 34.669 -5.425 1.00 32.67 1125 GLY A C 1
ATOM 2776 O O . GLY A 1 386 ? 30.349 35.177 -4.718 1.00 33.93 1125 GLY A O 1
ATOM 2777 N N . LEU A 1 387 ? 28.398 35.337 -5.826 1.00 33.06 1126 LEU A N 1
ATOM 2778 C CA . LEU A 1 387 ? 28.239 36.743 -5.463 1.00 34.12 1126 LEU A CA 1
ATOM 2779 C C . LEU A 1 387 ? 28.113 36.914 -3.953 1.00 32.87 1126 LEU A C 1
ATOM 2780 O O . LEU A 1 387 ? 28.614 37.902 -3.393 1.00 27.57 1126 LEU A O 1
ATOM 2785 N N . VAL A 1 388 ? 27.446 35.963 -3.284 1.00 23.76 1127 VAL A N 1
ATOM 2786 C CA . VAL A 1 388 ? 27.330 36.038 -1.829 1.00 25.34 1127 VAL A CA 1
ATOM 2787 C C . VAL A 1 388 ? 28.709 36.147 -1.185 1.00 25.91 1127 VAL A C 1
ATOM 2788 O O . VAL A 1 388 ? 28.915 36.925 -0.242 1.00 28.31 1127 VAL A O 1
ATOM 2792 N N . ALA A 1 389 ? 29.663 35.359 -1.654 1.00 24.18 1128 ALA A N 1
ATOM 2793 C CA . ALA A 1 389 ? 30.982 35.396 -1.036 1.00 26.00 1128 ALA A CA 1
ATOM 2794 C C . ALA A 1 389 ? 31.647 36.756 -1.232 1.00 26.68 1128 ALA A C 1
ATOM 2795 O O . ALA A 1 389 ? 32.235 37.299 -0.296 1.00 27.29 1128 ALA A O 1
ATOM 2797 N N . LEU A 1 390 ? 31.587 37.312 -2.448 1.00 26.09 1129 LEU A N 1
ATOM 2798 C CA . LEU A 1 390 ? 32.190 38.617 -2.705 1.00 24.78 1129 LEU A CA 1
ATOM 2799 C C . LEU A 1 390 ? 31.562 39.723 -1.848 1.00 26.09 1129 LEU A C 1
ATOM 2800 O O . LEU A 1 390 ? 32.270 40.590 -1.325 1.00 26.84 1129 LEU A O 1
ATOM 2805 N N . GLU A 1 391 ? 30.232 39.743 -1.753 1.00 27.48 1130 GLU A N 1
ATOM 2806 C CA . GLU A 1 391 ? 29.538 40.753 -0.955 1.00 32.38 1130 GLU A CA 1
ATOM 2807 C C . GLU A 1 391 ? 29.944 40.661 0.513 1.00 28.93 1130 GLU A C 1
ATOM 2808 O O . GLU A 1 391 ? 30.366 41.668 1.147 1.00 28.66 1130 GLU A O 1
ATOM 2814 N N . ALA A 1 392 ? 29.881 39.434 1.045 1.00 26.79 1131 ALA A N 1
ATOM 2815 C CA . ALA A 1 392 ? 30.215 39.206 2.445 1.00 26.93 1131 ALA A CA 1
ATOM 2816 C C . ALA A 1 392 ? 31.666 39.595 2.712 1.00 27.48 1131 ALA A C 1
ATOM 2817 O O . ALA A 1 392 ? 31.989 40.271 3.705 1.00 24.77 1131 ALA A O 1
ATOM 2819 N N . MET A 1 393 ? 32.556 39.170 1.833 1.00 21.17 1132 MET A N 1
ATOM 2820 C CA . MET A 1 393 ? 33.974 39.416 2.061 1.00 22.48 1132 MET A CA 1
ATOM 2821 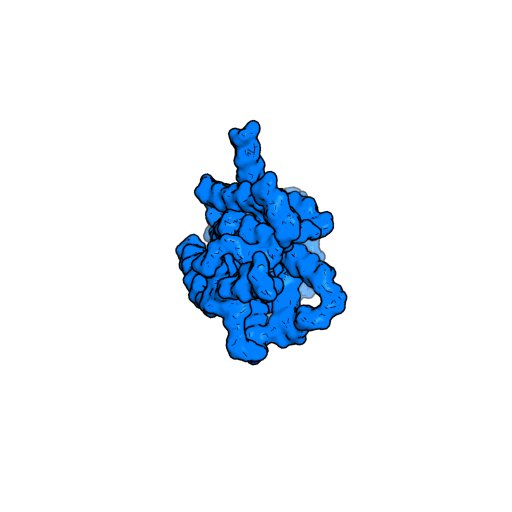C C . MET A 1 393 ? 34.293 40.904 2.008 1.00 27.53 1132 MET A C 1
ATOM 2822 O O . MET A 1 393 ? 35.181 41.372 2.741 1.00 25.46 1132 MET A O 1
ATOM 2827 N N . CYS A 1 394 ? 33.638 41.638 1.076 1.00 23.81 1133 CYS A N 1
ATOM 2828 C CA . CYS A 1 394 ? 33.802 43.096 0.991 1.00 25.06 1133 CYS A CA 1
ATOM 2829 C C . CYS A 1 394 ? 33.487 43.753 2.305 1.00 26.89 1133 CYS A C 1
ATOM 2830 O O . CYS A 1 394 ? 33.960 44.866 2.577 1.00 24.63 1133 CYS A O 1
ATOM 2833 N N . LEU A 1 395 ? 32.589 43.155 3.062 1.00 22.66 1134 LEU A N 1
ATOM 2834 C CA . LEU A 1 395 ? 32.182 43.734 4.337 1.00 22.81 1134 LEU A CA 1
ATOM 2835 C C . LEU A 1 395 ? 32.872 43.098 5.529 1.00 25.37 1134 LEU A C 1
ATOM 2836 O O . LEU A 1 395 ? 32.558 43.446 6.680 1.00 27.97 1134 LEU A O 1
ATOM 2841 N N . GLY A 1 396 ? 33.869 42.264 5.296 1.00 25.03 1135 GLY A N 1
ATOM 2842 C CA . GLY A 1 396 ? 34.683 41.736 6.375 1.00 26.69 1135 GLY A CA 1
ATOM 2843 C C . GLY A 1 396 ? 34.190 40.436 6.972 1.00 23.46 1135 GLY A C 1
ATOM 2844 O O . GLY A 1 396 ? 34.838 39.912 7.889 1.00 23.75 1135 GLY A O 1
ATOM 2845 N N . ALA A 1 397 ? 33.091 39.873 6.457 1.00 20.02 1136 ALA A N 1
ATOM 2846 C CA . ALA A 1 397 ? 32.624 38.587 6.957 1.00 22.97 1136 ALA A CA 1
ATOM 2847 C C . ALA A 1 397 ? 33.446 37.492 6.311 1.00 24.67 1136 ALA A C 1
ATOM 2848 O O . ALA A 1 397 ? 33.811 37.588 5.130 1.00 24.11 1136 ALA A O 1
ATOM 2850 N N . ILE A 1 398 ? 33.794 36.474 7.097 1.00 23.44 1137 ILE A N 1
ATOM 2851 C CA . ILE A 1 398 ? 34.728 35.436 6.664 1.00 25.44 1137 ILE A CA 1
ATOM 2852 C C . ILE A 1 398 ? 33.923 34.263 6.138 1.00 25.55 1137 ILE A C 1
ATOM 2853 O O . ILE A 1 398 ? 33.041 33.743 6.851 1.00 22.73 1137 ILE A O 1
ATOM 2858 N N . PRO A 1 399 ? 34.133 33.826 4.895 1.00 26.87 1138 PRO A N 1
ATOM 2859 C CA . PRO A 1 399 ? 33.278 32.786 4.317 1.00 21.80 1138 PRO A CA 1
ATOM 2860 C C . PRO A 1 399 ? 33.733 31.390 4.691 1.00 22.04 1138 PRO A C 1
ATOM 2861 O O . PRO A 1 399 ? 34.930 31.087 4.772 1.00 25.66 1138 PRO A O 1
ATOM 2865 N N . ILE A 1 400 ? 32.742 30.544 4.922 1.00 21.27 1139 ILE A N 1
ATOM 2866 C CA . ILE A 1 400 ? 32.885 29.099 5.087 1.00 21.83 1139 ILE A CA 1
ATOM 2867 C C . ILE A 1 400 ? 32.084 28.541 3.940 1.00 26.46 1139 ILE A C 1
ATOM 2868 O O . ILE A 1 400 ? 30.854 28.661 3.934 1.00 23.93 1139 ILE A O 1
ATOM 2873 N N . ALA A 1 401 ? 32.758 27.962 2.945 1.00 27.19 1140 ALA A N 1
ATOM 2874 C CA . ALA A 1 401 ? 32.088 27.714 1.684 1.00 24.49 1140 ALA A CA 1
ATOM 2875 C C . ALA A 1 401 ? 32.495 26.369 1.123 1.00 29.19 1140 ALA A C 1
ATOM 2876 O O . ALA A 1 401 ? 33.646 25.917 1.292 1.00 29.01 1140 ALA A O 1
ATOM 2878 N N . SER A 1 402 ? 31.558 25.779 0.366 1.00 30.34 1141 SER A N 1
ATOM 2879 C CA . SER A 1 402 ? 31.866 24.604 -0.430 1.00 29.01 1141 SER A CA 1
ATOM 2880 C C . SER A 1 402 ? 32.897 24.934 -1.497 1.00 32.15 1141 SER A C 1
ATOM 2881 O O . SER A 1 402 ? 32.862 26.007 -2.121 1.00 29.88 1141 SER A O 1
ATOM 2884 N N . ALA A 1 403 ? 33.793 23.981 -1.727 1.00 33.07 1142 ALA A N 1
ATOM 2885 C CA . ALA A 1 403 ? 34.834 24.120 -2.721 1.00 36.06 1142 ALA A CA 1
ATOM 2886 C C . ALA A 1 403 ? 34.255 23.679 -4.065 1.00 40.67 1142 ALA A C 1
ATOM 2887 O O . ALA A 1 403 ? 34.569 22.614 -4.600 1.00 40.43 1142 ALA A O 1
ATOM 2889 N N . VAL A 1 404 ? 33.370 24.529 -4.606 1.00 38.99 1143 VAL A N 1
ATOM 2890 C CA . VAL A 1 404 ? 32.843 24.322 -5.952 1.00 43.81 1143 VAL A CA 1
ATOM 2891 C C . VAL A 1 404 ? 32.914 25.641 -6.708 1.00 43.65 1143 VAL A C 1
ATOM 2892 O O . VAL A 1 404 ? 32.813 26.729 -6.118 1.00 35.34 1143 VAL A O 1
ATOM 2896 N N . GLY A 1 405 ? 33.083 25.527 -8.025 1.00 42.73 1144 GLY A N 1
ATOM 2897 C CA . GLY A 1 405 ? 32.800 26.610 -8.940 1.00 40.99 1144 GLY A CA 1
ATOM 2898 C C . GLY A 1 405 ? 33.494 27.913 -8.602 1.00 42.65 1144 GLY A C 1
ATOM 2899 O O . GLY A 1 405 ? 34.710 27.969 -8.321 1.00 44.75 1144 GLY A O 1
ATOM 2900 N N . GLY A 1 406 ? 32.714 28.992 -8.686 1.00 41.87 1145 GLY A N 1
ATOM 2901 C CA . GLY A 1 406 ? 33.263 30.310 -8.414 1.00 43.73 1145 GLY A CA 1
ATOM 2902 C C . GLY A 1 406 ? 33.655 30.514 -6.959 1.00 44.00 1145 GLY A C 1
ATOM 2903 O O . GLY A 1 406 ? 34.521 31.351 -6.654 1.00 39.82 1145 GLY A O 1
ATOM 2904 N N . LEU A 1 407 ? 33.025 29.771 -6.034 1.00 32.13 1146 LEU A N 1
ATOM 2905 C CA . LEU A 1 407 ? 33.481 29.855 -4.654 1.00 32.38 1146 LEU A CA 1
ATOM 2906 C C . LEU A 1 407 ? 34.930 29.418 -4.542 1.00 36.01 1146 LEU A C 1
ATOM 2907 O O . LEU A 1 407 ? 35.727 30.047 -3.836 1.00 35.33 1146 LEU A O 1
ATOM 2912 N N . ARG A 1 408 ? 35.292 28.340 -5.253 1.00 39.71 1147 ARG A N 1
ATOM 2913 C CA . ARG A 1 408 ? 36.660 27.866 -5.261 1.00 47.26 1147 ARG A CA 1
ATOM 2914 C C . ARG A 1 408 ? 37.564 28.855 -5.992 1.00 48.60 1147 ARG A C 1
ATOM 2915 O O . ARG A 1 408 ? 38.762 28.948 -5.696 1.00 47.21 1147 ARG A O 1
ATOM 2923 N N . ASP A 1 409 ? 37.010 29.588 -6.954 1.00 51.66 1148 ASP A N 1
ATOM 2924 C CA . ASP A 1 409 ? 37.805 30.619 -7.626 1.00 54.60 1148 ASP A CA 1
ATOM 2925 C C . ASP A 1 409 ? 38.134 31.785 -6.694 1.00 54.49 1148 ASP A C 1
ATOM 2926 O O . ASP A 1 409 ? 39.219 32.373 -6.782 1.00 51.26 1148 ASP A O 1
ATOM 2931 N N . ILE A 1 410 ? 37.197 32.149 -5.823 1.00 43.10 1149 ILE A N 1
ATOM 2932 C CA . ILE A 1 410 ? 37.335 33.361 -5.028 1.00 44.18 1149 ILE A CA 1
ATOM 2933 C C . ILE A 1 410 ? 38.144 33.120 -3.768 1.00 44.36 1149 ILE A C 1
ATOM 2934 O O . ILE A 1 410 ? 39.035 33.906 -3.437 1.00 45.92 1149 ILE A O 1
ATOM 2939 N N . ILE A 1 411 ? 37.846 32.032 -3.068 1.00 42.23 1150 ILE A N 1
ATOM 2940 C CA . ILE A 1 411 ? 38.301 31.822 -1.701 1.00 41.11 1150 ILE A CA 1
ATOM 2941 C C . ILE A 1 411 ? 39.616 31.055 -1.728 1.00 52.51 1150 ILE A C 1
ATOM 2942 O O . ILE A 1 411 ? 39.700 29.982 -2.336 1.00 55.85 1150 ILE A O 1
ATOM 2947 N N . THR A 1 412 ? 40.655 31.636 -1.123 1.00 57.04 1151 THR A N 1
ATOM 2948 C CA . THR A 1 412 ? 41.935 30.984 -0.854 1.00 63.00 1151 THR A CA 1
ATOM 2949 C C . THR A 1 412 ? 42.059 30.652 0.629 1.00 65.96 1151 THR A C 1
ATOM 2950 O O . THR A 1 412 ? 41.195 30.976 1.445 1.00 61.76 1151 THR A O 1
ATOM 2954 N N . ASN A 1 413 ? 43.198 30.045 0.975 1.00 72.53 1152 ASN A N 1
ATOM 2955 C CA . ASN A 1 413 ? 43.405 29.493 2.309 1.00 73.74 1152 ASN A CA 1
ATOM 2956 C C . ASN A 1 413 ? 43.611 30.567 3.365 1.00 67.76 1152 ASN A C 1
ATOM 2957 O O . ASN A 1 413 ? 43.516 30.263 4.556 1.00 69.54 1152 ASN A O 1
ATOM 2962 N N . GLU A 1 414 ? 43.900 31.805 2.970 1.00 62.74 1153 GLU A N 1
ATOM 2963 C CA . GLU A 1 414 ? 44.013 32.897 3.928 1.00 58.62 1153 GLU A CA 1
ATOM 2964 C C . GLU A 1 414 ? 42.773 33.789 3.964 1.00 44.42 1153 GLU A C 1
ATOM 2965 O O . GLU A 1 414 ? 42.778 34.793 4.678 1.00 43.25 1153 GLU A O 1
ATOM 2971 N N . THR A 1 415 ? 41.725 33.450 3.208 1.00 35.79 1154 THR A N 1
ATOM 2972 C CA . THR A 1 415 ? 40.566 34.308 3.003 1.00 36.82 1154 THR A CA 1
ATOM 2973 C C . THR A 1 415 ? 39.260 33.536 3.149 1.00 44.99 1154 THR A C 1
ATOM 2974 O O . THR A 1 415 ? 38.235 33.977 2.602 1.00 46.35 1154 THR A O 1
ATOM 2978 N N . GLY A 1 416 ? 39.277 32.407 3.851 1.00 36.66 1155 GLY A N 1
ATOM 2979 C CA . GLY A 1 416 ? 38.065 31.667 4.139 1.00 35.18 1155 GLY A CA 1
ATOM 2980 C C . GLY A 1 416 ? 38.389 30.231 4.510 1.00 37.45 1155 GLY A C 1
ATOM 2981 O O . GLY A 1 416 ? 39.549 29.825 4.600 1.00 39.58 1155 GLY A O 1
ATOM 2982 N N . ILE A 1 417 ? 37.325 29.469 4.735 1.00 28.17 1156 ILE A N 1
ATOM 2983 C CA . ILE A 1 417 ? 37.417 28.050 5.045 1.00 31.30 1156 ILE A CA 1
ATOM 2984 C C . ILE A 1 417 ? 36.623 27.324 3.973 1.00 31.84 1156 ILE A C 1
ATOM 2985 O O . ILE A 1 417 ? 35.409 27.543 3.839 1.00 29.95 1156 ILE A O 1
ATOM 2990 N N . LEU A 1 418 ? 37.296 26.478 3.217 1.00 33.32 1157 LEU A N 1
ATOM 2991 C CA . LEU A 1 418 ? 36.659 25.676 2.189 1.00 34.72 1157 LEU A CA 1
ATOM 2992 C C . LEU A 1 418 ? 36.322 24.289 2.741 1.00 35.25 1157 LEU A C 1
ATOM 2993 O O . LEU A 1 418 ? 37.115 23.716 3.494 1.00 35.60 1157 LEU A O 1
ATOM 2998 N N . VAL A 1 419 ? 35.167 23.732 2.323 1.00 34.54 1158 VAL A N 1
ATOM 2999 C CA . VAL A 1 419 ? 34.729 22.398 2.724 1.00 39.88 1158 VAL A CA 1
ATOM 3000 C C . VAL A 1 419 ? 34.237 21.640 1.506 1.00 41.10 1158 VAL A C 1
ATOM 3001 O O . VAL A 1 419 ? 33.772 22.233 0.535 1.00 40.52 1158 VAL A O 1
ATOM 3005 N N . LYS A 1 420 ? 34.303 20.308 1.586 1.00 45.89 1159 LYS A N 1
ATOM 3006 C CA . LYS A 1 420 ? 33.745 19.448 0.550 1.00 40.65 1159 LYS A CA 1
ATOM 3007 C C . LYS A 1 420 ? 32.240 19.663 0.450 1.00 39.80 1159 LYS A C 1
ATOM 3008 O O . LYS A 1 420 ? 31.534 19.662 1.456 1.00 41.16 1159 LYS A O 1
ATOM 3014 N N . ALA A 1 421 ? 31.748 19.882 -0.761 1.00 41.50 1160 ALA A N 1
ATOM 3015 C CA . ALA A 1 421 ? 30.324 20.155 -0.945 1.00 41.80 1160 ALA A CA 1
ATOM 3016 C C . ALA A 1 421 ? 29.484 18.961 -0.514 1.00 40.91 1160 ALA A C 1
ATOM 3017 O O . ALA A 1 421 ? 29.898 17.800 -0.636 1.00 39.01 1160 ALA A O 1
ATOM 3019 N N . GLY A 1 422 ? 28.291 19.246 0.003 1.00 33.88 1161 GLY A N 1
ATOM 3020 C CA . GLY A 1 422 ? 27.356 18.167 0.269 1.00 48.02 1161 GLY A CA 1
ATOM 3021 C C . GLY A 1 422 ? 27.543 17.401 1.565 1.00 48.02 1161 GLY A C 1
ATOM 3022 O O . GLY A 1 422 ? 26.736 16.504 1.836 1.00 48.43 1161 GLY A O 1
ATOM 3023 N N . ASP A 1 423 ? 28.573 17.714 2.374 1.00 42.54 1162 ASP A N 1
ATOM 3024 C CA . ASP A 1 423 ? 28.975 16.868 3.502 1.00 40.51 1162 ASP A CA 1
ATOM 3025 C C . ASP A 1 423 ? 28.705 17.558 4.834 1.00 37.33 1162 ASP A C 1
ATOM 3026 O O . ASP A 1 423 ? 29.517 18.386 5.279 1.00 34.98 1162 ASP A O 1
ATOM 3031 N N . PRO A 1 424 ? 27.629 17.197 5.535 1.00 34.38 1163 PRO A N 1
ATOM 3032 C CA . PRO A 1 424 ? 27.281 17.915 6.776 1.00 35.08 1163 PRO A CA 1
ATOM 3033 C C . PRO A 1 424 ? 28.327 17.758 7.869 1.00 36.16 1163 PRO A C 1
ATOM 3034 O O . PRO A 1 424 ? 28.536 18.688 8.649 1.00 33.96 1163 PRO A O 1
ATOM 3038 N N . GLY A 1 425 ? 28.989 16.609 7.956 1.00 38.97 1164 GLY A N 1
ATOM 3039 C CA . GLY A 1 425 ? 30.000 16.422 8.983 1.00 41.14 1164 GLY A CA 1
ATOM 3040 C C . GLY A 1 425 ? 31.214 17.293 8.739 1.00 39.14 1164 GLY A C 1
ATOM 3041 O O . GLY A 1 425 ? 31.776 17.867 9.675 1.00 38.35 1164 GLY A O 1
ATOM 3042 N N . GLU A 1 426 ? 31.621 17.412 7.472 1.00 39.85 1165 GLU A N 1
ATOM 3043 C CA . GLU A 1 426 ? 32.677 18.340 7.095 1.00 40.73 1165 GLU A CA 1
ATOM 3044 C C . GLU A 1 426 ? 32.328 19.779 7.455 1.00 35.04 1165 GLU A C 1
ATOM 3045 O O . GLU A 1 426 ? 33.182 20.535 7.915 1.00 33.03 1165 GLU A O 1
ATOM 3051 N N . LEU A 1 427 ? 31.106 20.200 7.125 1.00 29.28 1166 LEU A N 1
ATOM 3052 C CA . LEU A 1 427 ? 30.647 21.528 7.456 1.00 27.28 1166 LEU A CA 1
ATOM 3053 C C . LEU A 1 427 ? 30.623 21.741 8.969 1.00 33.31 1166 LEU A C 1
ATOM 3054 O O . LEU A 1 427 ? 30.977 22.817 9.460 1.00 31.09 1166 LEU A O 1
ATOM 3059 N N . ALA A 1 428 ? 30.176 20.735 9.720 1.00 32.02 1167 ALA A N 1
ATOM 3060 C CA . ALA A 1 428 ? 30.182 20.824 11.175 1.00 32.30 1167 ALA A CA 1
ATOM 3061 C C . ALA A 1 428 ? 31.605 21.038 11.695 1.00 33.76 1167 ALA A C 1
ATOM 3062 O O . ALA A 1 428 ? 31.855 21.949 12.510 1.00 30.30 1167 ALA A O 1
ATOM 3064 N N . ASN A 1 429 ? 32.555 20.227 11.197 1.00 30.22 1168 ASN A N 1
ATOM 3065 C CA . ASN A 1 429 ? 33.971 20.393 11.534 1.00 35.41 1168 ASN A CA 1
ATOM 3066 C C . ASN A 1 429 ? 34.504 21.786 11.178 1.00 38.93 1168 ASN A C 1
ATOM 3067 O O . ASN A 1 429 ? 35.285 22.379 11.948 1.00 35.83 1168 ASN A O 1
ATOM 3072 N N . ALA A 1 430 ? 34.087 22.337 10.025 1.00 29.99 1169 ALA A N 1
ATOM 3073 C CA . ALA A 1 430 ? 34.538 23.682 9.662 1.00 27.43 1169 ALA A CA 1
ATOM 3074 C C . ALA A 1 430 ? 33.966 24.731 10.592 1.00 27.28 1169 ALA A C 1
ATOM 3075 O O . ALA A 1 430 ? 34.644 25.709 10.940 1.00 30.51 1169 ALA A O 1
ATOM 3077 N N . ILE A 1 431 ? 32.693 24.592 10.952 1.00 30.41 1170 ILE A N 1
ATOM 3078 C CA . ILE A 1 431 ? 32.094 25.505 11.918 1.00 28.70 1170 ILE A CA 1
ATOM 3079 C C . ILE A 1 431 ? 32.827 25.445 13.269 1.00 32.15 1170 ILE A C 1
ATOM 3080 O O . ILE A 1 431 ? 33.008 26.478 13.940 1.00 31.88 1170 ILE A O 1
ATOM 3085 N N . LEU A 1 432 ? 33.216 24.240 13.716 1.00 32.36 1171 LEU A N 1
ATOM 3086 C CA . LEU A 1 432 ? 33.994 24.122 14.958 1.00 35.08 1171 LEU A CA 1
ATOM 3087 C C . LEU A 1 432 ? 35.351 24.808 14.820 1.00 33.84 1171 LEU A C 1
ATOM 3088 O O . LEU A 1 432 ? 35.826 25.472 15.756 1.00 31.16 1171 LEU A O 1
ATOM 3093 N N . LYS A 1 433 ? 35.992 24.643 13.662 1.00 31.04 1172 LYS A N 1
ATOM 3094 C CA . LYS A 1 433 ? 37.267 25.308 13.420 1.00 34.52 1172 LYS A CA 1
ATOM 3095 C C . LYS A 1 433 ? 37.105 26.827 13.452 1.00 35.53 1172 LYS A C 1
ATOM 3096 O O . LYS A 1 433 ? 37.937 27.533 14.034 1.00 37.69 1172 LYS A O 1
ATOM 3102 N N . ALA A 1 434 ? 36.005 27.349 12.889 1.00 32.25 1173 ALA A N 1
ATOM 3103 C CA . ALA A 1 434 ? 35.737 28.785 12.947 1.00 32.88 1173 ALA A CA 1
ATOM 3104 C C . ALA A 1 434 ? 35.513 29.262 14.395 1.00 34.91 1173 ALA A C 1
ATOM 3105 O O . ALA A 1 434 ? 35.964 30.349 14.781 1.00 35.08 1173 ALA A O 1
ATOM 3107 N N . LEU A 1 435 ? 34.803 28.485 15.208 1.00 31.01 1174 LEU A N 1
ATOM 3108 C CA . LEU A 1 435 ? 34.692 28.836 16.622 1.00 32.18 1174 LEU A CA 1
ATOM 3109 C C . LEU A 1 435 ? 36.073 28.985 17.260 1.00 33.17 1174 LEU A C 1
ATOM 3110 O O . LEU A 1 435 ? 36.369 29.998 17.931 1.00 36.44 1174 LEU A O 1
ATOM 3115 N N . GLU A 1 436 ? 36.963 28.022 16.989 1.00 35.12 1175 GLU A N 1
ATOM 3116 C CA . GLU A 1 436 ? 38.286 28.072 17.622 1.00 39.96 1175 GLU A CA 1
ATOM 3117 C C . GLU A 1 436 ? 39.105 29.252 17.114 1.00 37.10 1175 GLU A C 1
ATOM 3118 O O . GLU A 1 436 ? 39.758 29.945 17.903 1.00 38.58 1175 GLU A O 1
ATOM 3124 N N . LEU A 1 437 ? 39.071 29.510 15.800 1.00 31.31 1176 LEU A N 1
ATOM 3125 C CA . LEU A 1 437 ? 39.662 30.734 15.270 1.00 36.78 1176 LEU A CA 1
ATOM 3126 C C . LEU A 1 437 ? 39.117 31.974 15.961 1.00 37.14 1176 LEU A C 1
ATOM 3127 O O . LEU A 1 437 ? 39.860 32.936 16.210 1.00 37.43 1176 LEU A O 1
ATOM 3132 N N . SER A 1 438 ? 37.802 32.015 16.187 1.00 31.54 1177 SER A N 1
ATOM 3133 C CA . SER A 1 438 ? 37.180 33.205 16.740 1.00 28.50 1177 SER A CA 1
ATOM 3134 C C . SER A 1 438 ? 37.612 33.443 18.174 1.00 35.12 1177 SER A C 1
ATOM 3135 O O . SER A 1 438 ? 37.282 34.502 18.727 1.00 32.44 1177 SER A O 1
ATOM 3138 N N . ARG A 1 439 ? 38.271 32.464 18.825 1.00 38.08 1178 ARG A N 1
ATOM 3139 C CA . ARG A 1 439 ? 38.776 32.797 20.174 1.00 39.12 1178 ARG A CA 1
ATOM 3140 C C . ARG A 1 439 ? 39.953 33.797 20.175 1.00 46.74 1178 ARG A C 1
ATOM 3141 O O . ARG A 1 439 ? 40.396 34.224 21.258 1.00 46.30 1178 ARG A O 1
ATOM 3149 N N . SER A 1 440 ? 40.496 34.146 19.013 1.00 45.30 1179 SER A N 1
ATOM 3150 C CA . SER A 1 440 ? 41.595 35.094 18.881 1.00 47.23 1179 SER A CA 1
ATOM 3151 C C . SER A 1 440 ? 41.164 36.196 17.927 1.00 39.61 1179 SER A C 1
ATOM 3152 O O . SER A 1 440 ? 40.124 36.105 17.289 1.00 32.31 1179 SER A O 1
ATOM 3155 N N . ASP A 1 441 ? 41.994 37.232 17.840 1.00 36.16 1180 ASP A N 1
ATOM 3156 C CA . ASP A 1 441 ? 41.829 38.326 16.882 1.00 38.81 1180 ASP A CA 1
ATOM 3157 C C . ASP A 1 441 ? 41.669 37.797 15.459 1.00 38.12 1180 ASP A C 1
ATOM 3158 O O . ASP A 1 441 ? 42.490 37.010 14.981 1.00 37.43 1180 ASP A O 1
ATOM 3163 N N . LEU A 1 442 ? 40.587 38.213 14.805 1.00 34.66 1181 LEU A N 1
ATOM 3164 C CA . LEU A 1 442 ? 40.254 37.831 13.434 1.00 34.69 1181 LEU A CA 1
ATOM 3165 C C . LEU A 1 442 ? 40.537 38.959 12.426 1.00 37.64 1181 LEU A C 1
ATOM 3166 O O . LEU A 1 442 ? 40.217 38.809 11.227 1.00 32.10 1181 LEU A O 1
ATOM 3171 N N . SER A 1 443 ? 41.163 40.058 12.885 1.00 32.82 1182 SER A N 1
ATOM 3172 C CA . SER A 1 443 ? 41.298 41.269 12.060 1.00 33.60 1182 SER A CA 1
ATOM 3173 C C . SER A 1 443 ? 42.005 40.992 10.752 1.00 34.54 1182 SER A C 1
ATOM 3174 O O . SER A 1 443 ? 41.603 41.492 9.678 1.00 33.59 1182 SER A O 1
ATOM 3177 N N . LYS A 1 444 ? 43.150 40.316 10.827 1.00 34.17 1183 LYS A N 1
ATOM 3178 C CA . LYS A 1 444 ? 43.915 40.148 9.596 1.00 36.99 1183 LYS A CA 1
ATOM 3179 C C . LYS A 1 444 ? 43.151 39.267 8.633 1.00 33.36 1183 LYS A C 1
ATOM 3180 O O . LYS A 1 444 ? 43.160 39.486 7.426 1.00 33.99 1183 LYS A O 1
ATOM 3186 N N . PHE A 1 445 ? 42.471 38.262 9.155 1.00 33.33 1184 PHE A N 1
ATOM 3187 C CA . PHE A 1 445 ? 41.600 37.454 8.318 1.00 31.45 1184 PHE A CA 1
ATOM 3188 C C . PHE A 1 445 ? 40.563 38.327 7.600 1.00 29.64 1184 PHE A C 1
ATOM 3189 O O . PHE A 1 445 ? 40.399 38.237 6.373 1.00 28.68 1184 PHE A O 1
ATOM 3197 N N . ARG A 1 446 ? 39.874 39.209 8.344 1.00 29.02 1185 ARG A N 1
ATOM 3198 C CA . ARG A 1 446 ? 38.859 40.050 7.714 1.00 29.23 1185 ARG A CA 1
ATOM 3199 C C . ARG A 1 446 ? 39.481 40.970 6.674 1.00 34.64 1185 ARG A C 1
ATOM 3200 O O . ARG A 1 446 ? 38.889 41.193 5.615 1.00 29.27 1185 ARG A O 1
ATOM 3208 N N . GLU A 1 447 ? 40.689 41.481 6.942 1.00 34.33 1186 GLU A N 1
ATOM 3209 C CA . GLU A 1 447 ? 41.352 42.355 5.966 1.00 39.40 1186 GLU A CA 1
ATOM 3210 C C . GLU A 1 447 ? 41.725 41.605 4.691 1.00 31.79 1186 GLU A C 1
ATOM 3211 O O . GLU A 1 447 ? 41.540 42.114 3.566 1.00 31.10 1186 GLU A O 1
ATOM 3217 N N . ASN A 1 448 ? 42.312 40.423 4.849 1.00 30.13 1187 ASN A N 1
ATOM 3218 C CA . ASN A 1 448 ? 42.572 39.536 3.715 1.00 33.41 1187 ASN A CA 1
ATOM 3219 C C . ASN A 1 448 ? 41.323 39.311 2.871 1.00 32.78 1187 ASN A C 1
ATOM 3220 O O . ASN A 1 448 ? 41.381 39.349 1.638 1.00 35.11 1187 ASN A O 1
ATOM 3225 N N . CYS A 1 449 ? 40.192 38.985 3.514 1.00 32.04 1188 CYS A N 1
ATOM 3226 C CA . CYS A 1 449 ? 38.959 38.799 2.745 1.00 26.89 1188 CYS A CA 1
ATOM 3227 C C . CYS A 1 449 ? 38.590 40.052 1.961 1.00 30.71 1188 CYS A C 1
ATOM 3228 O O . CYS A 1 449 ? 38.291 39.967 0.769 1.00 28.46 1188 CYS A O 1
ATOM 3231 N N . LYS A 1 450 ? 38.552 41.224 2.629 1.00 31.12 1189 LYS A N 1
ATOM 3232 C CA . LYS A 1 450 ? 38.195 42.439 1.892 1.00 32.12 1189 LYS A CA 1
ATOM 3233 C C . LYS A 1 450 ? 39.097 42.640 0.675 1.00 34.41 1189 LYS A C 1
ATOM 3234 O O . LYS A 1 450 ? 38.614 42.908 -0.439 1.00 33.31 1189 LYS A O 1
ATOM 3240 N N . LYS A 1 451 ? 40.415 42.493 0.866 1.00 31.49 1190 LYS A N 1
ATOM 3241 C CA . LYS A 1 451 ? 41.365 42.740 -0.213 1.00 34.77 1190 LYS A CA 1
ATOM 3242 C C . LYS A 1 451 ? 41.192 41.749 -1.364 1.00 35.44 1190 LYS A C 1
ATOM 3243 O O . LYS A 1 451 ? 41.251 42.131 -2.547 1.00 34.95 1190 LYS A O 1
ATOM 3249 N N . ARG A 1 452 ? 40.956 40.472 -1.041 1.00 31.01 1191 ARG A N 1
ATOM 3250 C CA . ARG A 1 452 ? 40.737 39.484 -2.080 1.00 29.12 1191 ARG A CA 1
ATOM 3251 C C . ARG A 1 452 ? 39.467 39.778 -2.878 1.00 30.42 1191 ARG A C 1
ATOM 3252 O O . ARG A 1 452 ? 39.449 39.654 -4.117 1.00 29.86 1191 ARG A O 1
ATOM 3260 N N . ALA A 1 453 ? 38.409 40.196 -2.204 1.00 27.50 1192 ALA A N 1
ATOM 3261 C CA . ALA A 1 453 ? 37.182 40.494 -2.932 1.00 28.50 1192 ALA A CA 1
ATOM 3262 C C . ALA A 1 453 ? 37.345 41.728 -3.827 1.00 29.05 1192 ALA A C 1
ATOM 3263 O O . ALA A 1 453 ? 36.870 41.732 -4.970 1.00 32.07 1192 ALA A O 1
ATOM 3265 N N . MET A 1 454 ? 38.046 42.759 -3.350 1.00 30.05 1193 MET A N 1
ATOM 3266 C CA . MET A 1 454 ? 38.327 43.922 -4.194 1.00 33.76 1193 MET A CA 1
ATOM 3267 C C . MET A 1 454 ? 39.138 43.518 -5.413 1.00 31.52 1193 MET A C 1
ATOM 3268 O O . MET A 1 454 ? 38.861 43.954 -6.540 1.00 29.51 1193 MET A O 1
ATOM 3273 N N . SER A 1 455 ? 40.139 42.671 -5.202 1.00 32.21 1194 SER A N 1
ATOM 3274 C CA . SER A 1 455 ? 41.005 42.252 -6.298 1.00 32.45 1194 SER A CA 1
ATOM 3275 C C . SER A 1 455 ? 40.243 41.421 -7.322 1.00 34.49 1194 SER A C 1
ATOM 3276 O O . SER A 1 455 ? 40.423 41.575 -8.556 1.00 30.10 1194 SER A O 1
ATOM 3279 N N . PHE A 1 456 ? 39.382 40.529 -6.845 1.00 29.25 1195 PHE A N 1
ATOM 3280 C CA . PHE A 1 456 ? 38.543 39.774 -7.766 1.00 31.26 1195 PHE A CA 1
ATOM 3281 C C . PHE A 1 456 ? 37.633 40.697 -8.575 1.00 33.32 1195 PHE A C 1
ATOM 3282 O O . PHE A 1 456 ? 37.474 40.523 -9.799 1.00 28.93 1195 PHE A O 1
ATOM 3290 N N . SER A 1 457 ? 37.017 41.679 -7.902 1.00 32.34 1196 SER A N 1
ATOM 3291 C CA . SER A 1 457 ? 36.180 42.654 -8.596 1.00 35.22 1196 SER A CA 1
ATOM 3292 C C . SER A 1 457 ? 36.947 43.432 -9.664 1.00 32.64 1196 SER A C 1
ATOM 3293 O O . SER A 1 457 ? 36.402 43.729 -10.733 1.00 32.15 1196 SER A O 1
ATOM 3296 N N . LYS A 1 458 ? 38.182 43.845 -9.351 1.00 33.58 294 LYS A N 1
ATOM 3297 C CA . LYS A 1 458 ? 39.022 44.533 -10.323 1.00 32.70 294 LYS A CA 1
ATOM 3298 C C . LYS A 1 458 ? 39.262 43.665 -11.542 1.00 33.66 294 LYS A C 1
ATOM 3299 O O . LYS A 1 458 ? 39.310 44.164 -12.679 1.00 36.25 294 LYS A O 1
ATOM 3305 N N . GLN A 1 459 ? 39.468 42.368 -11.319 1.00 28.57 295 GLN A N 1
ATOM 3306 C CA . GLN A 1 459 ? 39.732 41.450 -12.423 1.00 27.71 295 GLN A CA 1
ATOM 3307 C C . GLN A 1 459 ? 38.524 41.340 -13.324 1.00 28.09 295 GLN A C 1
ATOM 3308 O O . GLN A 1 459 ? 38.661 41.351 -14.556 1.00 29.72 295 GLN A O 1
ATOM 3314 N N . ILE A 1 460 ? 37.328 41.264 -12.745 1.00 25.02 296 ILE A N 1
ATOM 3315 C CA . ILE A 1 460 ? 36.115 41.274 -13.571 1.00 24.72 296 ILE A CA 1
ATOM 3316 C C . ILE A 1 460 ? 36.061 42.542 -14.419 1.00 33.80 296 ILE A C 1
ATOM 3317 O O . ILE A 1 460 ? 35.806 42.479 -15.637 1.00 30.48 296 ILE A O 1
ATOM 3322 N N . ARG A 1 461 ? 36.317 43.717 -13.801 1.00 29.44 297 ARG A N 1
ATOM 3323 C CA . ARG A 1 461 ? 36.303 44.945 -14.607 1.00 31.41 297 ARG A CA 1
ATOM 3324 C C . ARG A 1 461 ? 37.331 44.892 -15.730 1.00 27.07 297 ARG A C 1
ATOM 3325 O O . ARG A 1 461 ? 37.038 45.289 -16.879 1.00 29.38 297 ARG A O 1
ATOM 3333 N N . ALA A 1 462 ? 38.533 44.358 -15.446 1.00 27.53 298 ALA A N 1
ATOM 3334 C CA . ALA A 1 462 ? 39.562 44.330 -16.489 1.00 36.83 298 ALA A CA 1
ATOM 3335 C C . ALA A 1 462 ? 39.143 43.413 -17.638 1.00 35.49 298 ALA A C 1
ATOM 3336 O O . ALA A 1 462 ? 39.336 43.747 -18.820 1.00 29.09 298 ALA A O 1
ATOM 3338 N N . ARG A 1 463 ? 38.513 42.278 -17.306 1.00 35.97 299 ARG A N 1
ATOM 3339 C CA . ARG A 1 463 ? 38.033 41.362 -18.350 1.00 36.35 299 ARG A CA 1
ATOM 3340 C C . ARG A 1 463 ? 36.940 41.994 -19.195 1.00 30.14 299 ARG A C 1
ATOM 3341 O O . ARG A 1 463 ? 36.873 41.757 -20.407 1.00 23.54 299 ARG A O 1
ATOM 3349 N N . ARG A 1 464 ? 36.073 42.799 -18.576 1.00 28.46 300 ARG A N 1
ATOM 3350 C CA . ARG A 1 464 ? 35.067 43.537 -19.333 1.00 30.21 300 ARG A CA 1
ATOM 3351 C C . ARG A 1 464 ? 35.701 44.517 -20.322 1.00 33.05 300 ARG A C 1
ATOM 3352 O O . ARG A 1 464 ? 35.226 44.656 -21.455 1.00 31.03 300 ARG A O 1
ATOM 3360 N N . LYS A 1 465 ? 36.723 45.269 -19.893 1.00 30.96 301 LYS A N 1
ATOM 3361 C CA . LYS A 1 465 ? 37.325 46.224 -20.817 1.00 28.97 301 LYS A CA 1
ATOM 3362 C C . LYS A 1 465 ? 37.962 45.501 -22.004 1.00 26.35 301 LYS A C 1
ATOM 3363 O O . LYS A 1 465 ? 37.832 45.940 -23.165 1.00 27.02 301 LYS A O 1
ATOM 3369 N N . THR A 1 466 ? 38.665 44.405 -21.722 1.00 25.67 302 THR A N 1
ATOM 3370 C CA . THR A 1 466 ? 39.299 43.634 -22.786 1.00 28.46 302 THR A CA 1
ATOM 3371 C C . THR A 1 466 ? 38.262 43.041 -23.735 1.00 31.24 302 THR A C 1
ATOM 3372 O O . THR A 1 466 ? 38.395 43.154 -24.979 1.00 27.47 302 THR A O 1
ATOM 3376 N N . ALA A 1 467 ? 37.201 42.448 -23.177 1.00 26.84 303 ALA A N 1
ATOM 3377 C CA . ALA A 1 467 ? 36.138 41.898 -24.024 1.00 26.83 303 ALA A CA 1
ATOM 3378 C C . ALA A 1 467 ? 35.472 42.979 -24.864 1.00 27.77 303 ALA A C 1
ATOM 3379 O O . ALA A 1 467 ? 35.157 42.764 -26.044 1.00 27.58 303 ALA A O 1
ATOM 3381 N N . ARG A 1 468 ? 35.233 44.146 -24.287 1.00 25.47 304 ARG A N 1
ATOM 3382 C CA . ARG A 1 468 ? 34.642 45.206 -25.081 1.00 24.15 304 ARG A CA 1
ATOM 3383 C C . ARG A 1 468 ? 35.553 45.598 -26.243 1.00 25.87 304 ARG A C 1
ATOM 3384 O O . ARG A 1 468 ? 35.080 45.794 -27.373 1.00 31.74 304 ARG A O 1
ATOM 3392 N N . MET A 1 469 ? 36.862 45.728 -25.984 1.00 24.08 305 MET A N 1
ATOM 3393 C CA . MET A 1 469 ? 37.802 46.068 -27.051 1.00 24.35 305 MET A CA 1
ATOM 3394 C C . MET A 1 469 ? 37.768 45.016 -28.148 1.00 27.35 305 MET A C 1
ATOM 3395 O O . MET A 1 469 ? 37.741 45.332 -29.354 1.00 23.96 305 MET A O 1
ATOM 3400 N N . LEU A 1 470 ? 37.720 43.741 -27.744 1.00 22.03 306 LEU A N 1
ATOM 3401 C CA . LEU A 1 470 ? 37.744 42.678 -28.730 1.00 24.35 306 LEU A CA 1
ATOM 3402 C C . LEU A 1 470 ? 36.472 42.672 -29.558 1.00 28.86 306 LEU A C 1
ATOM 3403 O O . LEU A 1 470 ? 36.516 42.404 -30.771 1.00 27.36 306 LEU A O 1
ATOM 3408 N N . MET A 1 471 ? 35.325 42.970 -28.938 1.00 25.40 307 MET A N 1
ATOM 3409 C CA . MET A 1 471 ? 34.089 43.051 -29.724 1.00 27.71 307 MET A CA 1
ATOM 3410 C C . MET A 1 471 ? 34.125 44.232 -30.704 1.00 31.27 307 MET A C 1
ATOM 3411 O O . MET A 1 471 ? 33.593 44.133 -31.821 1.00 26.07 307 MET A O 1
ATOM 3416 N N . VAL A 1 472 ? 34.729 45.367 -30.307 1.00 25.92 308 VAL A N 1
ATOM 3417 C CA . VAL A 1 472 ? 34.868 46.465 -31.268 1.00 25.98 308 VAL A CA 1
ATOM 3418 C C . VAL A 1 472 ? 35.770 46.045 -32.435 1.00 27.66 308 VAL A C 1
ATOM 3419 O O . VAL A 1 472 ? 35.469 46.306 -33.616 1.00 24.90 308 VAL A O 1
ATOM 3423 N N . VAL A 1 473 ? 36.888 45.396 -32.137 1.00 28.40 309 VAL A N 1
ATOM 3424 C CA . VAL A 1 473 ? 37.735 44.888 -33.211 1.00 28.55 309 VAL A CA 1
ATOM 3425 C C . VAL A 1 473 ? 36.920 44.011 -34.166 1.00 25.20 309 VAL A C 1
ATOM 3426 O O . VAL A 1 473 ? 36.987 44.150 -35.408 1.00 23.63 309 VAL A O 1
ATOM 3430 N N . LEU A 1 474 ? 36.115 43.117 -33.606 1.00 26.03 310 LEU A N 1
ATOM 3431 C CA . LEU A 1 474 ? 35.315 42.220 -34.450 1.00 26.69 310 LEU A CA 1
ATOM 3432 C C . LEU A 1 474 ? 34.302 43.003 -35.291 1.00 23.15 310 LEU A C 1
ATOM 3433 O O . LEU A 1 474 ? 34.136 42.746 -36.489 1.00 24.51 310 LEU A O 1
ATOM 3438 N N . LEU A 1 475 ? 33.619 43.964 -34.688 1.00 23.45 311 LEU A N 1
ATOM 3439 C CA . LEU A 1 475 ? 32.676 44.782 -35.431 1.00 27.13 311 LEU A CA 1
ATOM 3440 C C . LEU A 1 475 ? 33.355 45.514 -36.600 1.00 23.90 311 LEU A C 1
ATOM 3441 O O . LEU A 1 475 ? 32.789 45.610 -37.695 1.00 25.42 311 LEU A O 1
ATOM 3446 N N . VAL A 1 476 ? 34.553 46.074 -36.367 1.00 23.55 312 VAL A N 1
ATOM 3447 C CA . VAL A 1 476 ? 35.253 46.832 -37.405 1.00 23.66 312 VAL A CA 1
ATOM 3448 C C . VAL A 1 476 ? 35.719 45.894 -38.495 1.00 24.40 312 VAL A C 1
ATOM 3449 O O . VAL A 1 476 ? 35.728 46.253 -39.678 1.00 24.53 312 VAL A O 1
ATOM 3453 N N . PHE A 1 477 ? 36.085 44.663 -38.138 1.00 23.68 313 PHE A N 1
ATOM 3454 C CA . PHE A 1 477 ? 36.417 43.681 -39.171 1.00 21.78 313 PHE A CA 1
ATOM 3455 C C . PHE A 1 477 ? 35.196 43.358 -40.014 1.00 21.65 313 PHE A C 1
ATOM 3456 O O . PHE A 1 477 ? 35.245 43.376 -41.258 1.00 26.67 313 PHE A O 1
ATOM 3464 N N . ALA A 1 478 ? 34.085 43.073 -39.354 1.00 22.65 314 ALA A N 1
ATOM 3465 C CA . ALA A 1 478 ? 32.848 42.741 -40.047 1.00 24.61 314 ALA A CA 1
ATOM 3466 C C . ALA A 1 478 ? 32.459 43.847 -41.027 1.00 27.75 314 ALA A C 1
ATOM 3467 O O . ALA A 1 478 ? 32.119 43.579 -42.191 1.00 27.00 314 ALA A O 1
ATOM 3469 N N . ILE A 1 479 ? 32.607 45.100 -40.598 1.00 25.68 315 ILE A N 1
ATOM 3470 C CA . ILE A 1 479 ? 32.266 46.224 -41.457 1.00 23.86 315 ILE A CA 1
ATOM 3471 C C . ILE A 1 479 ? 33.247 46.361 -42.601 1.00 23.40 315 ILE A C 1
ATOM 3472 O O . ILE A 1 479 ? 32.840 46.558 -43.747 1.00 25.21 315 ILE A O 1
ATOM 3477 N N . CYS A 1 480 ? 34.551 46.338 -42.306 1.00 21.75 316 CYS A N 1
ATOM 3478 C CA . CYS A 1 480 ? 35.542 46.590 -43.340 1.00 24.86 316 CYS A CA 1
ATOM 3479 C C . CYS A 1 480 ? 35.527 45.522 -44.424 1.00 25.20 316 CYS A C 1
ATOM 3480 O O . CYS A 1 480 ? 35.854 45.806 -45.587 1.00 22.93 316 CYS A O 1
ATOM 3483 N N . TYR A 1 481 ? 35.155 44.303 -44.071 1.00 26.18 317 TYR A N 1
ATOM 3484 C CA . TYR A 1 481 ? 35.184 43.204 -45.023 1.00 24.53 317 TYR A CA 1
ATOM 3485 C C . TYR A 1 481 ? 33.822 42.876 -45.600 1.00 25.79 317 TYR A C 1
ATOM 3486 O O . TYR A 1 481 ? 33.740 41.971 -46.448 1.00 26.76 317 TYR A O 1
ATOM 3495 N N . LEU A 1 482 ? 32.752 43.521 -45.134 1.00 23.58 318 LEU A N 1
ATOM 3496 C CA . LEU A 1 482 ? 31.440 43.302 -45.755 1.00 26.71 318 LEU A CA 1
ATOM 3497 C C . LEU A 1 482 ? 31.395 43.671 -47.238 1.00 27.67 318 LEU A C 1
ATOM 3498 O O . LEU A 1 482 ? 30.880 42.870 -48.027 1.00 27.18 318 LEU A O 1
ATOM 3503 N N . PRO A 1 483 ? 31.830 44.855 -47.682 1.00 28.82 319 PRO A N 1
ATOM 3504 C CA . PRO A 1 483 ? 31.643 45.168 -49.125 1.00 25.80 319 PRO A CA 1
ATOM 3505 C C . PRO A 1 483 ? 32.419 44.242 -50.047 1.00 26.61 319 PRO A C 1
ATOM 3506 O O . PRO A 1 483 ? 31.855 43.733 -51.026 1.00 27.66 319 PRO A O 1
ATOM 3510 N N . ILE A 1 484 ? 33.709 44.019 -49.789 1.00 20.16 320 ILE A N 1
ATOM 3511 C CA . ILE A 1 484 ? 34.434 43.131 -50.681 1.00 24.53 320 ILE A CA 1
ATOM 3512 C C . ILE A 1 484 ? 33.835 41.722 -50.659 1.00 25.67 320 ILE A C 1
ATOM 3513 O O . ILE A 1 484 ? 33.830 41.024 -51.683 1.00 24.10 320 ILE A O 1
ATOM 3518 N N . SER A 1 485 ? 33.363 41.257 -49.492 1.00 22.44 321 SER A N 1
ATOM 3519 C CA . SER A 1 485 ? 32.826 39.897 -49.404 1.00 25.08 321 SER A CA 1
ATOM 3520 C C . SER A 1 485 ? 31.524 39.772 -50.180 1.00 28.64 321 SER A C 1
ATOM 3521 O O . SE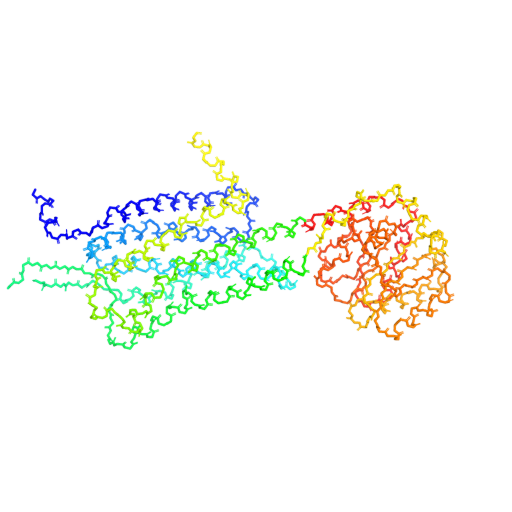R A 1 485 ? 31.314 38.789 -50.922 1.00 28.44 321 SER A O 1
ATOM 3524 N N . ILE A 1 486 ? 30.656 40.784 -50.064 1.00 26.45 322 ILE A N 1
ATOM 3525 C CA . ILE A 1 486 ? 29.381 40.718 -50.783 1.00 29.54 322 ILE A CA 1
ATOM 3526 C C . ILE A 1 486 ? 29.586 40.982 -52.280 1.00 33.21 322 ILE A C 1
ATOM 3527 O O . ILE A 1 486 ? 28.967 40.323 -53.122 1.00 34.50 322 ILE A O 1
ATOM 3532 N N . LEU A 1 487 ? 30.442 41.944 -52.641 1.00 29.04 323 LEU A N 1
ATOM 3533 C CA . LEU A 1 487 ? 30.736 42.161 -54.053 1.00 30.34 323 LEU A CA 1
ATOM 3534 C C . LEU A 1 487 ? 31.280 40.890 -54.685 1.00 32.58 323 LEU A C 1
ATOM 3535 O O . LEU A 1 487 ? 30.954 40.573 -55.835 1.00 29.61 323 LEU A O 1
ATOM 3540 N N . ASN A 1 488 ? 32.148 40.173 -53.959 1.00 29.24 324 ASN A N 1
ATOM 3541 C CA . ASN A 1 488 ? 32.725 38.963 -54.525 1.00 32.67 324 ASN A CA 1
ATOM 3542 C C . ASN A 1 488 ? 31.636 37.929 -54.760 1.00 35.15 324 ASN A C 1
ATOM 3543 O O . ASN A 1 488 ? 31.608 37.274 -55.810 1.00 34.84 324 ASN A O 1
ATOM 3548 N N . VAL A 1 489 ? 30.694 37.812 -53.820 1.00 32.01 325 VAL A N 1
ATOM 3549 C CA . VAL A 1 489 ? 29.598 36.852 -53.997 1.00 36.95 325 VAL A CA 1
ATOM 3550 C C . VAL A 1 489 ? 28.681 37.267 -55.149 1.00 36.48 325 VAL A C 1
ATOM 3551 O O . VAL A 1 489 ? 28.324 36.442 -55.993 1.00 34.95 325 VAL A O 1
ATOM 3555 N N . LEU A 1 490 ? 28.297 38.550 -55.209 1.00 32.89 326 LEU A N 1
ATOM 3556 C CA . LEU A 1 490 ? 27.397 38.996 -56.267 1.00 34.48 326 LEU A CA 1
ATOM 3557 C C . LEU A 1 490 ? 28.015 38.769 -57.632 1.00 35.74 326 LEU A C 1
ATOM 3558 O O . LEU A 1 490 ? 27.316 38.388 -58.583 1.00 37.45 326 LEU A O 1
ATOM 3563 N N . LYS A 1 491 ? 29.323 39.029 -57.747 1.00 31.40 327 LYS A N 1
ATOM 3564 C CA . LYS A 1 491 ? 30.010 38.898 -59.020 1.00 29.47 327 LYS A CA 1
ATOM 3565 C C . LYS A 1 491 ? 30.211 37.431 -59.389 1.00 33.01 327 LYS A C 1
ATOM 3566 O O . LYS A 1 491 ? 30.009 37.042 -60.539 1.00 33.40 327 LYS A O 1
ATOM 3572 N N . ARG A 1 492 ? 30.686 36.621 -58.454 1.00 31.47 328 ARG A N 1
ATOM 3573 C CA . ARG A 1 492 ? 31.165 35.285 -58.817 1.00 31.61 328 ARG A CA 1
ATOM 3574 C C . ARG A 1 492 ? 30.102 34.197 -58.647 1.00 38.37 328 ARG A C 1
ATOM 3575 O O . ARG A 1 492 ? 30.143 33.204 -59.375 1.00 36.81 328 ARG A O 1
ATOM 3583 N N . VAL A 1 493 ? 29.173 34.349 -57.709 1.00 36.78 329 VAL A N 1
ATOM 3584 C CA . VAL A 1 493 ? 28.142 33.338 -57.504 1.00 40.69 329 VAL A CA 1
ATOM 3585 C C . VAL A 1 493 ? 26.886 33.656 -58.304 1.00 41.68 329 VAL A C 1
ATOM 3586 O O . VAL A 1 493 ? 26.246 32.759 -58.846 1.00 44.39 329 VAL A O 1
ATOM 3590 N N . PHE A 1 494 ? 26.487 34.925 -58.332 1.00 41.94 330 PHE A N 1
ATOM 3591 C CA . PHE A 1 494 ? 25.235 35.324 -58.946 1.00 44.65 330 PHE A CA 1
ATOM 3592 C C . PHE A 1 494 ? 25.442 36.014 -60.279 1.00 46.41 330 PHE A C 1
ATOM 3593 O O . PHE A 1 494 ? 24.457 36.428 -60.889 1.00 49.68 330 PHE A O 1
ATOM 3601 N N . GLY A 1 495 ? 26.688 36.140 -60.744 1.00 43.63 331 GLY A N 1
ATOM 3602 C CA . GLY A 1 495 ? 26.938 36.670 -62.075 1.00 51.62 331 GLY A CA 1
ATOM 3603 C C . GLY A 1 495 ? 26.523 38.116 -62.290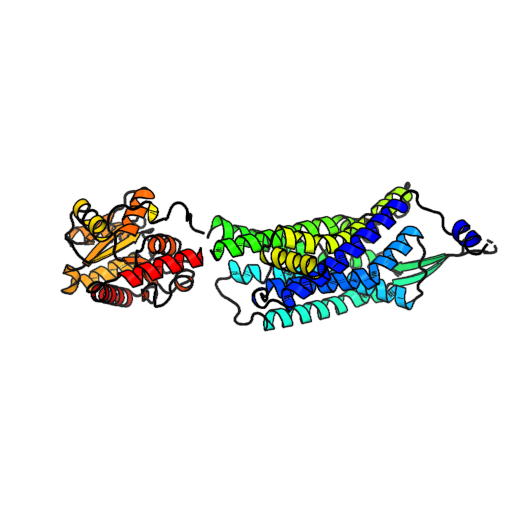 1.00 49.09 331 GLY A C 1
ATOM 3604 O O . GLY A 1 495 ? 26.304 38.527 -63.432 1.00 47.36 331 GLY A O 1
ATOM 3605 N N . MET A 1 496 ? 26.359 38.896 -61.228 1.00 46.19 332 MET A N 1
ATOM 3606 C CA . MET A 1 496 ? 26.105 40.303 -61.450 1.00 52.69 332 MET A CA 1
ATOM 3607 C C . MET A 1 496 ? 27.303 40.925 -62.178 1.00 51.91 332 MET A C 1
ATOM 3608 O O . MET A 1 496 ? 28.388 40.327 -62.300 1.00 50.95 332 MET A O 1
ATOM 3613 N N . PHE A 1 497 ? 27.098 42.128 -62.694 1.00 52.19 333 PHE A N 1
ATOM 3614 C CA . PHE A 1 497 ? 28.175 42.892 -63.310 1.00 55.91 333 PHE A CA 1
ATOM 3615 C C . PHE A 1 497 ? 28.707 42.227 -64.572 1.00 64.06 333 PHE A C 1
ATOM 3616 O O . PHE A 1 497 ? 29.750 42.644 -65.087 1.00 65.26 333 PHE A O 1
ATOM 3624 N N . ALA A 1 498 ? 28.031 41.185 -65.066 1.00 70.35 334 ALA A N 1
ATOM 3625 C CA . ALA A 1 498 ? 28.480 40.505 -66.274 1.00 81.99 334 ALA A CA 1
ATOM 3626 C C . ALA A 1 498 ? 28.481 41.458 -67.460 1.00 88.30 334 ALA A C 1
ATOM 3627 O O . ALA A 1 498 ? 29.535 41.770 -68.024 1.00 90.79 334 ALA A O 1
ATOM 3629 N N . HIS A 1 499 ? 27.307 41.949 -67.842 1.00 90.67 335 HIS A N 1
ATOM 3630 C CA . HIS A 1 499 ? 27.193 42.993 -68.857 1.00 98.88 335 HIS A CA 1
ATOM 3631 C C . HIS A 1 499 ? 26.482 44.167 -68.188 1.00 96.79 335 HIS A C 1
ATOM 3632 O O . HIS A 1 499 ? 25.270 44.356 -68.334 1.00 98.45 335 HIS A O 1
ATOM 3639 N N . THR A 1 500 ? 27.254 44.969 -67.464 1.00 90.51 336 THR A N 1
ATOM 3640 C CA . THR A 1 500 ? 26.699 46.051 -66.670 1.00 90.56 336 THR A CA 1
ATOM 3641 C C . THR A 1 500 ? 26.590 47.327 -67.494 1.00 94.29 336 THR A C 1
ATOM 3642 O O . THR A 1 500 ? 27.430 47.619 -68.351 1.00 94.70 336 THR A O 1
ATOM 3646 N N . GLU A 1 501 ? 25.532 48.091 -67.215 1.00 99.46 337 GLU A N 1
ATOM 3647 C CA . GLU A 1 501 ? 25.303 49.361 -67.890 1.00 106.07 337 GLU A CA 1
ATOM 3648 C C . GLU A 1 501 ? 26.209 50.469 -67.351 1.00 100.15 337 GLU A C 1
ATOM 3649 O O . GLU A 1 501 ? 26.512 51.422 -68.074 1.00 105.60 337 GLU A O 1
ATOM 3655 N N . ASP A 1 502 ? 26.666 50.366 -66.105 1.00 87.23 338 ASP A N 1
ATOM 3656 C CA . ASP A 1 502 ? 27.585 51.353 -65.536 1.00 82.68 338 ASP A CA 1
ATOM 3657 C C . ASP A 1 502 ? 28.800 50.622 -64.967 1.00 65.43 338 ASP A C 1
ATOM 3658 O O . ASP A 1 502 ? 28.881 50.353 -63.763 1.00 59.41 338 ASP A O 1
ATOM 3663 N N . ARG A 1 503 ? 29.765 50.326 -65.838 1.00 58.77 339 ARG A N 1
ATOM 3664 C CA . ARG A 1 503 ? 30.973 49.666 -65.373 1.00 57.29 339 ARG A CA 1
ATOM 3665 C C . ARG A 1 503 ? 31.810 50.603 -64.522 1.00 53.00 339 ARG A C 1
ATOM 3666 O O . ARG A 1 503 ? 32.529 50.140 -63.638 1.00 46.31 339 ARG A O 1
ATOM 3674 N N . GLU A 1 504 ? 31.716 51.913 -64.770 1.00 51.71 340 GLU A N 1
ATOM 3675 C CA . GLU A 1 504 ? 32.453 52.897 -63.986 1.00 50.63 340 GLU A CA 1
ATOM 3676 C C . GLU A 1 504 ? 32.071 52.814 -62.518 1.00 47.37 340 GLU A C 1
ATOM 3677 O O . GLU A 1 504 ? 32.941 52.799 -61.634 1.00 44.69 340 GLU A O 1
ATOM 3683 N N . THR A 1 505 ? 30.760 52.810 -62.243 1.00 48.23 341 THR A N 1
ATOM 3684 C CA . THR A 1 505 ? 30.292 52.780 -60.860 1.00 45.84 341 THR A CA 1
ATOM 3685 C C . THR A 1 505 ? 30.697 51.481 -60.178 1.00 42.02 341 THR A C 1
ATOM 3686 O O . THR A 1 505 ? 31.168 51.487 -59.028 1.00 42.14 341 THR A O 1
ATOM 3690 N N . VAL A 1 506 ? 30.528 50.355 -60.876 1.00 42.10 342 VAL A N 1
ATOM 3691 C CA . VAL A 1 506 ? 30.890 49.059 -60.299 1.00 39.03 342 VAL A CA 1
ATOM 3692 C C . VAL A 1 506 ? 32.378 49.015 -59.990 1.00 36.76 342 VAL A C 1
ATOM 3693 O O . VAL A 1 506 ? 32.802 48.561 -58.913 1.00 33.96 342 VAL A O 1
ATOM 3697 N N . TYR A 1 507 ? 33.197 49.516 -60.921 1.00 38.38 343 TYR A N 1
ATOM 3698 C CA . TYR A 1 507 ? 34.635 49.522 -60.700 1.00 37.39 343 TYR A CA 1
ATOM 3699 C C . TYR A 1 507 ? 34.976 50.383 -59.490 1.00 35.28 343 TYR A C 1
ATOM 3700 O O . TYR A 1 507 ? 35.806 49.990 -58.658 1.00 35.07 343 TYR A O 1
ATOM 3709 N N . ALA A 1 508 ? 34.260 51.500 -59.317 1.00 36.81 344 ALA A N 1
ATOM 3710 C CA . ALA A 1 508 ? 34.513 52.364 -58.167 1.00 37.20 344 ALA A CA 1
ATOM 3711 C C . ALA A 1 508 ? 34.202 51.640 -56.870 1.00 37.63 344 ALA A C 1
ATOM 3712 O O . ALA A 1 508 ? 34.965 51.737 -55.901 1.00 34.51 344 ALA A O 1
ATOM 3714 N N . TRP A 1 509 ? 33.082 50.902 -56.835 1.00 34.74 345 TRP A N 1
ATOM 3715 C CA . TRP A 1 509 ? 32.743 50.129 -55.634 1.00 31.80 345 TRP A CA 1
ATOM 3716 C C . TRP A 1 509 ? 33.806 49.071 -55.305 1.00 31.71 345 TRP A C 1
ATOM 3717 O O . TRP A 1 509 ? 34.155 48.861 -54.129 1.00 28.26 345 TRP A O 1
ATOM 3728 N N . PHE A 1 510 ? 34.321 48.377 -56.313 1.00 28.34 346 PHE A N 1
ATOM 3729 C CA . PHE A 1 510 ? 35.377 47.411 -56.032 1.00 26.53 346 PHE A CA 1
ATOM 3730 C C . PHE A 1 510 ? 36.644 48.084 -55.501 1.00 27.54 346 PHE A C 1
ATOM 3731 O O . PHE A 1 510 ? 37.268 47.579 -54.560 1.00 27.45 346 PHE A O 1
ATOM 3739 N N A THR A 1 511 ? 37.040 49.210 -56.104 0.57 27.30 347 THR A N 1
ATOM 3740 N N B THR A 1 511 ? 37.061 49.218 -56.094 0.43 27.29 347 THR A N 1
ATOM 3741 C CA A THR A 1 511 ? 38.242 49.908 -55.660 0.57 32.13 347 THR A CA 1
ATOM 3742 C CA B THR A 1 511 ? 38.284 49.865 -55.608 0.43 31.98 347 THR A CA 1
ATOM 3743 C C A THR A 1 511 ? 38.111 50.369 -54.205 0.57 32.00 347 THR A C 1
ATOM 3744 C C B THR A 1 511 ? 38.116 50.359 -54.174 0.43 32.00 347 THR A C 1
ATOM 3745 O O A THR A 1 511 ? 39.044 50.223 -53.392 0.57 24.02 347 THR A O 1
ATOM 3746 O O B THR A 1 511 ? 39.039 50.242 -53.350 0.43 23.99 347 THR A O 1
ATOM 3753 N N . PHE A 1 512 ? 36.950 50.930 -53.867 1.00 25.82 348 PHE A N 1
ATOM 3754 C CA . PHE A 1 512 ? 36.670 51.296 -52.477 1.00 25.61 348 PHE A CA 1
ATOM 3755 C C . PHE A 1 512 ? 36.733 50.076 -51.548 1.00 28.16 348 PHE A C 1
ATOM 3756 O O . PHE A 1 512 ? 37.268 50.158 -50.432 1.00 27.06 348 PHE A O 1
ATOM 3764 N N . SER A 1 513 ? 36.162 48.935 -51.971 1.00 25.40 349 SER A N 1
ATOM 3765 C CA . SER A 1 513 ? 36.155 47.786 -51.082 1.00 20.84 349 SER A CA 1
ATOM 3766 C C . SER A 1 513 ? 37.574 47.295 -50.820 1.00 24.68 349 SER A C 1
ATOM 3767 O O . SER A 1 513 ? 37.899 46.835 -49.710 1.00 25.79 349 SER A O 1
ATOM 3770 N N . HIS A 1 514 ? 38.428 47.352 -51.830 1.00 22.08 350 HIS A N 1
ATOM 3771 C CA . HIS A 1 514 ? 39.829 46.967 -51.604 1.00 24.38 350 HIS A CA 1
ATOM 3772 C C . HIS A 1 514 ? 40.487 47.912 -50.599 1.00 25.30 350 HIS A C 1
ATOM 3773 O O . HIS A 1 514 ? 41.194 47.459 -49.669 1.00 28.04 350 HIS A O 1
ATOM 3780 N N . TRP A 1 515 ? 40.311 49.249 -50.818 1.00 23.68 351 TRP A N 1
ATOM 3781 C CA . TRP A 1 515 ? 40.916 50.211 -49.889 1.00 23.74 351 TRP A CA 1
ATOM 3782 C C . TRP A 1 515 ? 40.436 49.949 -48.454 1.00 26.39 351 TRP A C 1
ATOM 3783 O O . TRP A 1 515 ? 41.234 49.969 -47.505 1.00 22.11 351 TRP A O 1
ATOM 3794 N N . LEU A 1 516 ? 39.131 49.706 -48.286 1.00 22.48 352 LEU A N 1
ATOM 3795 C CA . LEU A 1 516 ? 38.565 49.489 -46.964 1.00 22.88 352 LEU A CA 1
ATOM 3796 C C . LEU A 1 516 ? 39.172 48.264 -46.274 1.00 24.41 352 LEU A C 1
ATOM 3797 O O . LEU A 1 516 ? 39.335 48.250 -45.024 1.00 24.01 352 LEU A O 1
ATOM 3802 N N . VAL A 1 517 ? 39.535 47.243 -47.053 1.00 23.23 353 VAL A N 1
ATOM 3803 C CA . VAL A 1 517 ? 40.230 46.088 -46.469 1.00 22.01 353 VAL A CA 1
ATOM 3804 C C . VAL A 1 517 ? 41.584 46.505 -45.883 1.00 26.41 353 VAL A C 1
ATOM 3805 O O . VAL A 1 517 ? 41.926 46.135 -44.743 1.00 22.94 353 VAL A O 1
ATOM 3809 N N . TYR A 1 518 ? 42.405 47.251 -46.661 1.00 20.69 354 TYR A N 1
ATOM 3810 C CA . TYR A 1 518 ? 43.681 47.666 -46.055 1.00 22.51 354 TYR A CA 1
ATOM 3811 C C . TYR A 1 518 ? 43.480 48.658 -44.887 1.00 21.00 354 TYR A C 1
ATOM 3812 O O . TYR A 1 518 ? 44.258 48.675 -43.912 1.00 24.96 354 TYR A O 1
ATOM 3821 N N . ALA A 1 519 ? 42.414 49.457 -44.951 1.00 25.50 355 ALA A N 1
ATOM 3822 C CA . ALA A 1 519 ? 42.142 50.418 -43.886 1.00 21.70 355 ALA A CA 1
ATOM 3823 C C . ALA A 1 519 ? 41.866 49.680 -42.588 1.00 23.58 355 ALA A C 1
ATOM 3824 O O . ALA A 1 519 ? 42.125 50.225 -41.517 1.00 26.86 355 ALA A O 1
ATOM 3826 N N . ASN A 1 520 ? 41.340 48.441 -42.664 1.00 17.60 356 ASN A N 1
ATOM 3827 C CA . ASN A 1 520 ? 41.138 47.671 -41.432 1.00 20.93 356 ASN A CA 1
ATOM 3828 C C . ASN A 1 520 ? 42.458 47.481 -40.685 1.00 27.12 356 ASN A C 1
ATOM 3829 O O . ASN A 1 520 ? 42.505 47.553 -39.441 1.00 27.72 356 ASN A O 1
ATOM 3834 N N . SER A 1 521 ? 43.525 47.164 -41.433 1.00 21.45 357 SER A N 1
ATOM 3835 C CA . SER A 1 521 ? 44.858 47.014 -40.848 1.00 28.63 357 SER A CA 1
ATOM 3836 C C . SER A 1 521 ? 45.299 48.290 -40.173 1.00 27.17 357 SER A C 1
ATOM 3837 O O . SER A 1 521 ? 45.984 48.254 -39.140 1.00 28.47 357 SER A O 1
ATOM 3840 N N . ALA A 1 522 ? 44.968 49.432 -40.769 1.00 25.26 358 ALA A N 1
ATOM 3841 C CA . ALA A 1 522 ? 45.364 50.654 -40.057 1.00 26.07 358 ALA A CA 1
ATOM 3842 C C . ALA A 1 522 ? 44.501 50.874 -38.823 1.00 24.26 358 ALA A C 1
ATOM 3843 O O . ALA A 1 522 ? 44.956 51.460 -37.833 1.00 29.78 358 ALA A O 1
ATOM 3845 N N . ALA A 1 523 ? 43.245 50.424 -38.854 1.00 23.24 359 ALA A N 1
ATOM 3846 C CA . ALA A 1 523 ? 42.337 50.763 -37.766 1.00 23.53 359 ALA A CA 1
ATOM 3847 C C . ALA A 1 523 ? 42.664 49.994 -36.474 1.00 26.64 359 ALA A C 1
ATOM 3848 O O . ALA A 1 523 ? 42.458 50.532 -35.367 1.00 23.54 359 ALA A O 1
ATOM 3850 N N . ASN A 1 524 ? 43.105 48.731 -36.583 1.00 26.29 360 ASN A N 1
ATOM 3851 C CA . ASN A 1 524 ? 43.255 47.927 -35.355 1.00 26.49 360 ASN A CA 1
ATOM 3852 C C . ASN A 1 524 ? 44.176 48.549 -34.314 1.00 23.35 360 ASN A C 1
ATOM 3853 O O . ASN A 1 524 ? 43.754 48.675 -33.141 1.00 23.56 360 ASN A O 1
ATOM 3858 N N . PRO A 1 525 ? 45.416 48.975 -34.643 1.00 25.00 361 PRO A N 1
ATOM 3859 C CA . PRO A 1 525 ? 46.236 49.660 -33.620 1.00 26.04 361 PRO A CA 1
ATOM 3860 C C . PRO A 1 525 ? 45.561 50.893 -33.032 1.00 27.87 361 PRO A C 1
ATOM 3861 O O . PRO A 1 525 ? 45.751 51.178 -31.838 1.00 26.70 361 PRO A O 1
ATOM 3865 N N . ILE A 1 526 ? 44.794 51.656 -33.836 1.00 23.21 362 ILE A N 1
ATOM 3866 C CA . ILE A 1 526 ? 44.094 52.813 -33.285 1.00 25.45 362 ILE A CA 1
ATOM 3867 C C . ILE A 1 526 ? 43.049 52.366 -32.262 1.00 26.90 362 ILE A C 1
ATOM 3868 O O . ILE A 1 526 ? 42.857 53.014 -31.212 1.00 26.76 362 ILE A O 1
ATOM 3873 N N . ILE A 1 527 ? 42.359 51.255 -32.555 1.00 27.10 363 ILE A N 1
ATOM 3874 C CA . ILE A 1 527 ? 41.390 50.727 -31.595 1.00 30.47 363 ILE A CA 1
ATOM 3875 C C . ILE A 1 527 ? 42.093 50.341 -30.300 1.00 26.59 363 ILE A C 1
ATOM 3876 O O . ILE A 1 527 ? 41.648 50.707 -29.213 1.00 28.41 363 ILE A O 1
ATOM 3881 N N . TYR A 1 528 ? 43.218 49.619 -30.393 1.00 25.58 364 TYR A N 1
ATOM 3882 C CA . TYR A 1 528 ? 43.920 49.256 -29.152 1.00 29.63 364 TYR A CA 1
ATOM 3883 C C . TYR A 1 528 ? 44.325 50.493 -28.383 1.00 30.51 364 TYR A C 1
ATOM 3884 O O . TYR A 1 528 ? 44.319 50.519 -27.136 1.00 33.54 364 TYR A O 1
ATOM 3893 N N . ASN A 1 529 ? 44.725 51.529 -29.106 1.00 27.54 365 ASN A N 1
ATOM 3894 C CA . ASN A 1 529 ? 45.130 52.737 -28.407 1.00 29.18 365 ASN A CA 1
ATOM 3895 C C . ASN A 1 529 ? 43.962 53.340 -27.635 1.00 30.47 365 ASN A C 1
ATOM 3896 O O . ASN A 1 529 ? 44.122 53.776 -26.491 1.00 33.76 365 ASN A O 1
ATOM 3901 N N . PHE A 1 530 ? 42.762 53.345 -28.226 1.00 31.27 366 PHE A N 1
ATOM 3902 C CA . PHE A 1 530 ? 41.653 53.960 -27.492 1.00 31.99 366 PHE A CA 1
ATOM 3903 C C . PHE A 1 530 ? 41.061 53.048 -26.407 1.00 34.22 366 PHE A C 1
ATOM 3904 O O . PHE A 1 530 ? 40.517 53.533 -25.418 1.00 35.36 366 PHE A O 1
ATOM 3912 N N . LEU A 1 531 ? 41.097 51.727 -26.583 1.00 32.06 367 LEU A N 1
ATOM 3913 C CA . LEU A 1 531 ? 40.376 50.864 -25.640 1.00 33.99 367 LEU A CA 1
ATOM 3914 C C . LEU A 1 531 ? 41.273 50.033 -24.734 1.00 39.93 367 LEU A C 1
ATOM 3915 O O . LEU A 1 531 ? 40.765 49.261 -23.885 1.00 40.53 367 LEU A O 1
ATOM 3920 N N . SER A 1 532 ? 42.580 50.222 -24.804 1.00 37.90 368 SER A N 1
ATOM 3921 C CA . SER A 1 532 ? 43.478 49.518 -23.899 1.00 44.95 368 SER A CA 1
ATOM 3922 C C . SER A 1 532 ? 44.481 50.500 -23.326 1.00 40.64 368 SER A C 1
ATOM 3923 O O . SER A 1 532 ? 45.295 51.054 -24.068 1.00 36.47 368 SER A O 1
ATOM 3926 N N . GLY A 1 533 ? 44.426 50.709 -22.009 1.00 42.89 369 GLY A N 1
ATOM 3927 C CA . GLY A 1 533 ? 45.382 51.581 -21.357 1.00 49.24 369 GLY A CA 1
ATOM 3928 C C . GLY A 1 533 ? 46.795 51.054 -21.444 1.00 58.66 369 GLY A C 1
ATOM 3929 O O . GLY A 1 533 ? 47.747 51.838 -21.498 1.00 43.14 369 GLY A O 1
ATOM 3930 N N . LYS A 1 534 ? 46.955 49.723 -21.492 1.00 42.79 370 LYS A N 1
ATOM 3931 C CA . LYS A 1 534 ? 48.296 49.163 -21.584 1.00 44.68 370 LYS A CA 1
ATOM 3932 C C . LYS A 1 534 ? 48.927 49.447 -22.953 1.00 40.79 370 LYS A C 1
ATOM 3933 O O . LYS A 1 534 ? 50.090 49.892 -23.033 1.00 45.42 370 LYS A O 1
ATOM 3939 N N . PHE A 1 535 ? 48.179 49.192 -24.037 1.00 37.97 371 PHE A N 1
ATOM 3940 C CA . PHE A 1 535 ? 48.671 49.558 -25.359 1.00 35.72 371 PHE A CA 1
ATOM 3941 C C . PHE A 1 535 ? 48.864 51.073 -25.457 1.00 37.90 371 PHE A C 1
ATOM 3942 O O . PHE A 1 535 ? 49.867 51.538 -26.002 1.00 39.77 371 PHE A O 1
ATOM 3950 N N . ARG A 1 536 ? 47.927 51.855 -24.908 1.00 41.67 372 ARG A N 1
ATOM 3951 C CA . ARG A 1 536 ? 48.036 53.321 -25.014 1.00 36.48 372 ARG A CA 1
ATOM 3952 C C . ARG A 1 536 ? 49.342 53.812 -24.391 1.00 42.81 372 ARG A C 1
ATOM 3953 O O . ARG A 1 536 ? 50.079 54.605 -24.994 1.00 40.31 372 ARG A O 1
ATOM 3961 N N . GLU A 1 537 ? 49.666 53.310 -23.197 1.00 41.24 373 GLU A N 1
ATOM 3962 C CA . GLU A 1 537 ? 50.914 53.688 -22.538 1.00 45.63 373 GLU A CA 1
ATOM 3963 C C . GLU A 1 537 ? 52.152 53.299 -23.342 1.00 45.78 373 GLU A C 1
ATOM 3964 O O . GLU A 1 537 ? 53.115 54.076 -23.409 1.00 45.19 373 GLU A O 1
ATOM 3970 N N . GLU A 1 538 ? 52.175 52.086 -23.932 1.00 42.32 374 GLU A N 1
ATOM 3971 C CA . GLU A 1 538 ? 53.385 51.728 -24.684 1.00 47.11 374 GLU A CA 1
ATOM 3972 C C . GLU A 1 538 ? 53.506 52.494 -26.011 1.00 45.06 374 GLU A C 1
ATOM 3973 O O . GLU A 1 538 ? 54.621 52.850 -26.428 1.00 43.85 374 GLU A O 1
ATOM 3979 N N . PHE A 1 539 ? 52.386 52.779 -26.673 1.00 38.11 375 PHE A N 1
ATOM 3980 C CA . PHE A 1 539 ? 52.416 53.648 -27.846 1.00 38.36 375 PHE A CA 1
ATOM 3981 C C . PHE A 1 539 ? 52.942 55.042 -27.492 1.00 38.87 375 PHE A C 1
ATOM 3982 O O . PHE A 1 539 ? 53.800 55.597 -28.196 1.00 45.51 375 PHE A O 1
ATOM 3990 N N . LYS A 1 540 ? 52.441 55.627 -26.408 1.00 43.58 376 LYS A N 1
ATOM 3991 C CA . LYS A 1 540 ? 52.945 56.940 -26.005 1.00 47.97 376 LYS A CA 1
ATOM 3992 C C . LYS A 1 540 ? 54.444 56.887 -25.704 1.00 54.26 376 LYS A C 1
ATOM 3993 O O . LYS A 1 540 ? 55.197 57.786 -26.104 1.00 56.18 376 LYS A O 1
ATOM 3999 N N . ALA A 1 541 ? 54.902 55.824 -25.032 1.00 56.44 377 ALA A N 1
ATOM 4000 C CA . ALA A 1 541 ? 56.336 55.663 -24.779 1.00 60.50 377 ALA A CA 1
ATOM 4001 C C . ALA A 1 541 ? 57.133 55.639 -26.082 1.00 54.24 377 ALA A C 1
ATOM 4002 O O . ALA A 1 541 ? 58.206 56.252 -26.180 1.00 57.99 377 ALA A O 1
ATOM 4004 N N . ALA A 1 542 ? 56.622 54.940 -27.091 1.00 47.92 378 ALA A N 1
ATOM 4005 C CA . ALA A 1 542 ? 57.307 54.884 -28.380 1.00 49.37 378 ALA A CA 1
ATOM 4006 C C . ALA A 1 542 ? 57.400 56.268 -29.033 1.00 55.72 378 ALA A C 1
ATOM 4007 O O . ALA A 1 542 ? 58.495 56.727 -29.383 1.00 58.60 378 ALA A O 1
ATOM 4009 N N . PHE A 1 543 ? 56.261 56.956 -29.197 1.00 54.07 379 PHE A N 1
ATOM 4010 C CA . PHE A 1 543 ? 56.281 58.281 -29.833 1.00 56.78 379 PHE A CA 1
ATOM 4011 C C . PHE A 1 543 ? 57.109 59.292 -29.058 1.00 63.52 379 PHE A C 1
ATOM 4012 O O . PHE A 1 543 ? 57.643 60.232 -29.654 1.00 71.34 379 PHE A O 1
ATOM 4020 N N . SER A 1 544 ? 57.195 59.155 -27.736 1.00 64.93 380 SER A N 1
ATOM 4021 C CA . SER A 1 544 ? 57.967 60.118 -26.962 1.00 76.10 380 SER A CA 1
ATOM 4022 C C . SER A 1 544 ? 59.459 59.814 -26.982 1.00 87.99 380 SER A C 1
ATOM 4023 O O . SER A 1 544 ? 60.277 60.742 -26.890 1.00 91.71 380 SER A O 1
ATOM 4026 N N . CYS A 1 545 ? 59.839 58.535 -27.088 1.00 92.52 381 CYS A N 1
ATOM 4027 C CA . CYS A 1 545 ? 61.265 58.213 -27.102 1.00 101.78 381 CYS A CA 1
ATOM 4028 C C . CYS A 1 545 ? 61.919 58.642 -28.413 1.00 104.34 381 CYS A C 1
ATOM 4029 O O . CYS A 1 545 ? 63.092 59.038 -28.420 1.00 107.90 381 CYS A O 1
ATOM 4032 N N . CYS A 1 546 ? 61.170 58.616 -29.515 1.00 103.00 382 CYS A N 1
ATOM 4033 C CA . CYS A 1 546 ? 61.685 58.940 -30.840 1.00 103.16 382 CYS A CA 1
ATOM 4034 C C . CYS A 1 546 ? 61.523 60.411 -31.205 1.00 100.73 382 CYS A C 1
ATOM 4035 O O . CYS A 1 546 ? 61.927 60.805 -32.303 1.00 101.10 382 CYS A O 1
ATOM 4038 N N . CYS A 1 547 ? 60.947 61.229 -30.326 1.00 98.60 383 CYS A N 1
ATOM 4039 C CA . CYS A 1 547 ? 60.723 62.642 -30.634 1.00 98.43 383 CYS A CA 1
ATOM 4040 C C . CYS A 1 547 ? 60.994 63.538 -29.432 1.00 94.95 383 CYS A C 1
ATOM 4041 O O . CYS A 1 547 ? 60.695 63.174 -28.299 1.00 90.20 383 CYS A O 1
#